Protein AF-A0A4Q7JED8-F1 (afdb_monomer)

pLDDT: mean 87.07, std 15.6, range [35.69, 98.06]

Sequence (488 aa):
MLGSTGESAETLVSLACSARDTRVSGMARAAIEAAWAEGGQSRDRVWRAVWALLESARLGWPNHQDDDRVRPLLLFLLAPDPAARYEPRVRLHTCLPDSGGPEVGVLVDIAVSGEDAAVREPLADLLRTTGHPRLLAELAEALRRRRAGTQLLTDDGYVPAAITYGAWNADGEPGPLLRILLDNPHLERPSRVPDMALVLILRDRFDLLRAFAQAPLARILLGFLATAREPIVETMPEQVLDGSRRALREISPGAGQDLVCRRAIAGDVEAAAAVRDAGLRPADPLLTPLLLYLTGQWDSLDGDLLFAALPLLTVDEAIDALTRLLEMRDVPAEAAGHLRAALRAIPRPSGSGDLDYLWEEVTDTICALAVRGNPEARSAVLDAGYRPTTEEGHPAFLFLTEQWEAYDRLDPDGTLLTALFDRPYLLGAPPETFREIAERAGRPDPVPPPRPDGSRRRAGHGGTHHSDYTGFDGGGYDGGGGYSGGGF

Mean predicted aligned error: 9.4 Å

Solvent-accessible surface area (backbone atoms only — not comparable to full-atom values): 28120 Å² total; per-residue (Å²): 140,80,74,99,52,72,69,62,37,34,51,33,56,47,33,40,62,67,44,86,50,66,66,58,14,50,54,26,41,54,52,50,53,52,32,47,71,71,32,72,70,49,25,52,45,45,54,51,26,50,50,54,49,35,56,74,28,31,68,80,37,86,95,65,45,39,61,83,59,41,53,55,53,52,53,54,35,62,33,79,24,92,81,22,84,34,48,65,42,15,39,46,52,55,71,58,56,73,71,76,81,78,86,60,53,49,54,54,51,35,32,51,70,43,85,56,58,88,54,14,50,60,43,33,55,42,58,21,53,36,62,45,65,43,62,53,51,36,53,51,47,51,52,52,71,38,52,43,57,57,77,70,83,54,96,80,74,77,76,62,44,29,46,40,46,82,43,49,47,99,85,69,44,68,26,60,59,47,44,30,60,72,56,20,77,60,68,81,52,71,54,94,50,55,66,52,52,60,57,31,42,76,65,71,40,65,84,52,59,76,68,36,65,44,42,64,36,46,55,51,39,49,11,42,50,33,14,78,76,39,92,90,48,77,59,62,56,64,69,52,41,54,38,32,54,54,49,57,43,65,52,56,88,55,65,16,32,29,50,38,40,52,35,23,45,67,60,40,63,67,34,25,48,28,31,61,76,50,65,61,62,40,84,54,69,50,44,37,31,40,38,28,56,71,53,69,44,55,96,75,51,59,44,91,41,43,62,71,26,44,86,80,43,54,63,66,51,33,47,52,35,51,52,51,64,71,68,58,74,92,66,54,72,66,58,50,47,26,51,48,55,37,56,46,63,59,70,75,62,83,75,90,51,79,66,30,55,46,39,47,54,47,44,33,51,38,44,53,41,16,48,64,63,37,64,66,36,37,49,26,32,66,75,56,63,61,65,55,84,55,68,89,41,45,53,53,48,27,55,63,64,63,40,54,76,60,27,49,70,76,38,72,82,45,59,64,44,37,57,43,70,81,40,71,86,66,58,81,52,61,71,66,59,52,40,55,50,17,58,76,68,75,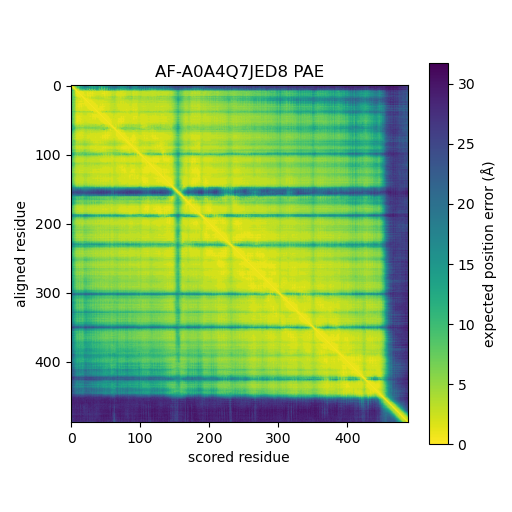45,76,68,60,69,77,75,80,75,78,77,78,77,74,72,70,92,67,89,86,81,91,80,80,89,84,84,89,79,89,81,90,85,85,89,79,89,79,86,80,85,80,89,80,89,131

Nearest PDB structures (foldseek):
  7mp6-assembly1_B  TM=2.409E-01  e=7.397E-01  Homo sapiens
  5gjq-assembly1_Q  TM=2.062E-01  e=5.385E+00  Homo sapiens
  7sqc-assembly1_R1  TM=1.632E-01  e=7.111E+00  Chlamydomonas reinhardtii

Structure (mmCIF, N/CA/C/O backbone):
data_AF-A0A4Q7JED8-F1
#
_entry.id   AF-A0A4Q7JED8-F1
#
loop_
_atom_site.group_PDB
_atom_site.id
_atom_site.type_symbol
_atom_site.label_atom_id
_atom_site.label_alt_id
_atom_site.label_comp_id
_atom_site.label_asym_id
_atom_site.label_entity_id
_atom_site.label_seq_id
_atom_site.pdbx_PDB_ins_code
_atom_site.Cartn_x
_atom_site.Cartn_y
_atom_site.Cartn_z
_atom_site.occupancy
_atom_site.B_iso_or_equiv
_atom_site.auth_seq_id
_atom_site.auth_comp_id
_atom_site.auth_asym_id
_atom_site.auth_atom_id
_atom_site.pdbx_PDB_model_num
ATOM 1 N N . MET A 1 1 ? 43.804 -1.839 -38.230 1.00 45.06 1 MET A N 1
ATOM 2 C CA . MET A 1 1 ? 44.936 -1.410 -37.379 1.00 45.06 1 MET A CA 1
ATOM 3 C C . MET A 1 1 ? 44.487 -0.239 -36.516 1.00 45.06 1 MET A C 1
ATOM 5 O O . MET A 1 1 ? 44.676 0.907 -36.899 1.00 45.06 1 MET A O 1
ATOM 9 N N . LEU A 1 2 ? 43.841 -0.524 -35.389 1.00 47.97 2 LEU A N 1
ATOM 10 C CA . LEU A 1 2 ? 43.620 0.462 -34.330 1.00 47.97 2 LEU A CA 1
ATOM 11 C C . LEU A 1 2 ? 44.751 0.256 -33.319 1.00 47.97 2 LEU A C 1
ATOM 13 O O . LEU A 1 2 ? 44.981 -0.878 -32.896 1.00 47.97 2 LEU A O 1
ATOM 17 N N . GLY A 1 3 ? 45.503 1.313 -32.999 1.00 47.47 3 GLY A N 1
ATOM 18 C CA . GLY A 1 3 ? 46.552 1.267 -31.975 1.00 47.47 3 GLY A CA 1
ATOM 19 C C . GLY A 1 3 ? 45.988 0.843 -30.614 1.00 47.47 3 GLY A C 1
ATOM 20 O O . GLY A 1 3 ? 44.779 0.873 -30.393 1.00 47.47 3 GLY A O 1
ATOM 21 N N . SER A 1 4 ? 46.844 0.408 -29.689 1.00 53.56 4 SER A N 1
ATOM 22 C CA . SER A 1 4 ? 46.420 -0.220 -28.427 1.00 53.56 4 SER A CA 1
ATOM 23 C C . SER A 1 4 ? 45.802 0.733 -27.389 1.00 53.56 4 SER A C 1
ATOM 25 O O . SER A 1 4 ? 45.647 0.332 -26.239 1.00 53.56 4 SER A O 1
ATOM 27 N N . THR A 1 5 ? 45.462 1.974 -27.742 1.00 56.25 5 THR A N 1
ATOM 28 C CA . THR A 1 5 ? 44.958 2.992 -26.809 1.00 56.25 5 THR A CA 1
ATOM 29 C C . THR A 1 5 ? 43.456 3.238 -27.011 1.00 56.25 5 THR A C 1
ATOM 31 O O . THR A 1 5 ? 42.985 3.434 -28.132 1.00 56.25 5 THR A O 1
ATOM 34 N N . GLY A 1 6 ? 42.677 3.211 -25.920 1.00 60.88 6 GLY A N 1
ATOM 35 C CA . GLY A 1 6 ? 41.223 3.463 -25.928 1.00 60.88 6 GLY A CA 1
ATOM 36 C C . GLY A 1 6 ? 40.827 4.827 -26.513 1.00 60.88 6 GLY A C 1
ATOM 37 O O . GLY A 1 6 ? 39.784 4.933 -27.154 1.00 60.88 6 GLY A O 1
ATOM 38 N N . GLU A 1 7 ? 41.719 5.817 -26.422 1.00 67.25 7 GLU A N 1
ATOM 39 C CA . GLU A 1 7 ? 41.591 7.161 -27.012 1.00 67.25 7 GLU A CA 1
ATOM 40 C C . GLU A 1 7 ? 41.327 7.140 -28.529 1.00 67.25 7 GLU A C 1
ATOM 42 O O . GLU A 1 7 ? 40.665 8.027 -29.077 1.00 67.25 7 GLU A O 1
ATOM 47 N N . SER A 1 8 ? 41.787 6.094 -29.229 1.00 85.81 8 SER A N 1
ATOM 48 C CA . SER A 1 8 ? 41.533 5.942 -30.662 1.00 85.81 8 SER A CA 1
ATOM 49 C C . SER A 1 8 ? 40.065 5.633 -30.973 1.00 85.81 8 SER A C 1
ATOM 51 O O . SER A 1 8 ? 39.604 6.001 -32.051 1.00 85.81 8 SER A O 1
ATOM 53 N N . ALA A 1 9 ? 39.332 4.952 -30.085 1.00 90.69 9 ALA A N 1
ATOM 54 C CA . ALA A 1 9 ? 37.933 4.594 -30.323 1.00 90.69 9 ALA A CA 1
ATOM 55 C C . ALA A 1 9 ? 36.999 5.780 -30.043 1.00 90.69 9 ALA A C 1
ATOM 57 O O . ALA A 1 9 ? 36.137 6.078 -30.865 1.00 90.69 9 ALA A O 1
ATOM 58 N N . GLU A 1 10 ? 37.222 6.509 -28.946 1.00 92.50 10 GLU A N 1
ATOM 59 C CA . GLU A 1 10 ? 36.473 7.732 -28.612 1.00 92.50 10 GLU A CA 1
ATOM 60 C C . GLU A 1 10 ? 36.620 8.802 -29.689 1.00 92.50 10 GLU A C 1
ATOM 62 O O . GLU A 1 10 ? 35.625 9.370 -30.136 1.00 92.50 10 GLU A O 1
ATOM 67 N N . THR A 1 11 ? 37.842 9.018 -30.184 1.00 95.00 11 THR A N 1
ATOM 68 C CA . THR A 1 11 ? 38.087 9.968 -31.277 1.00 95.00 11 THR A CA 1
ATOM 69 C C . THR A 1 11 ? 37.306 9.584 -32.533 1.00 95.00 11 THR A C 1
ATOM 71 O O . THR A 1 11 ? 36.683 10.439 -33.159 1.00 95.00 11 THR A O 1
ATOM 74 N N . LEU A 1 12 ? 37.292 8.297 -32.900 1.00 94.12 12 LEU A N 1
ATOM 75 C CA . LEU A 1 12 ? 36.544 7.828 -34.067 1.00 94.12 12 LEU A CA 1
ATOM 76 C C . LEU A 1 12 ? 35.035 8.003 -33.887 1.00 94.12 12 LEU A C 1
ATOM 78 O O . LEU A 1 12 ? 34.383 8.529 -34.787 1.00 94.12 12 LEU A O 1
ATOM 82 N N . VAL A 1 13 ? 34.480 7.610 -32.738 1.00 94.50 13 VAL A N 1
ATOM 83 C CA . VAL A 1 13 ? 33.043 7.762 -32.451 1.00 94.50 13 VAL A CA 1
ATOM 84 C C . VAL A 1 13 ? 32.646 9.242 -32.435 1.00 94.50 13 VAL A C 1
ATOM 86 O O . VAL A 1 13 ? 31.651 9.620 -33.055 1.00 94.50 13 VAL A O 1
ATOM 89 N N . SER A 1 14 ? 33.464 10.099 -31.825 1.00 93.75 14 SER A N 1
ATOM 90 C CA . SER A 1 14 ? 33.256 11.548 -31.806 1.00 93.75 14 SER A CA 1
ATOM 91 C C . SER A 1 14 ? 33.270 12.153 -33.215 1.00 93.75 14 SER A C 1
ATOM 93 O O . SER A 1 14 ? 32.344 12.883 -33.581 1.00 93.75 14 SER A O 1
ATOM 95 N N . LEU A 1 15 ? 34.251 11.795 -34.056 1.00 94.69 15 LEU A N 1
ATOM 96 C CA . LEU A 1 15 ? 34.319 12.240 -35.455 1.00 94.69 15 LEU A CA 1
ATOM 97 C C . LEU A 1 15 ? 33.125 11.739 -36.280 1.00 94.69 15 LEU A C 1
ATOM 99 O O . LEU A 1 15 ? 32.585 12.485 -37.095 1.00 94.69 15 LEU A O 1
ATOM 103 N N . ALA A 1 16 ? 32.678 10.502 -36.062 1.00 92.69 16 ALA A N 1
ATOM 104 C CA . ALA A 1 16 ? 31.515 9.945 -36.750 1.00 92.69 16 ALA A CA 1
ATOM 105 C C . ALA A 1 16 ? 30.214 10.713 -36.448 1.00 92.69 16 ALA A C 1
ATOM 107 O O . ALA A 1 16 ? 29.338 10.789 -37.321 1.00 92.69 16 ALA A O 1
ATOM 108 N N . CYS A 1 17 ? 30.103 11.291 -35.247 1.00 89.69 17 CYS A N 1
ATOM 109 C CA . CYS A 1 17 ? 28.924 12.027 -34.789 1.00 89.69 17 CYS A CA 1
ATOM 110 C C . CYS A 1 17 ? 28.985 13.531 -35.098 1.00 89.69 17 CYS A C 1
ATOM 112 O O . CYS A 1 17 ? 27.971 14.104 -35.477 1.00 89.69 17 CYS A O 1
ATOM 114 N N . SER A 1 18 ? 30.156 14.164 -34.964 1.00 90.31 18 SER A N 1
ATOM 115 C CA . SER A 1 18 ? 30.276 15.633 -34.921 1.00 90.31 18 SER A CA 1
ATOM 116 C C . SER A 1 18 ? 31.074 16.270 -36.068 1.00 90.31 18 SER A C 1
ATOM 118 O O . SER A 1 18 ? 31.080 17.497 -36.204 1.00 90.31 18 SER A O 1
ATOM 120 N N . ALA A 1 19 ? 31.762 15.486 -36.911 1.00 91.69 19 ALA A N 1
ATOM 121 C CA . ALA A 1 19 ? 32.575 16.060 -37.982 1.00 91.69 19 ALA A CA 1
ATOM 122 C C . ALA A 1 19 ? 31.704 16.748 -39.048 1.00 91.69 19 ALA A C 1
ATOM 124 O O . ALA A 1 19 ? 30.862 16.119 -39.686 1.00 91.69 19 ALA A O 1
ATOM 125 N N . ARG A 1 20 ? 31.975 18.038 -39.294 1.00 91.50 20 ARG A N 1
ATOM 126 C CA . ARG A 1 20 ? 31.328 18.820 -40.366 1.00 91.50 20 ARG A CA 1
ATOM 127 C C . ARG A 1 20 ? 31.682 18.311 -41.766 1.00 91.50 20 ARG A C 1
ATOM 129 O O . ARG A 1 20 ? 30.883 18.436 -42.688 1.00 91.50 20 ARG A O 1
ATOM 136 N N . ASP A 1 21 ? 32.884 17.755 -41.930 1.00 95.25 21 ASP A N 1
ATOM 137 C CA . ASP A 1 21 ? 33.308 17.128 -43.181 1.00 95.25 21 ASP A CA 1
ATOM 138 C C . ASP A 1 21 ? 32.684 15.729 -43.303 1.00 95.25 21 ASP A C 1
ATOM 140 O O . ASP A 1 21 ? 33.057 14.786 -42.595 1.00 95.25 21 ASP A O 1
ATOM 144 N N . THR A 1 22 ? 31.744 15.597 -44.241 1.00 93.88 22 THR A N 1
ATOM 145 C CA . THR A 1 22 ? 31.040 14.341 -44.545 1.00 93.88 22 THR A CA 1
ATOM 146 C C . THR A 1 22 ? 31.988 13.200 -44.915 1.00 93.88 22 THR A C 1
ATOM 148 O O . THR A 1 22 ? 31.696 12.045 -44.602 1.00 93.88 22 THR A O 1
ATOM 151 N N . ARG A 1 23 ? 33.154 13.495 -45.509 1.00 94.50 23 ARG A N 1
ATOM 152 C CA . ARG A 1 23 ? 34.168 12.488 -45.837 1.00 94.50 23 ARG A CA 1
ATOM 153 C C . ARG A 1 23 ? 34.812 11.931 -44.575 1.00 94.50 23 ARG A C 1
ATOM 155 O O . ARG A 1 23 ? 34.957 10.717 -44.453 1.00 94.50 23 ARG A O 1
ATOM 162 N N . VAL A 1 24 ? 35.172 12.804 -43.633 1.00 94.25 24 VAL A N 1
ATOM 163 C CA . VAL A 1 24 ? 35.781 12.409 -42.352 1.00 94.25 24 VAL A CA 1
ATOM 164 C C . VAL A 1 24 ? 34.781 11.623 -41.508 1.00 94.25 24 VAL A C 1
ATOM 166 O O . VAL A 1 24 ? 35.119 10.540 -41.030 1.00 94.25 24 VAL A O 1
ATOM 169 N N . SER A 1 25 ? 33.540 12.109 -41.394 1.00 92.88 25 SER A N 1
ATOM 170 C CA . SER A 1 25 ? 32.463 11.383 -40.707 1.00 92.88 25 SER A CA 1
ATOM 171 C C . SER A 1 25 ? 32.226 10.004 -41.340 1.00 92.88 25 SER A C 1
ATOM 173 O O . SER A 1 25 ? 32.175 8.998 -40.632 1.00 92.88 25 SER A O 1
ATOM 175 N N . GLY A 1 26 ? 32.176 9.920 -42.676 1.00 92.62 26 GLY A N 1
ATOM 176 C CA . GLY A 1 26 ? 32.005 8.661 -43.404 1.00 92.62 26 GLY A CA 1
ATOM 177 C C . GLY A 1 26 ? 33.146 7.662 -43.181 1.00 92.62 26 GLY A C 1
ATOM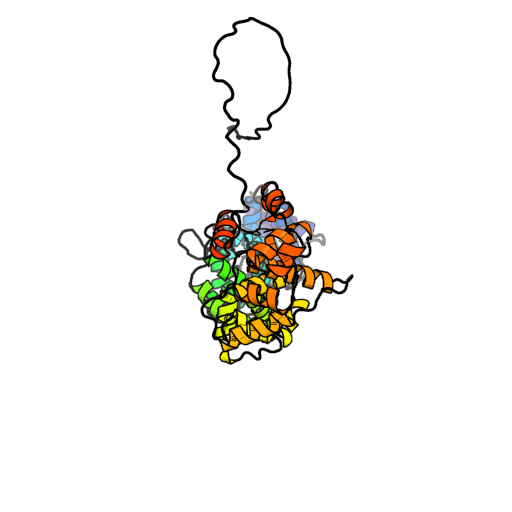 178 O O . GLY A 1 26 ? 32.890 6.483 -42.937 1.00 92.62 26 GLY A O 1
ATOM 179 N N . MET A 1 27 ? 34.401 8.125 -43.198 1.00 94.38 27 MET A N 1
ATOM 180 C CA . MET A 1 27 ? 35.569 7.284 -42.900 1.00 94.38 27 MET A CA 1
ATOM 181 C C . MET A 1 27 ? 35.550 6.768 -41.458 1.00 94.38 27 MET A C 1
ATOM 183 O O . MET A 1 27 ? 35.819 5.589 -41.226 1.00 94.38 27 MET A O 1
ATOM 187 N N . ALA A 1 28 ? 35.206 7.629 -40.497 1.00 95.25 28 ALA A N 1
ATOM 188 C CA . ALA A 1 28 ? 35.099 7.247 -39.095 1.00 95.25 28 ALA A CA 1
ATOM 189 C C . ALA A 1 28 ? 33.990 6.205 -38.879 1.00 95.25 28 ALA A C 1
ATOM 191 O O . ALA A 1 28 ? 34.235 5.181 -38.245 1.00 95.25 28 ALA A O 1
ATOM 192 N N . ARG A 1 29 ? 32.810 6.399 -39.488 1.00 94.81 29 ARG A N 1
ATOM 193 C CA . ARG A 1 29 ? 31.714 5.414 -39.469 1.00 94.81 29 ARG A CA 1
ATOM 194 C C . ARG A 1 29 ? 32.156 4.071 -40.039 1.00 94.81 29 ARG A C 1
ATOM 196 O O . ARG A 1 29 ? 31.982 3.062 -39.373 1.00 94.81 29 ARG A O 1
ATOM 203 N N . ALA A 1 30 ? 32.794 4.048 -41.210 1.00 94.19 30 ALA A N 1
ATOM 204 C CA . ALA A 1 30 ? 33.276 2.803 -41.812 1.00 94.19 30 ALA A CA 1
ATOM 205 C C . ALA A 1 30 ? 34.282 2.058 -40.913 1.00 94.19 30 ALA A C 1
ATOM 207 O O . ALA A 1 30 ? 34.232 0.833 -40.810 1.00 94.19 30 ALA A O 1
ATOM 208 N N . ALA A 1 31 ? 35.169 2.788 -40.228 1.00 95.12 31 ALA A N 1
ATOM 209 C CA . ALA A 1 31 ? 36.107 2.198 -39.277 1.00 95.12 31 ALA A CA 1
ATOM 210 C C . ALA A 1 31 ? 35.400 1.615 -38.040 1.00 95.12 31 ALA A C 1
ATOM 212 O O . ALA A 1 31 ? 35.756 0.524 -37.595 1.00 95.12 31 ALA A O 1
ATOM 213 N N . ILE A 1 32 ? 34.388 2.313 -37.512 1.00 96.19 32 ILE A N 1
ATOM 214 C CA . ILE A 1 32 ? 33.570 1.832 -36.391 1.00 96.19 32 ILE A CA 1
ATOM 215 C C . ILE A 1 32 ? 32.791 0.578 -36.793 1.00 96.19 32 ILE A C 1
ATOM 217 O O . ILE A 1 32 ? 32.808 -0.399 -36.053 1.00 96.19 32 ILE A O 1
ATOM 221 N N . GLU A 1 33 ? 32.159 0.574 -37.968 1.00 95.31 33 GLU A N 1
ATOM 222 C CA . GLU A 1 33 ? 31.428 -0.585 -38.496 1.00 95.31 33 GLU A CA 1
ATOM 223 C C . GLU A 1 33 ? 32.343 -1.804 -38.657 1.00 95.31 33 GLU A C 1
ATOM 225 O O . GLU A 1 33 ? 31.995 -2.905 -38.230 1.00 95.31 33 GLU A O 1
ATOM 230 N N . ALA A 1 34 ? 33.551 -1.610 -39.197 1.00 94.75 34 ALA A N 1
ATOM 231 C CA . ALA A 1 34 ? 34.539 -2.679 -39.314 1.00 94.75 34 ALA A CA 1
ATOM 232 C C . ALA A 1 34 ? 34.969 -3.224 -37.939 1.00 94.75 34 ALA A C 1
ATOM 234 O O . ALA A 1 34 ? 35.014 -4.439 -37.749 1.00 94.75 34 ALA A O 1
ATOM 235 N N . ALA A 1 35 ? 35.238 -2.343 -36.968 1.00 94.38 35 ALA A N 1
ATOM 236 C CA . ALA A 1 35 ? 35.600 -2.737 -35.605 1.00 94.38 35 ALA A CA 1
ATOM 237 C C . ALA A 1 35 ? 34.446 -3.441 -34.868 1.00 94.38 35 ALA A C 1
ATOM 239 O O . ALA A 1 35 ? 34.670 -4.376 -34.099 1.00 94.38 35 ALA A O 1
ATOM 240 N N . TRP A 1 36 ? 33.204 -3.018 -35.112 1.00 96.12 36 TRP A N 1
ATOM 241 C CA . TRP A 1 36 ? 32.012 -3.643 -34.547 1.00 96.12 36 TRP A CA 1
ATOM 242 C C . TRP A 1 36 ? 31.774 -5.045 -35.124 1.00 96.12 36 TRP A C 1
ATOM 244 O O . TRP A 1 36 ? 31.481 -5.988 -34.376 1.00 96.12 36 TRP A O 1
ATOM 254 N N . ALA A 1 37 ? 31.940 -5.191 -36.443 1.00 94.44 37 ALA A N 1
ATOM 255 C CA . ALA A 1 37 ? 31.807 -6.454 -37.165 1.00 94.44 37 ALA A CA 1
ATOM 256 C C . ALA A 1 37 ? 32.893 -7.474 -36.783 1.00 94.44 37 ALA A C 1
ATOM 258 O O . ALA A 1 37 ? 32.588 -8.660 -36.683 1.00 94.44 37 ALA A O 1
ATOM 259 N N . GLU A 1 38 ? 34.123 -7.025 -36.501 1.00 94.62 38 GLU A N 1
ATOM 260 C CA . GLU A 1 38 ? 35.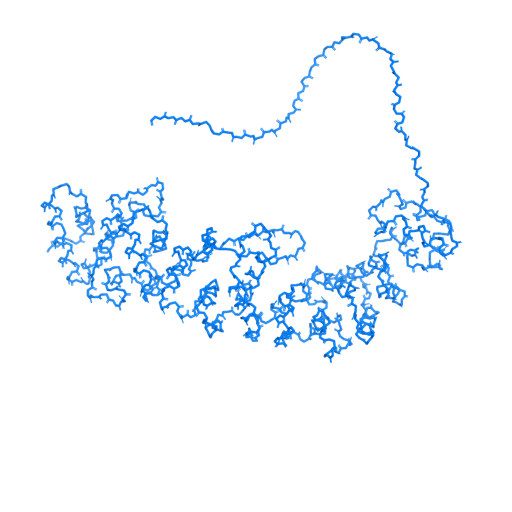214 -7.877 -35.991 1.00 94.62 38 GLU A CA 1
ATOM 261 C C . GLU A 1 38 ? 34.845 -8.556 -34.657 1.00 94.62 38 GLU A C 1
ATOM 263 O O . GLU A 1 38 ? 35.259 -9.684 -34.388 1.00 94.62 38 GLU A O 1
ATOM 268 N N . GLY A 1 39 ? 34.011 -7.906 -33.838 1.00 93.62 39 GLY A N 1
ATOM 269 C CA . GLY A 1 39 ? 33.578 -8.438 -32.550 1.00 93.62 39 GLY A CA 1
ATOM 270 C C . GLY A 1 39 ? 34.670 -8.387 -31.476 1.00 93.62 39 GLY A C 1
ATOM 271 O O . GLY A 1 39 ? 35.638 -7.630 -31.569 1.00 93.62 39 GLY A O 1
ATOM 272 N N . GLY A 1 40 ? 34.482 -9.171 -30.409 1.00 93.56 40 GLY A N 1
ATOM 273 C CA . GLY A 1 40 ? 35.440 -9.295 -29.306 1.00 93.56 40 GLY A CA 1
ATOM 274 C C . GLY A 1 40 ? 35.883 -7.948 -28.718 1.00 93.56 40 GLY A C 1
ATOM 275 O O . GLY A 1 40 ? 35.076 -7.045 -28.504 1.00 93.56 40 GLY A O 1
ATOM 276 N N . GLN A 1 41 ? 37.193 -7.796 -28.494 1.00 93.69 41 GLN A N 1
ATOM 277 C CA . GLN A 1 41 ? 37.755 -6.587 -27.883 1.00 93.69 41 GLN A CA 1
ATOM 278 C C . GLN A 1 41 ? 37.546 -5.317 -28.720 1.00 93.69 41 GLN A C 1
ATOM 280 O O . GLN A 1 41 ? 37.446 -4.235 -28.141 1.00 93.69 41 GLN A O 1
ATOM 285 N N . SER A 1 42 ? 37.509 -5.417 -30.054 1.00 93.50 42 SER A N 1
ATOM 286 C CA . SER A 1 42 ? 37.295 -4.262 -30.937 1.00 93.50 42 SER A CA 1
ATOM 287 C C . SER A 1 42 ? 35.900 -3.674 -30.724 1.00 93.50 42 SER A C 1
ATOM 289 O O . SER A 1 42 ? 35.767 -2.467 -30.509 1.00 93.50 42 SER A O 1
ATOM 291 N N . ARG A 1 43 ? 34.876 -4.535 -30.660 1.00 95.12 43 ARG A N 1
ATOM 292 C CA . ARG A 1 43 ? 33.499 -4.139 -30.339 1.00 95.12 43 ARG A CA 1
ATOM 293 C C . ARG A 1 43 ? 33.386 -3.552 -28.935 1.00 95.12 43 ARG A C 1
ATOM 295 O O . ARG A 1 43 ? 32.814 -2.477 -28.775 1.00 95.12 43 ARG A O 1
ATOM 302 N N . ASP A 1 44 ? 33.992 -4.195 -27.938 1.00 93.69 44 ASP A N 1
ATOM 303 C CA . ASP A 1 44 ? 33.957 -3.702 -26.556 1.00 93.69 44 ASP A CA 1
ATOM 304 C C . ASP A 1 44 ? 34.593 -2.311 -26.414 1.00 93.69 44 ASP A C 1
ATOM 306 O O . ASP A 1 44 ? 34.134 -1.494 -25.616 1.00 93.69 44 ASP A O 1
ATOM 310 N N . ARG A 1 45 ? 35.654 -2.014 -27.180 1.00 94.38 45 ARG A N 1
ATOM 311 C CA . ARG A 1 45 ? 36.272 -0.677 -27.199 1.00 94.38 45 ARG A CA 1
ATOM 312 C C . ARG A 1 45 ? 35.326 0.371 -27.772 1.00 94.38 45 ARG A C 1
ATOM 314 O O . ARG A 1 45 ? 35.216 1.442 -27.186 1.00 94.38 45 ARG A O 1
ATOM 321 N N . VAL A 1 46 ? 34.636 0.063 -28.871 1.00 96.19 46 VAL A N 1
ATOM 322 C CA . VAL A 1 46 ? 33.619 0.959 -29.447 1.00 96.19 46 VAL A CA 1
ATOM 323 C C . VAL A 1 46 ? 32.474 1.172 -28.458 1.00 96.19 46 VAL A C 1
ATOM 325 O O . VAL A 1 46 ? 32.091 2.310 -28.217 1.00 96.19 46 VAL A O 1
ATOM 328 N N . TRP A 1 47 ? 31.969 0.104 -27.837 1.00 95.50 47 TRP A N 1
ATOM 329 C CA . TRP A 1 47 ? 30.922 0.183 -26.816 1.00 95.50 47 TRP A CA 1
ATOM 330 C C . TRP A 1 47 ? 31.306 1.110 -25.657 1.00 95.50 47 TRP A C 1
ATOM 332 O O . TRP A 1 47 ? 30.549 2.021 -25.325 1.00 95.50 47 TRP A O 1
ATOM 342 N N . ARG A 1 48 ? 32.498 0.924 -25.070 1.00 94.75 48 ARG A N 1
ATOM 343 C CA . ARG A 1 48 ? 32.982 1.789 -23.981 1.00 94.75 48 ARG A CA 1
ATOM 344 C C . ARG A 1 48 ? 33.151 3.236 -24.434 1.00 94.75 48 ARG A C 1
ATOM 346 O O . ARG A 1 48 ? 32.761 4.131 -23.699 1.00 94.75 48 ARG A O 1
ATOM 353 N N . ALA A 1 49 ? 33.672 3.457 -25.641 1.00 95.88 49 ALA A N 1
ATOM 354 C CA . ALA A 1 49 ? 33.827 4.793 -26.207 1.00 95.88 49 ALA A CA 1
ATOM 355 C C . ALA A 1 49 ? 32.480 5.511 -26.398 1.00 95.88 49 ALA A C 1
ATOM 357 O O . ALA A 1 49 ? 32.370 6.695 -26.096 1.00 95.88 49 ALA A O 1
ATOM 358 N N . VAL A 1 50 ? 31.444 4.802 -26.863 1.00 96.38 50 VAL A N 1
ATOM 359 C CA . VAL A 1 50 ? 30.088 5.361 -26.995 1.00 96.38 50 VAL A CA 1
ATOM 360 C C . VAL A 1 50 ? 29.538 5.786 -25.634 1.00 96.38 50 VAL A C 1
ATOM 362 O O . VAL A 1 50 ? 29.051 6.906 -25.510 1.00 96.38 50 VAL A O 1
ATOM 365 N N . TRP A 1 51 ? 29.653 4.941 -24.605 1.00 95.25 51 TRP A N 1
ATOM 366 C CA . TRP A 1 51 ? 29.178 5.286 -23.260 1.00 95.25 51 TRP A CA 1
ATOM 367 C C . TRP A 1 51 ? 29.970 6.415 -22.609 1.00 95.25 51 TRP A C 1
ATOM 369 O O . TRP A 1 51 ? 29.355 7.322 -22.062 1.00 95.25 51 TRP A O 1
ATOM 379 N N . ALA A 1 52 ? 31.297 6.424 -22.740 1.00 94.38 52 ALA A N 1
ATOM 380 C CA . ALA A 1 52 ? 32.125 7.528 -22.258 1.00 94.38 52 ALA A CA 1
ATOM 381 C C . ALA A 1 52 ? 31.709 8.863 -22.901 1.00 94.38 52 ALA A C 1
ATOM 383 O O . ALA A 1 52 ? 31.629 9.890 -22.228 1.00 94.38 52 ALA A O 1
ATOM 384 N N . LEU A 1 53 ? 31.371 8.853 -24.196 1.00 95.19 53 LEU A N 1
ATOM 385 C CA . LEU A 1 53 ? 30.867 10.041 -24.878 1.00 95.19 53 LEU A CA 1
ATOM 386 C C . LEU A 1 53 ? 29.455 10.434 -24.422 1.00 95.19 53 LEU A C 1
ATOM 388 O O . LEU A 1 53 ? 29.215 11.627 -24.246 1.00 95.19 53 LEU A O 1
ATOM 392 N N . LEU A 1 54 ? 28.553 9.477 -24.182 1.00 95.31 54 LEU A N 1
ATOM 393 C CA . LEU A 1 54 ? 27.222 9.743 -23.616 1.00 95.31 54 LEU A CA 1
ATOM 394 C C . LEU A 1 54 ? 27.315 10.363 -22.211 1.00 95.31 54 LEU A C 1
ATOM 396 O O . LEU A 1 54 ? 26.648 11.357 -21.933 1.00 95.31 54 LEU A O 1
ATOM 400 N N . GLU A 1 55 ? 28.189 9.834 -21.354 1.00 93.19 55 GLU A N 1
ATOM 401 C CA . GLU A 1 55 ? 28.480 10.397 -20.031 1.00 93.19 55 GLU A CA 1
ATOM 402 C C . GLU A 1 55 ? 29.076 11.808 -20.149 1.00 93.19 55 GLU A C 1
ATOM 404 O O . GLU A 1 55 ? 28.630 12.732 -19.468 1.00 93.19 55 GLU A O 1
ATOM 409 N N . SER A 1 56 ? 30.024 12.019 -21.073 1.00 93.19 56 SER A N 1
ATOM 410 C CA . SER A 1 56 ? 30.611 13.344 -21.332 1.00 93.19 56 SER A CA 1
ATOM 411 C C . SER A 1 56 ? 29.583 14.365 -21.836 1.00 93.19 56 SER A C 1
ATOM 413 O O . SER A 1 56 ? 29.692 15.554 -21.535 1.00 93.19 56 SER A O 1
ATOM 415 N N . ALA A 1 57 ? 28.567 13.893 -22.566 1.00 91.75 57 ALA A N 1
ATOM 416 C CA . ALA A 1 57 ? 27.437 14.680 -23.049 1.00 91.75 57 ALA A CA 1
ATOM 417 C C . ALA A 1 57 ? 26.336 14.856 -21.986 1.00 91.75 57 ALA A C 1
ATOM 419 O O . ALA A 1 57 ? 25.284 15.417 -22.291 1.00 91.75 57 ALA A O 1
ATOM 420 N N . ARG A 1 58 ? 26.586 14.400 -20.747 1.00 91.44 58 ARG A N 1
ATOM 421 C CA . ARG A 1 58 ? 25.691 14.500 -19.586 1.00 91.44 58 ARG A CA 1
ATOM 422 C C . ARG A 1 58 ? 24.313 13.888 -19.844 1.00 91.44 58 ARG A C 1
ATOM 424 O O . ARG A 1 58 ? 23.293 14.459 -19.463 1.00 91.44 58 ARG A O 1
ATOM 431 N N . LEU A 1 59 ? 24.287 12.719 -20.488 1.00 91.44 59 LEU A N 1
ATOM 432 C CA . LEU A 1 59 ? 23.066 11.940 -20.694 1.00 91.44 59 LEU A CA 1
ATOM 433 C C . LEU A 1 59 ? 22.273 11.816 -19.380 1.00 91.44 59 LEU A C 1
ATOM 435 O O . LEU A 1 59 ? 22.815 11.359 -18.375 1.00 91.44 59 LEU A O 1
ATOM 439 N N . GLY A 1 60 ? 20.998 12.217 -19.392 1.00 85.19 60 GLY A N 1
ATOM 440 C CA . GLY A 1 60 ? 20.122 12.152 -18.212 1.00 85.19 60 GLY A CA 1
ATOM 441 C C . GLY A 1 60 ? 20.132 13.383 -17.319 1.00 85.19 60 GLY A C 1
ATOM 442 O O . GLY A 1 60 ? 19.500 13.371 -16.267 1.00 85.19 60 GLY A O 1
ATOM 443 N N . TRP A 1 61 ? 20.819 14.448 -17.730 1.00 87.94 61 TRP A N 1
ATOM 444 C CA . TRP A 1 61 ? 20.838 15.730 -17.034 1.00 87.94 61 TRP A CA 1
ATOM 445 C C . TRP A 1 61 ? 20.146 16.775 -17.916 1.00 87.94 61 TRP A C 1
ATOM 447 O O . TRP A 1 61 ? 20.835 17.461 -18.671 1.00 87.94 61 TRP A O 1
ATOM 457 N N . PRO A 1 62 ? 18.807 16.937 -17.834 1.00 82.12 62 PRO A N 1
ATOM 458 C CA . PRO A 1 62 ? 18.033 17.704 -18.818 1.00 82.12 62 PRO A CA 1
ATOM 459 C C . PRO A 1 62 ? 18.559 19.125 -19.059 1.00 82.12 62 PRO A C 1
ATOM 461 O O . PRO A 1 62 ? 18.641 19.578 -20.191 1.00 82.12 62 PRO A O 1
ATOM 464 N N . ASN A 1 63 ? 19.016 19.805 -18.004 1.00 86.81 63 ASN A N 1
ATOM 465 C CA . ASN A 1 63 ? 19.503 21.188 -18.086 1.00 86.81 63 ASN A CA 1
ATOM 466 C C . ASN A 1 63 ? 20.928 21.328 -18.653 1.00 86.81 63 ASN A C 1
ATOM 468 O O . ASN A 1 63 ? 21.433 22.442 -18.801 1.00 86.81 63 ASN A O 1
ATOM 472 N N . HIS A 1 64 ? 21.628 20.219 -18.879 1.00 86.62 64 HIS A N 1
ATOM 473 C CA . HIS A 1 64 ? 23.041 20.212 -19.252 1.00 86.62 64 HIS A CA 1
ATOM 474 C C . HIS A 1 64 ? 23.377 19.234 -20.378 1.00 86.62 64 HIS A C 1
ATOM 476 O O . HIS A 1 64 ? 24.558 19.058 -20.683 1.00 86.62 64 HIS A O 1
ATOM 482 N N . GLN A 1 65 ? 22.369 18.582 -20.947 1.00 89.38 65 GLN A N 1
ATOM 483 C CA . GLN A 1 65 ? 22.553 17.581 -21.979 1.00 89.38 65 GLN A CA 1
ATOM 484 C C . GLN A 1 65 ? 22.962 18.247 -23.299 1.00 89.38 65 GLN A C 1
ATOM 486 O O . GLN A 1 65 ? 22.379 19.248 -23.709 1.00 89.38 65 GLN A O 1
ATOM 491 N N . ASP A 1 66 ? 23.979 17.695 -23.962 1.00 90.88 66 ASP A N 1
ATOM 492 C CA . ASP A 1 66 ? 24.352 18.084 -25.328 1.00 90.88 66 ASP A CA 1
ATOM 493 C C . ASP A 1 66 ? 23.606 17.178 -26.321 1.00 90.88 66 ASP A C 1
ATOM 495 O O . ASP A 1 66 ? 24.094 16.109 -26.706 1.00 90.88 66 ASP A O 1
ATOM 499 N N . ASP A 1 67 ? 22.385 17.576 -26.691 1.00 89.00 67 ASP A N 1
ATOM 500 C CA . ASP A 1 67 ? 21.483 16.776 -27.532 1.00 89.00 67 ASP A CA 1
ATOM 501 C C . ASP A 1 67 ? 22.072 16.453 -28.913 1.00 89.00 67 ASP A C 1
ATOM 503 O O . ASP A 1 67 ? 21.884 15.341 -29.424 1.00 89.00 67 ASP A O 1
ATOM 507 N N . ASP A 1 68 ? 22.865 17.370 -29.478 1.00 89.88 68 ASP A N 1
ATOM 508 C CA . ASP A 1 68 ? 23.553 17.181 -30.760 1.00 89.88 68 ASP A CA 1
ATOM 509 C C . ASP A 1 68 ? 24.568 16.027 -30.700 1.00 89.88 68 ASP A C 1
ATOM 511 O O . ASP A 1 68 ? 24.833 15.368 -31.711 1.00 89.88 68 ASP A O 1
ATOM 515 N N . ARG A 1 69 ? 25.120 15.739 -29.513 1.00 91.81 69 ARG A N 1
ATOM 516 C CA . ARG A 1 69 ? 26.003 14.586 -29.281 1.00 91.81 69 ARG A CA 1
ATOM 517 C C . ARG A 1 69 ? 25.246 13.338 -28.856 1.00 91.81 69 ARG A C 1
ATOM 519 O O . ARG A 1 69 ? 25.583 12.250 -29.321 1.00 91.81 69 ARG A O 1
ATOM 526 N N . VAL A 1 70 ? 24.244 13.469 -27.990 1.00 93.38 70 VAL A N 1
ATOM 527 C CA . VAL A 1 70 ? 23.485 12.328 -27.456 1.00 93.38 70 VAL A CA 1
ATOM 528 C C . VAL A 1 70 ? 22.727 11.599 -28.563 1.00 93.38 70 VAL A C 1
ATOM 530 O O . VAL A 1 70 ? 22.818 10.373 -28.674 1.00 93.38 70 VAL A O 1
ATOM 533 N N . ARG A 1 71 ? 22.024 12.342 -29.424 1.00 94.88 71 ARG A N 1
ATOM 534 C CA . ARG A 1 71 ? 21.181 11.777 -30.483 1.00 94.88 71 ARG A CA 1
ATOM 535 C C . ARG A 1 71 ? 21.911 10.776 -31.393 1.00 94.88 71 ARG A C 1
ATOM 537 O O . ARG A 1 71 ? 21.452 9.635 -31.492 1.00 94.88 71 ARG A O 1
ATOM 544 N N . PRO A 1 72 ? 23.022 11.127 -32.073 1.00 94.88 72 PRO A N 1
ATOM 545 C CA . PRO A 1 72 ? 23.697 10.197 -32.978 1.00 94.88 72 PRO A CA 1
ATOM 546 C C . PRO A 1 72 ? 24.291 8.976 -32.258 1.00 94.88 72 PRO A C 1
ATOM 548 O O . PRO A 1 72 ? 24.329 7.894 -32.845 1.00 94.88 72 PRO A O 1
ATOM 551 N N . LEU A 1 73 ? 24.706 9.115 -30.994 1.00 96.56 73 LEU A N 1
ATOM 552 C CA . LEU A 1 73 ? 25.219 8.006 -30.183 1.00 96.56 73 LEU A CA 1
ATOM 553 C C . LEU A 1 73 ? 24.111 7.009 -29.818 1.00 96.56 73 LEU A C 1
ATOM 555 O O . LEU A 1 73 ? 24.308 5.800 -29.941 1.00 96.56 73 LEU A O 1
ATOM 559 N N . LEU A 1 74 ? 22.927 7.493 -29.433 1.00 96.44 74 LEU A N 1
ATOM 560 C CA . LEU A 1 74 ? 21.779 6.625 -29.158 1.00 96.44 74 LEU A CA 1
ATOM 561 C C . LEU A 1 74 ? 21.275 5.939 -30.432 1.00 96.44 74 LEU A C 1
ATOM 563 O O . LEU A 1 74 ? 21.053 4.731 -30.419 1.00 96.44 74 LEU A O 1
ATOM 567 N N . LEU A 1 75 ? 21.194 6.654 -31.559 1.00 95.56 75 LEU A N 1
ATOM 568 C CA . LEU A 1 75 ? 20.852 6.045 -32.852 1.00 95.56 75 LEU A CA 1
ATOM 569 C C . LEU A 1 75 ? 21.859 4.966 -33.271 1.00 95.56 75 LEU A C 1
ATOM 571 O O . LEU A 1 75 ? 21.466 3.943 -33.828 1.00 95.56 75 LEU A O 1
ATOM 575 N N . PHE A 1 76 ? 23.146 5.155 -32.967 1.00 95.81 76 PHE A N 1
ATOM 576 C CA . PHE A 1 76 ? 24.153 4.118 -33.163 1.00 95.81 76 PHE A CA 1
ATOM 577 C C . PHE A 1 76 ? 23.864 2.877 -32.304 1.00 95.81 76 PHE A C 1
ATOM 579 O O . PHE A 1 76 ? 23.903 1.767 -32.826 1.00 95.81 76 PHE A O 1
ATOM 586 N N . LEU A 1 77 ? 23.534 3.034 -31.018 1.00 97.00 77 LEU A N 1
ATOM 587 C CA . LEU A 1 77 ? 23.205 1.905 -30.132 1.00 97.00 77 LEU A CA 1
ATOM 588 C C . LEU A 1 77 ? 21.910 1.173 -30.530 1.00 97.00 77 LEU A C 1
ATOM 590 O O . LEU A 1 77 ? 21.781 -0.025 -30.275 1.00 97.00 77 LEU A O 1
ATOM 594 N N . LEU A 1 78 ? 20.973 1.873 -31.168 1.00 97.38 78 LEU A N 1
ATOM 595 C CA . LEU A 1 78 ? 19.696 1.330 -31.645 1.00 97.38 78 LEU A CA 1
ATOM 596 C C . LEU A 1 78 ? 19.775 0.731 -33.053 1.00 97.38 78 LEU A C 1
ATOM 598 O O . LEU A 1 78 ? 18.807 0.133 -33.522 1.00 97.38 78 LEU A O 1
ATOM 602 N N . ALA A 1 79 ? 20.915 0.863 -33.734 1.00 96.50 79 ALA A N 1
ATOM 603 C CA . ALA A 1 79 ? 21.102 0.276 -35.050 1.00 96.50 79 ALA A CA 1
ATOM 604 C C . ALA A 1 79 ? 21.016 -1.266 -34.987 1.00 96.50 79 ALA A C 1
ATOM 606 O O . ALA A 1 79 ? 21.466 -1.862 -33.999 1.00 96.50 79 ALA A O 1
ATOM 607 N N . PRO A 1 80 ? 20.492 -1.927 -36.039 1.00 97.38 80 PRO A N 1
ATOM 608 C CA . PRO A 1 80 ? 20.414 -3.381 -36.093 1.00 97.38 80 PRO A CA 1
ATOM 609 C C . PRO A 1 80 ? 21.778 -4.060 -35.921 1.00 97.38 80 PRO A C 1
ATOM 611 O O . PRO A 1 80 ? 22.785 -3.626 -36.487 1.00 97.38 80 PRO A O 1
ATOM 614 N N . ASP A 1 81 ? 21.799 -5.161 -35.176 1.00 96.88 81 ASP A N 1
ATOM 615 C CA . ASP A 1 81 ? 22.973 -6.005 -34.982 1.00 96.88 81 ASP A CA 1
ATOM 616 C C . ASP A 1 81 ? 22.582 -7.490 -34.932 1.00 96.88 81 ASP A C 1
ATOM 618 O O . ASP A 1 81 ? 22.039 -7.951 -33.927 1.00 96.88 81 ASP A O 1
ATOM 622 N N . PRO A 1 82 ? 22.890 -8.283 -35.974 1.00 94.94 82 PRO A N 1
ATOM 623 C CA . PRO A 1 82 ? 22.529 -9.697 -36.013 1.00 94.94 82 PRO A CA 1
ATOM 624 C C . PRO A 1 82 ? 23.210 -10.538 -34.922 1.00 94.94 82 PRO A C 1
ATOM 626 O O . PRO A 1 82 ? 22.766 -11.662 -34.687 1.00 94.94 82 PRO A O 1
ATOM 629 N N . ALA A 1 83 ? 24.264 -10.026 -34.270 1.00 94.56 83 ALA A N 1
ATOM 630 C CA . ALA A 1 83 ? 24.942 -10.697 -33.164 1.00 94.56 83 ALA A CA 1
ATOM 631 C C . ALA A 1 83 ? 24.231 -10.526 -31.807 1.00 94.56 83 ALA A C 1
ATOM 633 O O . ALA A 1 83 ? 24.620 -11.184 -30.837 1.00 94.56 83 ALA A O 1
ATOM 634 N N . ALA A 1 84 ? 23.217 -9.661 -31.720 1.00 95.81 84 ALA A N 1
ATOM 635 C CA . ALA A 1 84 ? 22.438 -9.457 -30.506 1.00 95.81 84 ALA A CA 1
ATOM 636 C C . ALA A 1 84 ? 21.650 -10.720 -30.121 1.00 95.81 84 ALA A C 1
ATOM 638 O O . ALA A 1 84 ? 21.060 -11.396 -30.965 1.00 95.81 84 ALA A O 1
ATOM 639 N N . ARG A 1 85 ? 21.628 -11.027 -28.819 1.00 94.50 85 ARG A N 1
ATOM 640 C CA . ARG A 1 85 ? 20.939 -12.210 -28.268 1.00 94.50 85 ARG A CA 1
ATOM 641 C C . ARG A 1 85 ? 19.445 -11.998 -28.043 1.00 94.50 85 ARG A C 1
ATOM 643 O O . ARG A 1 85 ? 18.692 -12.965 -28.025 1.00 94.50 85 ARG A O 1
ATOM 650 N N . TYR A 1 86 ? 19.048 -10.751 -27.819 1.00 94.62 86 TYR A N 1
ATOM 651 C CA . TYR A 1 86 ? 17.690 -10.367 -27.459 1.00 94.62 86 TYR A CA 1
ATOM 652 C C . TYR A 1 86 ? 17.036 -9.636 -28.629 1.00 94.62 86 TYR A C 1
ATOM 654 O O . TYR A 1 86 ? 17.699 -8.857 -29.316 1.00 94.62 86 TYR A O 1
ATOM 662 N N . GLU A 1 87 ? 15.742 -9.873 -28.833 1.00 94.06 87 GLU A N 1
ATOM 663 C CA . GLU A 1 87 ? 14.938 -9.076 -29.756 1.00 94.06 87 GLU A CA 1
ATOM 664 C C . GLU A 1 87 ? 14.513 -7.758 -29.083 1.00 94.06 87 GLU A C 1
ATOM 666 O O . GLU A 1 87 ? 14.307 -7.753 -27.867 1.00 94.06 87 GLU A O 1
ATOM 671 N N . PRO A 1 88 ? 14.406 -6.649 -29.837 1.00 96.25 88 PRO A N 1
ATOM 672 C CA . PRO A 1 88 ? 14.881 -6.483 -31.206 1.00 96.25 88 PRO A CA 1
ATOM 673 C C . PRO A 1 88 ? 16.412 -6.543 -31.251 1.00 96.25 88 PRO A C 1
ATOM 675 O O . PRO A 1 88 ? 17.104 -6.087 -30.335 1.00 96.25 88 PRO A O 1
ATOM 678 N N . ARG A 1 89 ? 16.950 -7.129 -32.322 1.00 96.62 89 ARG A N 1
ATOM 679 C CA . ARG A 1 89 ? 18.397 -7.296 -32.516 1.00 96.62 89 ARG A CA 1
ATOM 680 C C . ARG A 1 89 ? 19.099 -5.971 -32.799 1.00 96.62 89 ARG A C 1
ATOM 682 O O . ARG A 1 89 ? 19.326 -5.628 -33.956 1.00 96.62 89 ARG A O 1
ATOM 689 N N . VAL A 1 90 ? 19.445 -5.239 -31.744 1.00 97.62 90 VAL A N 1
ATOM 690 C CA . VAL A 1 90 ? 20.145 -3.945 -31.800 1.00 97.62 90 VAL A CA 1
ATOM 691 C C . VAL A 1 90 ? 21.502 -3.998 -31.099 1.00 97.62 90 VAL A C 1
ATOM 693 O O . VAL A 1 90 ? 21.717 -4.818 -30.204 1.00 97.62 90 VAL A O 1
ATOM 696 N N . ARG A 1 91 ? 22.411 -3.084 -31.458 1.00 97.12 91 ARG A N 1
ATOM 697 C CA . ARG A 1 91 ? 23.776 -3.009 -30.898 1.00 97.12 91 ARG A CA 1
ATOM 698 C C . ARG A 1 91 ? 23.814 -2.914 -29.378 1.00 97.12 91 ARG A C 1
ATOM 700 O O . ARG A 1 91 ? 24.702 -3.501 -28.761 1.00 97.12 91 ARG A O 1
ATOM 707 N N . LEU A 1 92 ? 22.844 -2.225 -28.774 1.00 96.75 92 LEU A N 1
ATOM 708 C CA . LEU A 1 92 ? 22.708 -2.131 -27.322 1.00 96.75 92 LEU A CA 1
ATOM 709 C C . LEU A 1 92 ? 22.692 -3.522 -26.667 1.00 96.75 92 LEU A C 1
ATOM 711 O O . LEU A 1 92 ? 23.449 -3.769 -25.734 1.00 96.75 92 LEU A O 1
ATOM 715 N N . HIS A 1 93 ? 21.896 -4.457 -27.192 1.00 96.19 93 HIS A N 1
ATOM 716 C CA . HIS A 1 93 ? 21.761 -5.812 -26.646 1.00 96.19 93 HIS A CA 1
ATOM 717 C C . HIS A 1 93 ? 23.003 -6.690 -26.836 1.00 96.19 93 HIS A C 1
ATOM 719 O O . HIS A 1 93 ? 23.131 -7.717 -26.171 1.00 96.19 93 HIS A O 1
ATOM 725 N N . THR A 1 94 ? 23.905 -6.332 -27.748 1.00 94.12 94 THR A N 1
ATOM 726 C CA . THR A 1 94 ? 25.111 -7.120 -28.025 1.00 94.12 94 THR A CA 1
ATOM 727 C C . THR A 1 94 ? 26.154 -6.990 -26.919 1.00 94.12 94 THR A C 1
ATOM 729 O O . THR A 1 94 ? 26.866 -7.953 -26.634 1.00 94.12 94 THR A O 1
ATOM 732 N N . CYS A 1 95 ? 26.258 -5.806 -26.312 1.00 92.31 95 CYS A N 1
ATOM 733 C CA . CYS A 1 95 ? 27.318 -5.474 -25.357 1.00 92.31 95 CYS A CA 1
ATOM 734 C C . CYS A 1 95 ? 26.805 -5.112 -23.961 1.00 92.31 95 CYS A C 1
ATOM 736 O O . CYS A 1 95 ? 27.616 -5.014 -23.039 1.00 92.31 95 CYS A O 1
ATOM 738 N N . LEU A 1 96 ? 25.495 -4.910 -23.782 1.00 94.75 96 LEU A N 1
ATOM 739 C CA . LEU A 1 96 ? 24.923 -4.654 -22.467 1.00 94.75 96 LEU A CA 1
ATOM 740 C C . LEU A 1 96 ? 25.066 -5.915 -21.594 1.00 94.75 96 LEU A C 1
ATOM 742 O O . LEU A 1 96 ? 24.535 -6.965 -21.954 1.00 94.75 96 LEU A O 1
ATOM 746 N N . PRO A 1 97 ? 25.796 -5.858 -20.465 1.00 91.50 97 PRO A N 1
ATOM 747 C CA . PRO A 1 97 ? 25.869 -6.996 -19.560 1.00 91.50 97 PRO A CA 1
ATOM 748 C C . PRO A 1 97 ? 24.523 -7.216 -18.856 1.00 91.50 97 PRO A C 1
ATOM 750 O O . PRO A 1 97 ? 23.794 -6.265 -18.562 1.00 91.50 97 PRO A O 1
ATOM 753 N N . ASP A 1 98 ? 24.231 -8.472 -18.508 1.00 88.12 98 ASP A N 1
ATOM 754 C CA . ASP A 1 98 ? 23.021 -8.829 -17.753 1.00 88.12 98 ASP A CA 1
ATOM 755 C C . ASP A 1 98 ? 23.001 -8.186 -16.346 1.00 88.12 98 ASP A C 1
ATOM 757 O O . ASP A 1 98 ? 21.930 -7.941 -15.794 1.00 88.12 98 ASP A O 1
ATOM 761 N N . SER A 1 99 ? 24.175 -7.874 -15.776 1.00 86.31 99 SER A N 1
ATOM 762 C CA . SER A 1 99 ? 24.342 -7.216 -14.471 1.00 86.31 99 SER A CA 1
ATOM 763 C C . SER A 1 99 ? 25.558 -6.280 -14.435 1.00 86.31 99 SER A C 1
ATOM 765 O O . SER A 1 99 ? 26.600 -6.612 -15.002 1.00 86.31 99 SER A O 1
ATOM 767 N N . GLY A 1 100 ? 25.460 -5.164 -13.699 1.00 85.69 100 GLY A N 1
ATOM 768 C CA . GLY A 1 100 ? 26.512 -4.137 -13.616 1.00 85.69 100 GLY A CA 1
ATOM 769 C C . GLY A 1 100 ? 26.655 -3.318 -14.906 1.00 85.69 100 GLY A C 1
ATOM 770 O O . GLY A 1 100 ? 25.854 -3.470 -15.821 1.00 85.69 100 GLY A O 1
ATOM 771 N N . GLY A 1 101 ? 27.669 -2.452 -14.999 1.00 86.25 101 GLY A N 1
ATOM 772 C CA . GLY A 1 101 ? 27.925 -1.622 -16.188 1.00 86.25 101 GLY A CA 1
ATOM 773 C C . GLY A 1 101 ? 27.271 -0.228 -16.144 1.00 86.25 101 GLY A C 1
ATOM 774 O O . GLY A 1 101 ? 26.856 0.204 -15.070 1.00 86.25 101 GLY A O 1
ATOM 775 N N . PRO A 1 102 ? 27.186 0.482 -17.288 1.00 86.81 102 PRO A N 1
ATOM 776 C CA . PRO A 1 102 ? 26.736 1.880 -17.344 1.00 86.81 102 PRO A CA 1
ATOM 777 C C . PRO A 1 102 ? 25.275 2.008 -16.921 1.00 86.81 102 PRO A C 1
ATOM 779 O O . PRO A 1 102 ? 24.510 1.077 -17.158 1.00 86.81 102 PRO A O 1
ATOM 782 N N . GLU A 1 103 ? 24.878 3.115 -16.302 1.00 90.62 103 GLU A N 1
ATOM 783 C CA . GLU A 1 103 ? 23.501 3.344 -15.848 1.00 90.62 103 GLU A CA 1
ATOM 784 C C . GLU A 1 103 ? 22.531 3.389 -17.041 1.00 90.62 103 GLU A C 1
ATOM 786 O O . GLU A 1 103 ? 22.629 4.259 -17.902 1.00 90.62 103 GLU A O 1
ATOM 791 N N . VAL A 1 104 ? 21.601 2.427 -17.119 1.00 94.44 104 VAL A N 1
ATOM 792 C CA . VAL A 1 104 ? 20.635 2.327 -18.233 1.00 94.44 104 VAL A CA 1
ATOM 793 C C . VAL A 1 104 ? 19.231 2.808 -17.872 1.00 94.44 104 VAL A C 1
ATOM 795 O O . VAL A 1 104 ? 18.392 2.916 -18.764 1.00 94.44 104 VAL A O 1
ATOM 798 N N . GLY A 1 105 ? 18.988 3.180 -16.609 1.00 93.62 105 GLY A N 1
ATOM 799 C CA . GLY A 1 105 ? 17.730 3.798 -16.174 1.00 93.62 105 GLY A CA 1
ATOM 800 C C . GLY A 1 105 ? 17.418 5.089 -16.939 1.00 93.62 105 GLY A C 1
ATOM 801 O O . GLY A 1 105 ? 16.270 5.331 -17.304 1.00 93.62 105 GLY A O 1
ATOM 802 N N . VAL A 1 106 ? 18.455 5.843 -17.314 1.00 95.06 106 VAL A N 1
ATOM 803 C CA . VAL A 1 106 ? 18.335 7.046 -18.149 1.00 95.06 106 VAL A CA 1
ATOM 804 C C . VAL A 1 106 ? 17.718 6.780 -19.527 1.00 95.06 106 VAL A C 1
ATOM 806 O O . VAL A 1 106 ? 17.022 7.634 -20.071 1.00 95.06 106 VAL A O 1
ATOM 809 N N . LEU A 1 107 ? 17.920 5.586 -20.099 1.00 96.62 107 LEU A N 1
ATOM 810 C CA . LEU A 1 107 ? 17.319 5.225 -21.386 1.00 96.62 107 LEU A CA 1
ATOM 811 C C . LEU A 1 107 ? 15.798 5.087 -21.264 1.00 96.62 107 LEU A C 1
ATOM 813 O O . LEU A 1 107 ? 15.075 5.453 -22.190 1.00 96.62 107 LEU A O 1
ATOM 817 N N . VAL A 1 108 ? 15.316 4.599 -20.115 1.00 96.75 108 VAL A N 1
ATOM 818 C CA . VAL A 1 108 ? 13.883 4.555 -19.799 1.00 96.75 108 VAL A CA 1
ATOM 819 C C . VAL A 1 108 ? 13.341 5.974 -19.659 1.00 96.75 108 VAL A C 1
ATOM 821 O O . VAL A 1 108 ? 12.305 6.288 -20.239 1.00 96.75 108 VAL A O 1
ATOM 824 N N . ASP A 1 109 ? 14.063 6.854 -18.966 1.00 94.31 109 ASP A N 1
ATOM 825 C CA . ASP A 1 109 ? 13.639 8.242 -18.766 1.00 94.31 109 ASP A CA 1
ATOM 826 C C . ASP A 1 109 ? 13.523 8.998 -20.110 1.00 94.31 109 ASP A C 1
ATOM 828 O O . ASP A 1 109 ? 12.527 9.686 -20.349 1.00 94.31 109 ASP A O 1
ATOM 832 N N . ILE A 1 110 ? 14.458 8.780 -21.045 1.00 95.50 110 ILE A N 1
ATOM 833 C CA . ILE A 1 110 ? 14.394 9.336 -22.411 1.00 95.50 110 ILE A CA 1
ATOM 834 C C . ILE A 1 110 ? 13.224 8.746 -23.205 1.00 95.50 110 ILE A C 1
ATOM 836 O O . ILE A 1 110 ? 12.505 9.493 -23.866 1.00 95.50 110 ILE A O 1
ATOM 840 N N . ALA A 1 111 ? 13.000 7.431 -23.138 1.00 96.81 111 ALA A N 1
ATOM 841 C CA . ALA A 1 111 ? 11.886 6.782 -23.835 1.00 96.81 111 ALA A CA 1
ATOM 842 C C . ALA A 1 111 ? 10.512 7.295 -23.368 1.00 96.81 111 ALA A C 1
ATOM 844 O O . ALA A 1 111 ? 9.558 7.343 -24.145 1.00 96.81 111 ALA A O 1
ATOM 845 N N . VAL A 1 112 ? 10.408 7.678 -22.095 1.00 95.06 112 VAL A N 1
ATOM 846 C CA . VAL A 1 112 ? 9.151 8.114 -21.482 1.00 95.06 112 VAL A CA 1
ATOM 847 C C . VAL A 1 112 ? 8.916 9.615 -21.646 1.00 95.06 112 VAL A C 1
ATOM 849 O O . VAL A 1 112 ? 7.780 10.012 -21.901 1.00 95.06 112 VAL A O 1
ATOM 852 N N . SER A 1 113 ? 9.961 10.436 -21.510 1.00 93.25 113 SER A N 1
ATOM 853 C CA . SER A 1 113 ? 9.827 11.894 -21.371 1.00 93.25 113 SER A CA 1
ATOM 854 C C . SER A 1 113 ? 10.733 12.721 -22.297 1.00 93.25 113 SER A C 1
ATOM 856 O O . SER A 1 113 ? 10.706 13.944 -22.211 1.00 93.25 113 SER A O 1
ATOM 858 N N . GLY A 1 114 ? 11.543 12.104 -23.165 1.00 92.31 114 GLY A N 1
ATOM 859 C CA . GLY A 1 114 ? 12.470 12.825 -24.047 1.00 92.31 114 GLY A CA 1
ATOM 860 C C . GLY A 1 114 ? 11.781 13.683 -25.119 1.00 92.31 114 GLY A C 1
ATOM 861 O O . GLY A 1 114 ? 10.803 13.266 -25.740 1.00 92.31 114 GLY A O 1
ATOM 862 N N . GLU A 1 115 ? 12.317 14.874 -25.388 1.00 92.56 115 GLU A N 1
ATOM 863 C CA . GLU A 1 115 ? 11.738 15.793 -26.383 1.00 92.56 115 GLU A CA 1
ATOM 864 C C . GLU A 1 115 ? 11.986 15.333 -27.832 1.00 92.56 115 GLU A C 1
ATOM 866 O O . GLU A 1 115 ? 11.099 15.440 -28.683 1.00 92.56 115 GLU A O 1
ATOM 871 N N . ASP A 1 116 ? 13.161 14.759 -28.123 1.00 93.62 116 ASP A N 1
ATOM 872 C CA . ASP A 1 116 ? 13.501 14.285 -29.469 1.00 93.62 116 ASP A CA 1
ATOM 873 C C . ASP A 1 116 ? 12.787 12.968 -29.809 1.00 93.62 116 ASP A C 1
ATOM 875 O O . ASP A 1 116 ? 13.233 11.866 -29.469 1.00 93.62 116 ASP A O 1
ATOM 879 N N . ALA A 1 117 ? 11.690 13.081 -30.561 1.00 95.06 117 ALA A N 1
ATOM 880 C CA . ALA A 1 117 ? 10.912 11.946 -31.050 1.00 95.06 117 ALA A CA 1
ATOM 881 C C . ALA A 1 117 ? 11.740 10.937 -31.869 1.00 95.06 117 ALA A C 1
ATOM 883 O O . ALA A 1 117 ? 11.433 9.745 -31.846 1.00 95.06 117 ALA A O 1
ATOM 884 N N . ALA A 1 118 ? 12.803 11.373 -32.558 1.00 94.62 118 ALA A N 1
ATOM 885 C CA . ALA A 1 118 ? 13.631 10.483 -33.371 1.00 94.62 118 ALA A CA 1
ATOM 886 C C . ALA A 1 118 ? 14.451 9.491 -32.533 1.00 94.62 118 ALA A C 1
ATOM 888 O O . ALA A 1 118 ? 14.917 8.487 -33.066 1.00 94.62 118 ALA A O 1
ATOM 889 N N . VAL A 1 119 ? 14.637 9.774 -31.243 1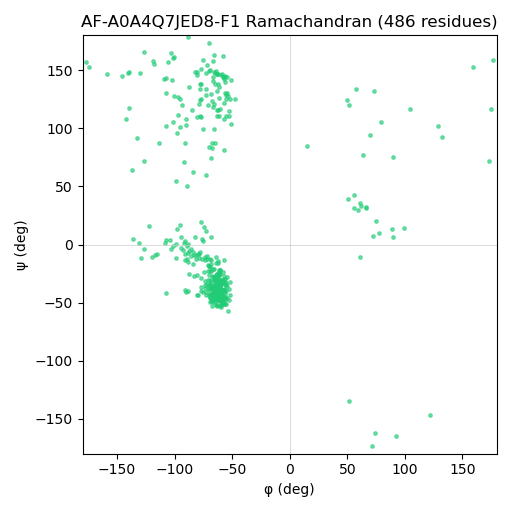.00 94.69 119 VAL A N 1
ATOM 890 C CA . VAL A 1 119 ? 15.321 8.898 -30.284 1.00 94.69 119 VAL A CA 1
ATOM 891 C C . VAL A 1 119 ? 14.323 8.277 -29.314 1.00 94.69 119 VAL A C 1
ATOM 893 O O . VAL A 1 119 ? 14.410 7.080 -29.033 1.00 94.69 119 VAL A O 1
ATOM 896 N N . ARG A 1 120 ? 13.355 9.071 -28.839 1.00 95.94 120 ARG A N 1
ATOM 897 C CA . ARG A 1 120 ? 12.328 8.628 -27.895 1.00 95.94 120 ARG A CA 1
ATOM 898 C C . ARG A 1 120 ? 11.522 7.451 -28.439 1.00 95.94 120 ARG A C 1
ATOM 900 O O . ARG A 1 120 ? 11.397 6.455 -27.735 1.00 95.94 120 ARG A O 1
ATOM 907 N N . GLU A 1 121 ? 11.001 7.535 -29.666 1.00 97.12 121 GLU A N 1
ATOM 908 C CA . GLU A 1 121 ? 10.140 6.472 -30.213 1.00 97.12 121 GLU A CA 1
ATOM 909 C C . GLU A 1 121 ? 10.907 5.157 -30.440 1.00 97.12 121 GLU A C 1
ATOM 911 O O . GLU A 1 121 ? 10.457 4.131 -29.931 1.00 97.12 121 GLU A O 1
ATOM 916 N N . PRO A 1 122 ? 12.105 5.137 -31.068 1.00 97.44 122 PRO A N 1
ATOM 917 C CA . PRO A 1 122 ? 12.867 3.893 -31.200 1.00 97.44 122 PRO A CA 1
ATOM 918 C C . PRO A 1 122 ? 13.295 3.275 -29.861 1.00 97.44 122 PRO A C 1
ATOM 920 O O . PRO A 1 122 ? 13.346 2.050 -29.743 1.00 97.44 122 PRO A O 1
ATOM 923 N N . LEU A 1 123 ? 13.591 4.091 -28.839 1.00 97.94 123 LEU A N 1
ATOM 924 C CA . LEU A 1 123 ? 13.843 3.582 -27.487 1.00 97.94 123 LEU A CA 1
ATOM 925 C C . LEU A 1 123 ? 12.581 2.996 -26.856 1.00 97.94 123 LEU A C 1
ATOM 927 O O . LEU A 1 123 ? 12.653 1.933 -26.244 1.00 97.94 123 LEU A O 1
ATOM 931 N N . ALA A 1 124 ? 11.433 3.659 -27.004 1.00 98.00 124 ALA A N 1
ATOM 932 C CA . ALA A 1 124 ? 10.164 3.129 -26.528 1.00 98.00 124 ALA A CA 1
ATOM 933 C C . ALA A 1 124 ? 9.849 1.789 -27.209 1.00 98.00 124 ALA A C 1
ATOM 935 O O . ALA A 1 124 ? 9.550 0.824 -26.516 1.00 98.00 124 ALA A O 1
ATOM 936 N N . ASP A 1 125 ? 10.012 1.682 -28.529 1.00 97.69 125 ASP A N 1
ATOM 937 C CA . ASP A 1 125 ? 9.794 0.441 -29.284 1.00 97.69 125 ASP A CA 1
ATOM 938 C C . ASP A 1 125 ? 10.738 -0.688 -28.854 1.00 97.69 125 ASP A C 1
ATOM 940 O O . ASP A 1 125 ? 10.303 -1.828 -28.655 1.00 97.69 125 ASP A O 1
ATOM 944 N N . LEU A 1 126 ? 12.016 -0.367 -28.631 1.00 97.75 126 LEU A N 1
ATOM 945 C CA . LEU A 1 126 ? 12.977 -1.288 -28.029 1.00 97.75 126 LEU A CA 1
ATOM 946 C C . LEU A 1 126 ? 12.484 -1.773 -26.659 1.00 97.75 126 LEU A C 1
ATOM 948 O O . LEU A 1 126 ? 12.444 -2.976 -26.406 1.00 97.75 126 LEU A O 1
ATOM 952 N N . LEU A 1 127 ? 12.099 -0.859 -25.768 1.00 98.00 127 LEU A N 1
ATOM 953 C CA . LEU A 1 127 ? 11.668 -1.191 -24.409 1.00 98.00 127 LEU A CA 1
ATOM 954 C C . LEU A 1 127 ? 10.316 -1.915 -24.368 1.00 98.00 127 LEU A C 1
ATOM 956 O O . LEU A 1 127 ? 10.092 -2.696 -23.450 1.00 98.00 127 LEU A O 1
ATOM 960 N N . ARG A 1 128 ? 9.446 -1.726 -25.365 1.00 97.69 128 ARG A N 1
ATOM 961 C CA . ARG A 1 128 ? 8.189 -2.475 -25.542 1.00 97.69 128 ARG A CA 1
ATOM 962 C C . ARG A 1 128 ? 8.405 -3.928 -25.938 1.00 97.69 128 ARG A C 1
ATOM 964 O O . ARG A 1 128 ? 7.482 -4.716 -25.843 1.00 97.69 128 ARG A O 1
ATOM 971 N N . THR A 1 129 ? 9.576 -4.301 -26.436 1.00 97.00 129 THR A N 1
ATOM 972 C CA . THR A 1 129 ? 9.785 -5.639 -27.019 1.00 97.00 129 THR A CA 1
ATOM 973 C C . THR A 1 129 ? 11.009 -6.353 -26.465 1.00 97.00 129 THR A C 1
ATOM 975 O O . THR A 1 129 ? 11.151 -7.557 -26.653 1.00 97.00 129 THR A O 1
ATOM 978 N N . THR A 1 130 ? 11.868 -5.645 -25.728 1.00 96.81 130 THR A N 1
ATOM 979 C CA . THR A 1 130 ? 13.095 -6.207 -25.169 1.00 96.81 130 THR A CA 1
ATOM 980 C C . THR A 1 130 ? 12.829 -7.320 -24.162 1.00 96.81 130 THR A C 1
ATOM 982 O O . THR A 1 130 ? 12.050 -7.166 -23.223 1.00 96.81 130 THR A O 1
ATOM 985 N N . GLY A 1 131 ? 13.538 -8.435 -24.331 1.00 95.31 131 GLY A N 1
ATOM 986 C CA . GLY A 1 131 ? 13.664 -9.494 -23.327 1.00 95.31 131 GLY A CA 1
ATOM 987 C C . GLY A 1 131 ? 14.905 -9.359 -22.437 1.00 95.31 131 GLY A C 1
ATOM 988 O O . GLY A 1 131 ? 15.208 -10.283 -21.680 1.00 95.31 131 GLY A O 1
ATOM 989 N N . HIS A 1 132 ? 15.659 -8.260 -22.551 1.00 95.75 132 HIS A N 1
ATOM 990 C CA . HIS A 1 132 ? 16.929 -8.096 -21.851 1.00 95.75 132 HIS A CA 1
ATOM 991 C C . HIS A 1 132 ? 16.700 -7.895 -20.341 1.00 95.75 132 HIS A C 1
ATOM 993 O O . HIS A 1 132 ? 16.104 -6.889 -19.944 1.00 95.75 132 HIS A O 1
ATOM 999 N N . PRO A 1 133 ? 17.230 -8.766 -19.460 1.00 94.19 133 PRO A N 1
ATOM 1000 C CA . PRO A 1 133 ? 16.887 -8.778 -18.034 1.00 94.19 133 PRO A CA 1
ATOM 1001 C C . PRO A 1 133 ? 17.185 -7.450 -17.332 1.00 94.19 133 PRO A C 1
ATOM 1003 O O . PRO A 1 133 ? 16.382 -6.985 -16.528 1.00 94.19 133 PRO A O 1
ATOM 1006 N N . ARG A 1 134 ? 18.304 -6.802 -17.677 1.00 93.81 134 ARG A N 1
ATOM 1007 C CA . ARG A 1 134 ? 18.671 -5.495 -17.120 1.00 93.81 134 ARG A CA 1
ATOM 1008 C C . ARG A 1 134 ? 17.697 -4.370 -17.488 1.00 93.81 134 ARG A C 1
ATOM 1010 O O . ARG A 1 134 ? 17.318 -3.604 -16.615 1.00 93.81 134 ARG A O 1
ATOM 1017 N N . LEU A 1 135 ? 17.266 -4.284 -18.749 1.00 96.25 135 LEU A N 1
ATOM 1018 C CA . LEU A 1 135 ? 16.308 -3.261 -19.185 1.00 96.25 135 LEU A CA 1
ATOM 1019 C C . LEU A 1 135 ? 14.923 -3.503 -18.573 1.00 96.25 135 LEU A C 1
ATOM 1021 O O . LEU A 1 135 ? 14.267 -2.557 -18.154 1.00 96.25 135 LEU A O 1
ATOM 1025 N N . LEU A 1 136 ? 14.511 -4.769 -18.445 1.00 95.88 136 LEU A N 1
ATOM 1026 C CA . LEU A 1 136 ? 13.280 -5.138 -17.739 1.00 95.88 136 LEU A CA 1
ATOM 1027 C C . LEU A 1 136 ? 13.330 -4.752 -16.252 1.00 95.88 136 LEU A C 1
ATOM 1029 O O . LEU A 1 136 ? 12.334 -4.278 -15.707 1.00 95.88 136 LEU A O 1
ATOM 1033 N N . ALA A 1 137 ? 14.485 -4.923 -15.600 1.00 94.12 137 ALA A N 1
ATOM 1034 C CA . ALA A 1 137 ? 14.686 -4.487 -14.222 1.00 94.12 137 ALA A CA 1
ATOM 1035 C C . ALA A 1 137 ? 14.591 -2.958 -14.090 1.00 94.12 137 ALA A C 1
ATOM 1037 O O . ALA A 1 137 ? 13.878 -2.482 -13.211 1.00 94.12 137 ALA A O 1
ATOM 1038 N N . GLU A 1 138 ? 15.227 -2.195 -14.987 1.00 95.31 138 GLU A N 1
ATOM 1039 C CA . GLU A 1 138 ? 15.123 -0.727 -14.989 1.00 95.31 138 GLU A CA 1
ATOM 1040 C C . GLU A 1 138 ? 13.705 -0.228 -15.286 1.00 95.31 138 GLU A C 1
ATOM 1042 O O . GLU A 1 138 ? 13.287 0.778 -14.724 1.00 95.31 138 GLU A O 1
ATOM 1047 N N . LEU A 1 139 ? 12.934 -0.923 -16.129 1.00 96.31 139 LEU A N 1
ATOM 1048 C CA . LEU A 1 139 ? 11.523 -0.600 -16.366 1.00 96.31 139 LEU A CA 1
ATOM 1049 C C . LEU A 1 139 ? 10.682 -0.764 -15.093 1.00 96.31 139 LEU A C 1
ATOM 1051 O O . LEU A 1 139 ? 9.902 0.125 -14.745 1.00 96.31 139 LEU A O 1
ATOM 1055 N N . ALA A 1 140 ? 10.867 -1.874 -14.372 1.00 95.25 140 ALA A N 1
ATOM 1056 C CA . ALA A 1 140 ? 10.205 -2.093 -13.089 1.00 95.25 140 ALA A CA 1
ATOM 1057 C C 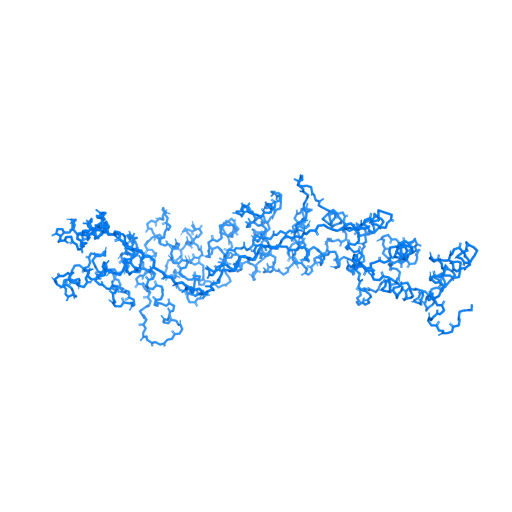. ALA A 1 140 ? 10.634 -1.045 -12.047 1.00 95.25 140 ALA A C 1
ATOM 1059 O O . ALA A 1 140 ? 9.810 -0.532 -11.290 1.00 95.25 140 ALA A O 1
ATOM 1060 N N . GLU A 1 141 ? 11.915 -0.683 -12.042 1.00 94.00 141 GLU A N 1
ATOM 1061 C CA . GLU A 1 141 ? 12.457 0.310 -11.122 1.00 94.00 141 GLU A CA 1
ATOM 1062 C C . GLU A 1 141 ? 12.017 1.737 -11.463 1.00 94.00 141 GLU A C 1
ATOM 1064 O O . GLU A 1 141 ? 11.768 2.536 -10.565 1.00 94.00 141 GLU A O 1
ATOM 1069 N N . ALA A 1 142 ? 11.852 2.064 -12.745 1.00 94.50 142 ALA A N 1
ATOM 1070 C CA . ALA A 1 142 ? 11.277 3.328 -13.187 1.00 94.50 142 ALA A CA 1
ATOM 1071 C C . ALA A 1 142 ? 9.831 3.482 -12.700 1.00 94.50 142 ALA A C 1
ATOM 1073 O O . ALA A 1 142 ? 9.469 4.556 -12.221 1.00 94.50 142 ALA A O 1
ATOM 1074 N N . LEU A 1 143 ? 9.026 2.411 -12.737 1.00 94.44 143 LEU A N 1
ATOM 1075 C CA . LEU A 1 143 ? 7.686 2.426 -12.145 1.00 94.44 143 LEU A CA 1
ATOM 1076 C C . LEU A 1 143 ? 7.760 2.698 -10.637 1.00 94.44 143 LEU A C 1
ATOM 1078 O O . LEU A 1 143 ? 7.084 3.597 -10.143 1.00 94.44 143 LEU A O 1
ATOM 1082 N N . ARG A 1 144 ? 8.640 1.990 -9.917 1.00 92.50 144 ARG A N 1
ATOM 1083 C CA . ARG A 1 144 ? 8.849 2.196 -8.475 1.00 92.50 144 ARG A CA 1
ATOM 1084 C C . ARG A 1 144 ? 9.316 3.616 -8.143 1.00 92.50 144 ARG A C 1
ATOM 1086 O O . ARG A 1 144 ? 8.846 4.184 -7.167 1.00 92.50 144 ARG A O 1
ATOM 1093 N N . ARG A 1 145 ? 10.214 4.209 -8.939 1.00 91.06 145 ARG A N 1
ATOM 1094 C CA . ARG A 1 145 ? 10.692 5.597 -8.765 1.00 91.06 145 ARG A CA 1
ATOM 1095 C C . ARG A 1 145 ? 9.577 6.625 -8.949 1.00 91.06 145 ARG A C 1
ATOM 1097 O O . ARG A 1 145 ? 9.616 7.669 -8.310 1.00 91.06 145 ARG A O 1
ATOM 1104 N N . ARG A 1 146 ? 8.590 6.330 -9.801 1.00 88.88 146 ARG A N 1
ATOM 1105 C CA . ARG A 1 146 ? 7.403 7.176 -9.989 1.00 88.88 146 ARG A CA 1
ATOM 1106 C C . ARG A 1 146 ? 6.355 7.021 -8.900 1.00 88.88 146 ARG A C 1
ATOM 1108 O O . ARG A 1 146 ? 5.403 7.794 -8.893 1.00 88.88 146 ARG A O 1
ATOM 1115 N N . ARG A 1 147 ? 6.523 6.053 -7.995 1.00 86.81 147 ARG A N 1
ATOM 1116 C CA . ARG A 1 147 ? 5.650 5.896 -6.842 1.00 86.81 147 ARG A CA 1
ATOM 1117 C C . ARG A 1 147 ? 5.654 7.189 -6.031 1.00 86.81 147 ARG A C 1
ATOM 1119 O O . ARG A 1 147 ? 6.620 7.504 -5.340 1.00 86.81 147 ARG A O 1
ATOM 1126 N N . ALA A 1 148 ? 4.546 7.897 -6.106 1.00 79.25 148 ALA A N 1
ATOM 1127 C CA . ALA A 1 148 ? 4.198 8.982 -5.225 1.00 79.25 148 ALA A CA 1
ATOM 1128 C C . ALA A 1 148 ? 3.163 8.477 -4.217 1.00 79.25 148 ALA A C 1
ATOM 1130 O O . ALA A 1 148 ? 2.568 7.403 -4.350 1.00 79.25 148 ALA A O 1
ATOM 1131 N N . GLY A 1 149 ? 2.975 9.251 -3.166 1.00 66.88 149 GLY A N 1
ATOM 1132 C CA . GLY A 1 149 ? 1.906 9.021 -2.223 1.00 66.88 149 GLY A CA 1
ATOM 1133 C C . GLY A 1 149 ? 1.865 10.148 -1.222 1.00 66.88 149 GLY A C 1
ATOM 1134 O O . GLY A 1 149 ? 2.879 10.787 -0.929 1.00 66.88 149 GLY A O 1
ATOM 1135 N N . THR A 1 150 ? 0.682 10.381 -0.691 1.00 56.19 150 THR A N 1
ATOM 1136 C CA . THR A 1 150 ? 0.489 11.148 0.526 1.00 56.19 150 THR A CA 1
ATOM 1137 C C . THR A 1 150 ? 1.079 10.321 1.667 1.00 56.19 150 THR A C 1
ATOM 1139 O O . THR A 1 150 ? 0.395 9.544 2.322 1.00 56.19 150 THR A O 1
ATOM 1142 N N . GLN A 1 151 ? 2.384 10.465 1.936 1.00 51.81 151 GLN A N 1
ATOM 1143 C CA . GLN A 1 151 ? 2.873 10.223 3.295 1.00 51.81 151 GLN A CA 1
ATOM 1144 C C . GLN A 1 151 ? 2.315 11.348 4.161 1.00 51.81 151 GLN A C 1
ATOM 1146 O O . GLN A 1 151 ? 3.017 12.288 4.525 1.00 51.81 151 GLN A O 1
ATOM 1151 N N . LEU A 1 152 ? 1.022 11.279 4.459 1.00 46.94 152 LEU A N 1
ATOM 1152 C CA . LEU A 1 152 ? 0.537 11.918 5.658 1.00 46.94 152 LEU A CA 1
ATOM 1153 C C . LEU A 1 152 ? 1.190 11.129 6.793 1.00 46.94 152 LEU A C 1
ATOM 1155 O O . LEU A 1 152 ? 0.790 10.012 7.113 1.00 46.94 152 LEU A O 1
ATOM 1159 N N . LEU A 1 153 ? 2.270 11.693 7.337 1.00 42.31 153 LEU A N 1
ATOM 1160 C CA . LEU A 1 153 ? 2.605 11.517 8.743 1.00 42.31 153 LEU A CA 1
ATOM 1161 C C . LEU A 1 153 ? 1.382 12.019 9.512 1.00 42.31 153 LEU A C 1
ATOM 1163 O O . LEU A 1 153 ? 1.301 13.188 9.867 1.00 42.31 153 LEU A O 1
ATOM 1167 N N . THR A 1 154 ? 0.364 11.177 9.643 1.00 45.53 154 THR A N 1
ATOM 1168 C CA . THR A 1 154 ? -0.633 11.378 10.680 1.00 45.53 154 THR A CA 1
ATOM 1169 C C . THR A 1 154 ? 0.025 10.908 11.963 1.00 45.53 154 THR A C 1
ATOM 1171 O O . THR A 1 154 ? 0.490 9.765 12.026 1.00 45.53 154 THR A O 1
ATOM 1174 N N . ASP A 1 155 ? 0.053 11.781 12.965 1.00 39.62 155 ASP A N 1
ATOM 1175 C CA . ASP A 1 155 ? 0.468 11.452 14.332 1.00 39.62 155 ASP A CA 1
ATOM 1176 C C . ASP A 1 155 ? -0.384 10.300 14.929 1.00 39.62 155 ASP A C 1
ATOM 1178 O O . ASP A 1 155 ? 0.025 9.667 15.894 1.00 39.62 155 ASP A O 1
ATOM 1182 N N . ASP A 1 156 ? -1.506 9.962 14.279 1.00 39.69 156 ASP A N 1
ATOM 1183 C CA . ASP A 1 156 ? -2.556 9.046 14.741 1.00 39.69 156 ASP A CA 1
ATOM 1184 C C . ASP A 1 156 ? -2.421 7.592 14.248 1.00 39.69 156 ASP A C 1
ATOM 1186 O O . ASP A 1 156 ? -3.393 6.848 14.253 1.00 39.69 156 ASP A O 1
ATOM 1190 N N . GLY A 1 157 ? -1.257 7.170 13.748 1.00 46.47 157 GLY A N 1
ATOM 1191 C CA . GLY A 1 157 ? -1.045 5.745 13.465 1.00 46.47 157 GLY A CA 1
ATOM 1192 C C . GLY A 1 157 ? -1.961 5.150 12.378 1.00 46.47 157 GLY A C 1
ATOM 1193 O O . GLY A 1 157 ? -2.787 4.283 12.626 1.00 46.47 157 GLY A O 1
ATOM 1194 N N . TYR A 1 158 ? -1.635 5.452 11.116 1.00 54.47 158 TYR A N 1
ATOM 1195 C CA . TYR A 1 158 ? -1.811 4.543 9.966 1.00 54.47 158 TYR A CA 1
ATOM 1196 C C . TYR A 1 158 ? -3.139 4.550 9.170 1.00 54.47 158 TYR A C 1
ATOM 1198 O O . TYR A 1 158 ? -3.847 3.546 9.077 1.00 54.47 158 TYR A O 1
ATOM 1206 N N . VAL A 1 159 ? -3.335 5.584 8.345 1.00 54.06 159 VAL A N 1
ATOM 1207 C CA . VAL A 1 159 ? -4.086 5.449 7.076 1.00 54.06 159 VAL A CA 1
ATOM 1208 C C . VAL A 1 159 ? -3.165 4.788 6.033 1.00 54.06 159 VAL A C 1
ATOM 1210 O O . VAL A 1 159 ? -1.974 5.120 5.991 1.00 54.06 159 VAL A O 1
ATOM 1213 N N . PRO A 1 160 ? -3.617 3.826 5.198 1.00 56.03 160 PRO A N 1
ATOM 1214 C CA . PRO A 1 160 ? -2.792 3.370 4.088 1.00 56.03 160 PRO A CA 1
ATOM 1215 C C . PRO A 1 160 ? -2.547 4.572 3.176 1.00 56.03 160 PRO A C 1
ATOM 1217 O O . PRO A 1 160 ? -3.479 5.049 2.546 1.00 56.03 160 PRO A O 1
ATOM 1220 N N . ALA A 1 161 ? -1.309 5.070 3.136 1.00 68.38 161 ALA A N 1
ATOM 1221 C CA . ALA A 1 161 ? -0.937 6.159 2.244 1.00 68.38 161 ALA A CA 1
ATOM 1222 C C . ALA A 1 161 ? -1.353 5.784 0.820 1.00 68.38 161 ALA A C 1
ATOM 1224 O O . ALA A 1 161 ? -0.829 4.798 0.281 1.00 68.38 161 ALA A O 1
ATOM 1225 N N . ALA A 1 162 ? -2.297 6.531 0.240 1.00 76.75 162 ALA A N 1
ATOM 1226 C CA . ALA A 1 162 ? -2.698 6.330 -1.140 1.00 76.75 162 ALA A CA 1
ATOM 1227 C C . ALA A 1 162 ? -1.451 6.337 -2.031 1.00 76.75 162 ALA A C 1
ATOM 1229 O O . ALA A 1 162 ? -0.617 7.246 -1.978 1.00 76.75 162 ALA A O 1
ATOM 1230 N N . ILE A 1 163 ? -1.290 5.273 -2.815 1.00 80.38 163 ILE A N 1
ATOM 1231 C CA . ILE A 1 163 ? -0.155 5.128 -3.722 1.00 80.38 163 ILE A CA 1
ATOM 1232 C C . ILE A 1 163 ? -0.598 5.583 -5.103 1.00 80.38 163 ILE A C 1
ATOM 1234 O O . ILE A 1 163 ? -1.560 5.040 -5.634 1.00 80.38 163 ILE A O 1
ATOM 1238 N N . THR A 1 164 ? 0.145 6.501 -5.715 1.00 81.38 164 THR A N 1
ATOM 1239 C CA . THR A 1 164 ? -0.023 6.881 -7.123 1.00 81.38 164 THR A CA 1
ATOM 1240 C C . THR A 1 164 ? 1.286 6.770 -7.876 1.00 81.38 164 THR A C 1
ATOM 1242 O O . THR A 1 164 ? 2.356 6.634 -7.289 1.00 81.38 164 THR A O 1
ATOM 1245 N N . TYR A 1 165 ? 1.205 6.800 -9.202 1.00 82.31 165 TYR A N 1
ATOM 1246 C CA . TYR A 1 165 ? 2.383 6.707 -10.064 1.00 82.31 165 TYR A CA 1
ATOM 1247 C C . TYR A 1 165 ? 2.479 7.850 -11.078 1.00 82.31 165 TYR A C 1
ATOM 1249 O O . TYR A 1 165 ? 3.427 7.870 -11.867 1.00 82.31 165 TYR A O 1
ATOM 1257 N N . GLY A 1 166 ? 1.487 8.754 -11.136 1.00 82.62 166 GLY A N 1
ATOM 1258 C CA . GLY A 1 166 ? 1.327 9.659 -12.281 1.00 82.62 166 GLY A CA 1
ATOM 1259 C C . GLY A 1 166 ? 1.358 8.873 -13.595 1.00 82.62 166 GLY A C 1
ATOM 1260 O O . GLY A 1 166 ? 2.058 9.241 -14.543 1.00 82.62 166 GLY A O 1
ATOM 1261 N N . ALA A 1 167 ? 0.736 7.690 -13.576 1.00 86.19 167 ALA A N 1
ATOM 1262 C CA . ALA A 1 167 ? 0.813 6.709 -14.650 1.00 86.19 167 ALA A CA 1
ATOM 1263 C C . ALA A 1 167 ? -0.353 6.831 -15.627 1.00 86.19 167 ALA A C 1
ATOM 1265 O O . ALA A 1 167 ? -0.341 6.124 -16.635 1.00 86.19 167 ALA A O 1
ATOM 1266 N N . TRP A 1 168 ? -1.304 7.728 -15.366 1.00 89.38 168 TRP A N 1
ATOM 1267 C CA . TRP A 1 168 ? -2.389 8.066 -16.271 1.00 89.38 168 TRP A CA 1
ATOM 1268 C C . TRP A 1 168 ? -2.308 9.539 -16.673 1.00 89.38 168 TRP A C 1
ATOM 1270 O O . TRP A 1 168 ? -1.670 10.359 -16.012 1.00 89.38 168 TRP A O 1
ATOM 1280 N N . ASN A 1 169 ? -2.879 9.864 -17.829 1.00 87.62 169 ASN A N 1
ATOM 1281 C CA . ASN A 1 169 ? -3.085 11.248 -18.241 1.00 87.62 169 ASN A CA 1
ATOM 1282 C C . ASN A 1 169 ? -4.440 11.768 -17.721 1.00 87.62 169 ASN A C 1
ATOM 1284 O O . ASN A 1 169 ? -5.212 11.033 -17.109 1.00 87.62 169 ASN A O 1
ATOM 1288 N N . ALA A 1 170 ? -4.748 13.039 -17.994 1.00 85.31 170 ALA A N 1
ATOM 1289 C CA . ALA A 1 170 ? -6.005 13.665 -17.573 1.00 85.31 170 ALA A CA 1
ATOM 1290 C C . ALA A 1 170 ? -7.268 12.980 -18.138 1.00 85.31 170 ALA A C 1
ATOM 1292 O O . ALA A 1 170 ? -8.340 13.112 -17.556 1.00 85.31 170 ALA A O 1
ATOM 1293 N N . ASP A 1 171 ? -7.134 12.233 -19.238 1.00 86.25 171 ASP A N 1
ATOM 1294 C CA . ASP A 1 171 ? -8.219 11.478 -19.871 1.00 86.25 171 ASP A CA 1
ATOM 1295 C C . ASP A 1 171 ? -8.368 10.055 -19.291 1.00 86.25 171 ASP A C 1
ATOM 1297 O O . ASP A 1 171 ? -9.218 9.284 -19.735 1.00 86.25 171 ASP A O 1
ATOM 1301 N N . GLY A 1 172 ? -7.541 9.682 -18.306 1.00 86.25 172 GLY A N 1
ATOM 1302 C CA . GLY A 1 172 ? -7.519 8.347 -17.706 1.00 86.25 172 GLY A CA 1
ATOM 1303 C C . GLY A 1 172 ? -6.817 7.284 -18.558 1.00 86.25 172 GLY A C 1
ATOM 1304 O O . GLY A 1 172 ? -6.883 6.095 -18.242 1.00 86.25 172 GLY A O 1
ATOM 1305 N N . GLU A 1 173 ? -6.125 7.670 -19.632 1.00 91.06 173 GLU A N 1
ATOM 1306 C CA . GLU A 1 173 ? -5.342 6.742 -20.444 1.00 91.06 173 GLU A CA 1
ATOM 1307 C C . GLU A 1 173 ? -3.963 6.471 -19.825 1.00 91.06 173 GLU A C 1
ATOM 1309 O O . GLU A 1 173 ? -3.351 7.379 -19.258 1.00 91.06 173 GLU A O 1
ATOM 1314 N N . PRO A 1 174 ? -3.399 5.260 -20.006 1.00 94.44 174 PRO A N 1
ATOM 1315 C CA . PRO A 1 174 ? -2.034 4.958 -19.590 1.00 94.44 174 PRO A CA 1
ATOM 1316 C C . PRO A 1 174 ? -1.015 5.942 -20.180 1.00 94.44 174 PRO A C 1
ATOM 1318 O O . PRO A 1 174 ? -0.973 6.150 -21.391 1.00 94.44 174 PRO A O 1
ATOM 1321 N N . GLY A 1 175 ? -0.147 6.505 -19.345 1.00 94.44 175 GLY A N 1
ATOM 1322 C CA . GLY A 1 175 ? 0.987 7.329 -19.757 1.00 94.44 175 GLY A CA 1
ATOM 1323 C C . GLY A 1 175 ? 2.092 6.514 -20.450 1.00 94.44 175 GLY A C 1
ATOM 1324 O O . GLY A 1 175 ? 2.040 5.281 -20.472 1.00 94.44 175 GLY A O 1
ATOM 1325 N N . PRO A 1 176 ? 3.136 7.164 -21.003 1.00 96.06 176 PRO A N 1
ATOM 1326 C CA . PRO A 1 176 ? 4.122 6.488 -21.853 1.00 96.06 176 PRO A CA 1
ATOM 1327 C C . PRO A 1 176 ? 4.849 5.320 -21.172 1.00 96.06 176 PRO A C 1
ATOM 1329 O O . PRO A 1 176 ? 4.989 4.262 -21.781 1.00 96.06 176 PRO A O 1
ATOM 1332 N N . LEU A 1 177 ? 5.245 5.463 -19.899 1.00 96.69 177 LEU A N 1
ATOM 1333 C CA . LEU A 1 177 ? 5.875 4.369 -19.146 1.00 96.69 177 LEU A CA 1
ATOM 1334 C C . LEU A 1 177 ? 4.928 3.176 -18.988 1.00 96.69 177 LEU A C 1
ATOM 1336 O O . LEU A 1 177 ? 5.326 2.041 -19.239 1.00 96.69 177 LEU A O 1
ATOM 1340 N N . LEU A 1 178 ? 3.675 3.428 -18.594 1.00 96.19 178 LEU A N 1
ATOM 1341 C CA . LEU A 1 178 ? 2.699 2.363 -18.396 1.00 96.19 178 LEU A CA 1
ATOM 1342 C C . LEU A 1 178 ? 2.368 1.667 -19.721 1.00 96.19 178 LEU A C 1
ATOM 1344 O O . LEU A 1 178 ? 2.288 0.447 -19.737 1.00 96.19 178 LEU A O 1
ATOM 1348 N N . ARG A 1 179 ? 2.285 2.396 -20.844 1.00 97.19 179 ARG A N 1
ATOM 1349 C CA . ARG A 1 179 ? 2.154 1.795 -22.186 1.00 97.19 179 ARG A CA 1
ATOM 1350 C C . ARG A 1 179 ? 3.328 0.868 -22.507 1.00 97.19 179 ARG A C 1
ATOM 1352 O O . ARG A 1 179 ? 3.102 -0.284 -22.849 1.00 97.19 179 ARG A O 1
ATOM 1359 N N . ILE A 1 180 ? 4.571 1.320 -22.308 1.00 97.81 180 ILE A N 1
ATOM 1360 C CA . ILE A 1 180 ? 5.766 0.482 -22.526 1.00 97.81 180 ILE A CA 1
ATOM 1361 C C . ILE A 1 180 ? 5.700 -0.805 -21.688 1.00 97.81 180 ILE A C 1
ATOM 1363 O O . ILE A 1 180 ? 5.943 -1.899 -22.199 1.00 97.81 180 ILE A O 1
ATOM 1367 N N . LEU A 1 181 ? 5.337 -0.682 -20.408 1.00 96.88 181 LEU A N 1
ATOM 1368 C CA . LEU A 1 181 ? 5.190 -1.819 -19.498 1.00 96.88 181 LEU A CA 1
ATOM 1369 C C . LEU A 1 181 ? 4.051 -2.760 -19.914 1.00 96.88 181 LEU A C 1
ATOM 1371 O O . LEU A 1 181 ? 4.213 -3.972 -19.811 1.00 96.88 181 LEU A O 1
ATOM 1375 N N . LEU A 1 182 ? 2.916 -2.224 -20.375 1.00 96.88 182 LEU A N 1
ATOM 1376 C CA . LEU A 1 182 ? 1.744 -2.987 -20.814 1.00 96.88 182 LEU A CA 1
ATOM 1377 C C . LEU A 1 182 ? 1.933 -3.657 -22.175 1.00 96.88 182 LEU A C 1
ATOM 1379 O O . LEU A 1 182 ? 1.327 -4.705 -22.397 1.00 96.88 182 LEU A O 1
ATOM 1383 N N . ASP A 1 183 ? 2.833 -3.154 -23.014 1.00 97.12 183 ASP A N 1
ATOM 1384 C CA . ASP A 1 183 ? 3.151 -3.734 -24.322 1.00 97.12 183 ASP A CA 1
ATOM 1385 C C . ASP A 1 183 ? 4.252 -4.811 -24.242 1.00 97.12 183 ASP A C 1
ATOM 1387 O O . ASP A 1 183 ? 4.277 -5.714 -25.072 1.00 97.12 183 ASP A O 1
ATOM 1391 N N . ASN A 1 184 ? 5.137 -4.781 -23.230 1.00 97.31 184 ASN A N 1
ATOM 1392 C CA . ASN A 1 184 ? 6.279 -5.706 -23.159 1.00 97.31 184 ASN A CA 1
ATOM 1393 C C . ASN A 1 184 ? 5.936 -7.145 -22.706 1.00 97.31 184 ASN A C 1
ATOM 1395 O O . ASN A 1 184 ? 5.694 -7.365 -21.510 1.00 97.31 184 ASN A O 1
ATOM 1399 N N . PRO A 1 185 ? 5.990 -8.161 -23.595 1.00 95.12 185 PRO A N 1
ATOM 1400 C CA . PRO A 1 185 ? 5.567 -9.530 -23.282 1.00 95.12 185 PRO A CA 1
ATOM 1401 C C . PRO A 1 185 ? 6.533 -10.270 -22.342 1.00 95.12 185 PRO A C 1
ATOM 1403 O O . PRO A 1 185 ? 6.208 -11.323 -21.802 1.00 95.12 185 PRO A O 1
ATOM 1406 N N . HIS A 1 186 ? 7.737 -9.744 -22.116 1.00 93.81 186 HIS A N 1
ATOM 1407 C CA . HIS A 1 186 ? 8.755 -10.374 -21.279 1.00 93.81 186 HIS A CA 1
ATOM 1408 C C . HIS A 1 186 ? 8.657 -9.989 -19.795 1.00 93.81 186 HIS A C 1
ATOM 1410 O O . HIS A 1 186 ? 9.325 -10.607 -18.963 1.00 93.81 186 HIS A O 1
ATOM 1416 N N . LEU A 1 187 ? 7.783 -9.037 -19.443 1.00 90.38 187 LEU A N 1
ATOM 1417 C CA . LEU A 1 187 ? 7.466 -8.667 -18.054 1.00 90.38 187 LEU A CA 1
ATOM 1418 C C . LEU A 1 187 ? 6.536 -9.665 -17.340 1.00 90.38 187 LEU A C 1
ATOM 1420 O O . LEU A 1 187 ? 6.166 -9.454 -16.191 1.00 90.38 187 LEU A O 1
ATOM 1424 N N . GLU A 1 188 ? 6.198 -10.787 -17.975 1.00 81.25 188 GLU A N 1
ATOM 1425 C CA . GLU A 1 188 ? 5.426 -11.890 -17.381 1.00 81.25 188 GLU A CA 1
ATOM 1426 C C . GLU A 1 188 ? 6.232 -12.757 -16.396 1.00 81.25 188 GLU A C 1
ATOM 1428 O O . GLU A 1 188 ? 5.841 -13.872 -16.049 1.00 81.25 188 GLU A O 1
ATOM 1433 N N . ARG A 1 189 ? 7.393 -12.280 -15.947 1.00 77.88 189 ARG A N 1
ATOM 1434 C CA . ARG A 1 189 ? 8.199 -12.956 -14.931 1.00 77.88 189 ARG A CA 1
ATOM 1435 C C . ARG A 1 189 ? 8.011 -12.254 -13.591 1.00 77.88 189 ARG A C 1
ATOM 1437 O O . ARG A 1 189 ? 7.965 -11.025 -13.572 1.00 77.88 189 ARG A O 1
ATOM 1444 N N . PRO A 1 190 ? 7.953 -12.998 -12.472 1.00 71.31 190 PRO A N 1
ATOM 1445 C CA . PRO A 1 190 ? 7.841 -12.401 -11.149 1.00 71.31 190 PRO A CA 1
ATOM 1446 C C . PRO A 1 190 ? 8.983 -11.411 -10.924 1.00 71.31 190 PRO A C 1
ATOM 1448 O O . PRO A 1 190 ? 10.154 -11.795 -10.844 1.00 71.31 190 PRO A O 1
ATOM 1451 N N . SER A 1 191 ? 8.645 -10.126 -10.869 1.00 78.88 191 SER A N 1
ATOM 1452 C CA . SER A 1 191 ? 9.607 -9.088 -10.530 1.00 78.88 191 SER A CA 1
ATOM 1453 C C . SER A 1 191 ? 9.849 -9.101 -9.026 1.00 78.88 191 SER A C 1
ATOM 1455 O O . SER A 1 191 ? 8.970 -9.435 -8.234 1.00 78.88 191 SER A O 1
ATOM 1457 N N . ARG A 1 192 ? 11.044 -8.690 -8.604 1.00 87.69 192 ARG A N 1
ATOM 1458 C CA . ARG A 1 192 ? 11.299 -8.404 -7.183 1.00 87.69 192 ARG A CA 1
ATOM 1459 C C . ARG A 1 192 ? 10.640 -7.101 -6.730 1.00 87.69 192 ARG A C 1
ATOM 1461 O O . ARG A 1 192 ? 10.564 -6.864 -5.530 1.00 87.69 192 ARG A O 1
ATOM 1468 N N . VAL A 1 193 ? 10.185 -6.279 -7.677 1.00 91.56 193 VAL A N 1
ATOM 1469 C CA . VAL A 1 193 ? 9.542 -4.984 -7.448 1.00 91.56 193 VAL A CA 1
ATOM 1470 C C . VAL A 1 193 ? 8.026 -5.182 -7.320 1.00 91.56 193 VAL A C 1
ATOM 1472 O O . VAL A 1 193 ? 7.381 -5.453 -8.335 1.00 91.56 193 VAL A O 1
ATOM 1475 N N . PRO A 1 194 ? 7.435 -5.046 -6.118 1.00 91.75 194 PRO A N 1
ATOM 1476 C CA . PRO A 1 194 ? 6.010 -5.306 -5.890 1.00 91.75 194 PRO A CA 1
ATOM 1477 C C . PRO A 1 194 ? 5.073 -4.393 -6.692 1.00 91.75 194 PRO A C 1
ATOM 1479 O O . PRO A 1 194 ? 3.966 -4.805 -7.018 1.00 91.75 194 PRO A O 1
ATOM 1482 N N . ASP A 1 195 ? 5.523 -3.191 -7.063 1.00 93.62 195 ASP A N 1
ATOM 1483 C CA . ASP A 1 195 ? 4.784 -2.220 -7.883 1.00 93.62 195 ASP A CA 1
ATOM 1484 C C . ASP A 1 195 ? 4.375 -2.786 -9.255 1.00 93.62 195 ASP A C 1
ATOM 1486 O O . ASP A 1 195 ? 3.363 -2.380 -9.825 1.00 93.62 195 ASP A O 1
ATOM 1490 N N . MET A 1 196 ? 5.089 -3.804 -9.755 1.00 95.94 196 MET A N 1
ATOM 1491 C CA . MET A 1 196 ? 4.707 -4.530 -10.972 1.00 95.94 196 MET A CA 1
ATOM 1492 C C . MET A 1 196 ? 3.362 -5.258 -10.856 1.00 95.94 196 MET A C 1
ATOM 1494 O O . MET A 1 196 ? 2.797 -5.636 -11.883 1.00 95.94 196 MET A O 1
ATOM 1498 N N . ALA A 1 197 ? 2.813 -5.414 -9.647 1.00 95.56 197 ALA A N 1
ATOM 1499 C CA . ALA A 1 197 ? 1.447 -5.885 -9.447 1.00 95.56 197 ALA A CA 1
ATOM 1500 C C . ALA A 1 197 ? 0.427 -5.040 -10.225 1.00 95.56 197 ALA A C 1
ATOM 1502 O O . ALA A 1 197 ? -0.506 -5.609 -10.783 1.00 95.56 197 ALA A O 1
ATOM 1503 N N . LEU A 1 198 ? 0.642 -3.722 -10.347 1.00 95.44 198 LEU A N 1
ATOM 1504 C CA . LEU A 1 198 ? -0.204 -2.836 -11.154 1.00 95.44 198 LEU A CA 1
ATOM 1505 C C . LEU A 1 198 ? -0.300 -3.318 -12.608 1.00 95.44 198 LEU A C 1
ATOM 1507 O O . LEU A 1 198 ? -1.390 -3.490 -13.149 1.00 95.44 198 LEU A O 1
ATOM 1511 N N . VAL A 1 199 ? 0.852 -3.575 -13.231 1.00 96.06 199 VAL A N 1
ATOM 1512 C CA . VAL A 1 199 ? 0.945 -4.013 -14.632 1.00 96.06 199 VAL A CA 1
ATOM 1513 C C . VAL A 1 199 ? 0.314 -5.394 -14.806 1.00 96.06 199 VAL A C 1
ATOM 1515 O O . VAL A 1 199 ? -0.398 -5.631 -15.778 1.00 96.06 199 VAL A O 1
ATOM 1518 N N . LEU A 1 200 ? 0.545 -6.307 -13.859 1.00 96.25 200 LEU A N 1
ATOM 1519 C CA . LEU A 1 200 ? -0.013 -7.659 -13.909 1.00 96.25 200 LEU A CA 1
ATOM 1520 C C . LEU A 1 200 ? -1.535 -7.673 -13.732 1.00 96.25 200 LEU A C 1
ATOM 1522 O O . LEU A 1 200 ? -2.205 -8.427 -14.430 1.00 96.25 200 LEU A O 1
ATOM 1526 N N . ILE A 1 201 ? -2.083 -6.814 -12.868 1.00 96.56 201 ILE A N 1
ATOM 1527 C CA . ILE A 1 201 ? -3.533 -6.630 -12.709 1.00 96.56 201 ILE A CA 1
ATOM 1528 C C . ILE A 1 201 ? -4.153 -6.097 -14.003 1.00 96.56 201 ILE A C 1
ATOM 1530 O O . ILE A 1 201 ? -5.132 -6.657 -14.491 1.00 96.56 201 ILE A O 1
ATOM 1534 N N . LEU A 1 202 ? -3.559 -5.057 -14.596 1.00 95.94 202 LEU A N 1
ATOM 1535 C CA . LEU A 1 202 ? -4.041 -4.476 -15.854 1.00 95.94 202 LEU A CA 1
ATOM 1536 C C . LEU A 1 202 ? -3.989 -5.469 -17.028 1.00 95.94 202 LEU A C 1
ATOM 1538 O O . LEU A 1 202 ? -4.776 -5.355 -17.964 1.00 95.94 202 LEU A O 1
ATOM 1542 N N . ARG A 1 203 ? -3.095 -6.462 -16.960 1.00 96.00 203 ARG A N 1
ATOM 1543 C CA . ARG A 1 203 ? -2.984 -7.570 -17.921 1.00 96.00 203 ARG A CA 1
ATOM 1544 C C . ARG A 1 203 ? -3.805 -8.814 -17.557 1.00 96.00 203 ARG A C 1
ATOM 1546 O O . ARG A 1 203 ? -3.686 -9.815 -18.256 1.00 96.00 203 ARG A O 1
ATOM 1553 N N . ASP A 1 204 ? -4.580 -8.787 -16.471 1.00 96.56 204 ASP A N 1
ATOM 1554 C CA . ASP A 1 204 ? -5.332 -9.943 -15.946 1.00 96.56 204 ASP A CA 1
ATOM 1555 C C . ASP A 1 204 ? -4.442 -11.182 -15.665 1.00 96.56 204 ASP A C 1
ATOM 1557 O O . ASP A 1 204 ? -4.863 -12.333 -15.763 1.00 96.56 204 ASP A O 1
ATOM 1561 N N . ARG A 1 205 ? -3.173 -10.965 -15.285 1.00 95.81 205 ARG A N 1
ATOM 1562 C CA . ARG A 1 205 ? -2.177 -12.011 -14.970 1.00 95.81 205 ARG A CA 1
ATOM 1563 C C . ARG A 1 205 ? -2.040 -12.259 -13.469 1.00 95.81 205 ARG A C 1
ATOM 1565 O O . ARG A 1 205 ? -0.953 -12.193 -12.890 1.00 95.81 205 ARG A O 1
ATOM 1572 N N . PHE A 1 206 ? -3.169 -12.556 -12.827 1.00 95.69 206 PHE A N 1
ATOM 1573 C CA . PHE A 1 206 ? -3.250 -12.855 -11.390 1.00 95.69 206 PHE A CA 1
ATOM 1574 C C . PHE A 1 206 ? -2.450 -14.102 -10.984 1.00 95.69 206 PHE A C 1
ATOM 1576 O O . PHE A 1 206 ? -1.958 -14.184 -9.858 1.00 95.69 206 PHE A O 1
ATOM 1583 N N . ASP A 1 207 ? -2.254 -15.042 -11.914 1.00 94.81 207 ASP A N 1
ATOM 1584 C CA . ASP A 1 207 ? -1.452 -16.255 -11.730 1.00 94.81 207 ASP A CA 1
ATOM 1585 C C . ASP A 1 207 ? -0.014 -15.951 -11.282 1.00 94.81 207 ASP A C 1
ATOM 1587 O O . ASP A 1 207 ? 0.566 -16.690 -10.483 1.00 94.81 207 ASP A O 1
ATOM 1591 N N . LEU A 1 208 ? 0.539 -14.825 -11.737 1.00 94.75 208 LEU A N 1
ATOM 1592 C CA . LEU A 1 208 ? 1.911 -14.417 -11.448 1.00 94.75 208 LEU A CA 1
ATOM 1593 C C . LEU A 1 208 ? 2.065 -13.697 -10.101 1.00 94.75 208 LEU A C 1
ATOM 1595 O O . LEU A 1 208 ? 3.177 -13.625 -9.573 1.00 94.75 208 LEU A O 1
ATOM 1599 N N . LEU A 1 209 ? 0.975 -13.203 -9.500 1.00 95.50 209 LEU A N 1
ATOM 1600 C CA . LEU A 1 209 ? 1.028 -12.458 -8.234 1.00 95.50 209 LEU A CA 1
ATOM 1601 C C . LEU A 1 209 ? 1.487 -13.329 -7.053 1.00 95.50 209 LEU A C 1
ATOM 1603 O O . LEU A 1 209 ? 2.134 -12.847 -6.122 1.00 95.50 209 LEU A O 1
ATOM 1607 N N . ARG A 1 210 ? 1.233 -14.640 -7.109 1.00 94.50 210 ARG A N 1
ATOM 1608 C CA . ARG A 1 210 ? 1.635 -15.595 -6.058 1.00 94.50 210 ARG A CA 1
ATOM 1609 C C . ARG A 1 210 ? 3.150 -15.746 -5.922 1.00 94.50 210 ARG A C 1
ATOM 1611 O O . ARG A 1 210 ? 3.633 -16.166 -4.877 1.00 94.50 210 ARG A O 1
ATOM 1618 N N . ALA A 1 211 ? 3.903 -15.393 -6.960 1.00 94.50 211 ALA A N 1
ATOM 1619 C CA . ALA A 1 211 ? 5.357 -15.486 -6.951 1.00 94.50 211 ALA A CA 1
ATOM 1620 C C . ALA A 1 211 ? 6.049 -14.276 -6.293 1.00 94.50 211 ALA A C 1
ATOM 1622 O O . ALA A 1 211 ? 7.258 -14.319 -6.059 1.00 94.50 211 ALA A O 1
ATOM 1623 N N . PHE A 1 212 ? 5.311 -13.207 -5.975 1.00 94.88 212 PHE A N 1
ATOM 1624 C CA . PHE A 1 212 ? 5.853 -12.077 -5.223 1.00 94.88 212 PHE A CA 1
ATOM 1625 C C . PHE A 1 212 ? 6.014 -12.420 -3.743 1.00 94.88 212 PHE A C 1
ATOM 1627 O O . PHE A 1 212 ? 5.317 -13.273 -3.186 1.00 94.88 212 PHE A O 1
ATOM 1634 N N . ALA A 1 213 ? 6.879 -11.668 -3.065 1.00 93.81 213 ALA A N 1
ATOM 1635 C CA . ALA A 1 213 ? 6.837 -11.601 -1.613 1.00 93.81 213 ALA A CA 1
ATOM 1636 C C . ALA A 1 213 ? 5.464 -11.052 -1.176 1.00 93.81 213 ALA A C 1
ATOM 1638 O O . ALA A 1 213 ? 5.108 -9.914 -1.489 1.00 93.81 213 ALA A O 1
ATOM 1639 N N . GLN A 1 214 ? 4.694 -11.868 -0.454 1.00 95.38 214 GLN A N 1
ATOM 1640 C CA . GLN A 1 214 ? 3.268 -11.613 -0.223 1.00 95.38 214 GLN A CA 1
ATOM 1641 C C . GLN A 1 214 ? 2.998 -10.407 0.692 1.00 95.38 214 GLN A C 1
ATOM 1643 O O . GLN A 1 214 ? 2.037 -9.681 0.470 1.00 95.38 214 GLN A O 1
ATOM 1648 N N . ALA A 1 215 ? 3.853 -10.134 1.686 1.00 94.44 215 ALA A N 1
ATOM 1649 C CA . ALA A 1 215 ? 3.687 -8.966 2.562 1.00 94.44 215 ALA A CA 1
ATOM 1650 C C . ALA A 1 215 ? 3.907 -7.623 1.834 1.00 94.44 215 ALA A C 1
ATOM 1652 O O . ALA A 1 215 ? 3.053 -6.741 1.941 1.00 94.44 215 ALA A O 1
ATOM 1653 N N . PRO A 1 216 ? 4.995 -7.430 1.059 1.00 94.06 216 PRO A N 1
ATOM 1654 C CA . PRO A 1 216 ? 5.115 -6.266 0.185 1.00 94.06 216 PRO A CA 1
ATOM 1655 C C . PRO A 1 216 ? 3.967 -6.130 -0.820 1.00 94.06 216 PRO A C 1
ATOM 1657 O O . PRO A 1 216 ? 3.477 -5.018 -1.000 1.00 94.06 216 PRO A O 1
ATOM 1660 N N . LEU A 1 217 ? 3.512 -7.239 -1.418 1.00 95.62 217 LEU A N 1
ATOM 1661 C CA . LEU A 1 217 ? 2.376 -7.239 -2.340 1.00 95.62 217 LEU A CA 1
ATOM 1662 C C . LEU A 1 217 ? 1.094 -6.731 -1.661 1.00 95.62 217 LEU A C 1
ATOM 1664 O O . LEU A 1 217 ? 0.516 -5.762 -2.140 1.00 95.62 217 LEU A O 1
ATOM 1668 N N . ALA A 1 218 ? 0.690 -7.309 -0.523 1.00 96.19 218 ALA A N 1
ATOM 1669 C CA . ALA A 1 218 ? -0.483 -6.860 0.237 1.00 96.19 218 ALA A CA 1
ATOM 1670 C C . ALA A 1 218 ? -0.454 -5.357 0.535 1.00 96.19 218 ALA A C 1
ATOM 1672 O O . ALA A 1 218 ? -1.459 -4.672 0.367 1.00 96.19 218 ALA A O 1
ATOM 1673 N N . ARG A 1 219 ? 0.711 -4.830 0.939 1.00 94.44 219 ARG A N 1
ATOM 1674 C CA . ARG A 1 219 ? 0.876 -3.400 1.230 1.00 94.44 219 ARG A CA 1
ATOM 1675 C C . ARG A 1 219 ? 0.625 -2.528 -0.001 1.00 94.44 219 ARG A C 1
ATOM 1677 O O . ARG A 1 219 ? 0.003 -1.482 0.127 1.00 94.44 219 ARG A O 1
ATOM 1684 N N . ILE A 1 220 ? 1.115 -2.945 -1.169 1.00 93.62 220 ILE A N 1
ATOM 1685 C CA . ILE A 1 220 ? 0.881 -2.230 -2.428 1.00 93.62 220 ILE A CA 1
ATOM 1686 C C . ILE A 1 220 ? -0.600 -2.280 -2.814 1.00 93.62 220 ILE A C 1
ATOM 1688 O O . ILE A 1 220 ? -1.176 -1.237 -3.100 1.00 93.62 220 ILE A O 1
ATOM 1692 N N . LEU A 1 221 ? -1.231 -3.458 -2.753 1.00 95.81 221 LEU A N 1
ATOM 1693 C CA . LEU A 1 221 ? -2.644 -3.624 -3.112 1.00 95.81 221 LEU A CA 1
ATOM 1694 C C . LEU A 1 221 ? -3.568 -2.776 -2.226 1.00 95.81 221 LEU A C 1
ATOM 1696 O O . LEU A 1 221 ? -4.439 -2.083 -2.740 1.00 95.81 221 LEU A O 1
ATOM 1700 N N . LEU A 1 222 ? -3.348 -2.773 -0.907 1.00 94.38 222 LEU A N 1
ATOM 1701 C CA . LEU A 1 222 ? -4.099 -1.909 0.013 1.00 94.38 222 LEU A CA 1
ATOM 1702 C C . LEU A 1 222 ? -3.837 -0.419 -0.259 1.00 94.38 222 LEU A C 1
ATOM 1704 O O . LEU A 1 222 ? -4.764 0.383 -0.215 1.00 94.38 222 LEU A O 1
ATOM 1708 N N . GLY A 1 223 ? -2.602 -0.049 -0.609 1.00 91.69 223 GLY A N 1
ATOM 1709 C CA . GLY A 1 223 ? -2.270 1.322 -1.002 1.00 91.69 223 GLY A CA 1
ATOM 1710 C C . GLY A 1 223 ? -2.946 1.775 -2.302 1.00 91.69 223 GLY A C 1
ATOM 1711 O O . GLY A 1 223 ? -3.290 2.948 -2.423 1.00 91.69 223 GLY A O 1
ATOM 1712 N N . PHE A 1 224 ? -3.193 0.867 -3.256 1.00 92.56 224 PHE A N 1
ATOM 1713 C CA . PHE A 1 224 ? -4.007 1.171 -4.442 1.00 92.56 224 PHE A CA 1
ATOM 1714 C C . PHE A 1 224 ? -5.457 1.436 -4.053 1.00 92.56 224 PHE A C 1
ATOM 1716 O O . PHE A 1 224 ? -6.047 2.409 -4.515 1.00 92.56 224 PHE A O 1
ATOM 1723 N N . LEU A 1 225 ? -6.019 0.612 -3.168 1.00 93.62 225 LEU A N 1
ATOM 1724 C CA . LEU A 1 225 ? -7.410 0.742 -2.738 1.00 93.62 225 LEU A CA 1
ATOM 1725 C C . LEU A 1 225 ? -7.675 1.999 -1.905 1.00 93.62 225 LEU A C 1
ATOM 1727 O O . LEU A 1 225 ? -8.755 2.579 -2.002 1.00 93.62 225 LEU A O 1
ATOM 1731 N N . ALA A 1 226 ? -6.687 2.465 -1.140 1.00 88.00 226 ALA A N 1
ATOM 1732 C CA . ALA A 1 226 ? -6.802 3.703 -0.376 1.00 88.00 226 ALA A CA 1
ATOM 1733 C C . ALA A 1 226 ? -7.025 4.946 -1.257 1.00 88.00 226 ALA A C 1
ATOM 1735 O O . ALA A 1 226 ? -7.695 5.884 -0.826 1.00 88.00 226 ALA A O 1
ATOM 1736 N N . THR A 1 227 ? -6.578 4.926 -2.521 1.00 82.81 227 THR A N 1
ATOM 1737 C CA . THR A 1 227 ? -6.790 6.042 -3.467 1.00 82.81 227 THR A CA 1
ATOM 1738 C C . THR A 1 227 ? -8.271 6.341 -3.721 1.00 82.81 227 THR A C 1
ATOM 1740 O O . THR A 1 227 ? -8.621 7.480 -4.009 1.00 82.81 227 THR A O 1
ATOM 1743 N N . ALA A 1 228 ? -9.163 5.357 -3.554 1.00 83.94 228 ALA A N 1
ATOM 1744 C CA . ALA A 1 228 ? -10.605 5.539 -3.724 1.00 83.94 228 ALA A CA 1
ATOM 1745 C C . ALA A 1 228 ? -11.249 6.408 -2.626 1.00 83.94 228 ALA A C 1
ATOM 1747 O O . ALA A 1 228 ? -12.407 6.804 -2.752 1.00 83.94 228 ALA A O 1
ATOM 1748 N N . ARG A 1 229 ? -10.530 6.679 -1.528 1.00 79.81 229 ARG A N 1
ATOM 1749 C CA . ARG A 1 229 ? -11.041 7.418 -0.361 1.00 79.81 229 ARG A CA 1
ATOM 1750 C C . ARG A 1 229 ? -10.356 8.751 -0.124 1.00 79.81 229 ARG A C 1
ATOM 1752 O O . ARG A 1 229 ? -10.817 9.515 0.718 1.00 79.81 229 ARG A O 1
ATOM 1759 N N . GLU A 1 230 ? -9.283 9.036 -0.853 1.00 77.88 230 GLU A N 1
ATOM 1760 C CA . GLU A 1 230 ? -8.529 10.275 -0.715 1.00 77.88 230 GLU A CA 1
ATOM 1761 C C . GLU A 1 230 ? -8.892 11.247 -1.851 1.00 77.88 230 GLU A C 1
ATOM 1763 O O . GLU A 1 230 ? -8.439 11.064 -2.979 1.00 77.88 230 GLU A O 1
ATOM 1768 N N . PRO A 1 231 ? -9.673 12.315 -1.591 1.00 63.75 231 PRO A N 1
ATOM 1769 C CA . PRO A 1 231 ? -10.150 13.225 -2.640 1.00 63.75 231 PRO A CA 1
ATOM 1770 C C . PRO A 1 231 ? -9.042 14.078 -3.280 1.00 63.75 231 PRO A C 1
ATOM 1772 O O . PRO A 1 231 ? -9.275 14.722 -4.299 1.00 63.75 231 PRO A O 1
ATOM 1775 N N . ILE A 1 232 ? -7.855 14.126 -2.669 1.00 70.19 232 ILE A N 1
ATOM 1776 C CA . ILE A 1 232 ? -6.715 14.947 -3.111 1.00 70.19 232 ILE A CA 1
ATOM 1777 C C . ILE A 1 232 ? -5.809 14.165 -4.079 1.00 70.19 232 ILE A C 1
ATOM 1779 O O . ILE A 1 232 ? -4.953 14.744 -4.747 1.00 70.19 232 ILE A O 1
ATOM 1783 N N . VAL A 1 233 ? -5.991 12.849 -4.167 1.00 72.50 233 VAL A N 1
ATOM 1784 C CA . VAL A 1 233 ? -5.082 11.949 -4.866 1.00 72.50 233 VAL A CA 1
ATOM 1785 C C . VAL A 1 233 ? -5.720 11.468 -6.170 1.00 72.50 233 VAL A C 1
ATOM 1787 O O . VAL A 1 233 ? -6.925 11.242 -6.236 1.00 72.50 233 VAL A O 1
ATOM 1790 N N . GLU A 1 234 ? -4.907 11.323 -7.221 1.00 77.44 234 GLU A N 1
ATOM 1791 C CA . GLU A 1 234 ? -5.319 10.698 -8.483 1.00 77.44 234 GLU A CA 1
ATOM 1792 C C . GLU A 1 234 ? -5.926 9.316 -8.191 1.00 77.44 234 GLU A C 1
ATOM 1794 O O . GLU A 1 234 ? -5.229 8.399 -7.748 1.00 77.44 234 GLU A O 1
ATOM 1799 N N . THR A 1 235 ? -7.239 9.183 -8.388 1.00 82.19 235 THR A N 1
ATOM 1800 C CA . THR A 1 235 ? -7.950 7.931 -8.128 1.00 82.19 235 THR A CA 1
ATOM 1801 C C . THR A 1 235 ? -7.525 6.880 -9.145 1.00 82.19 235 THR A C 1
ATOM 1803 O O . THR A 1 235 ? -7.561 7.120 -10.353 1.00 82.19 235 THR A O 1
ATOM 1806 N N . MET A 1 236 ? -7.142 5.698 -8.659 1.00 88.62 236 MET A N 1
ATOM 1807 C CA . MET A 1 236 ? -6.813 4.569 -9.527 1.00 88.62 236 MET A CA 1
ATOM 1808 C C . MET A 1 236 ? -8.014 4.185 -10.408 1.00 88.62 236 MET A C 1
ATOM 1810 O O . MET A 1 236 ? -9.152 4.237 -9.936 1.00 88.62 236 MET A O 1
ATOM 1814 N N . PRO A 1 237 ? -7.795 3.729 -11.657 1.00 91.56 237 PRO A N 1
ATOM 1815 C CA . PRO A 1 237 ? -8.879 3.200 -12.477 1.00 91.56 237 PRO A CA 1
ATOM 1816 C C . PRO A 1 237 ? -9.601 2.040 -11.781 1.00 91.56 237 PRO A C 1
ATOM 1818 O O . PRO A 1 237 ? -8.949 1.193 -11.165 1.00 91.56 237 PRO A O 1
ATOM 1821 N N . GLU A 1 238 ? -10.923 1.931 -11.953 1.00 92.88 238 GLU A N 1
ATOM 1822 C CA . GLU A 1 238 ? -11.729 0.898 -11.273 1.00 92.88 238 GLU A CA 1
ATOM 1823 C C . GLU A 1 238 ? -11.223 -0.523 -11.558 1.00 92.88 238 GLU A C 1
ATOM 1825 O O . GLU A 1 238 ? -11.182 -1.356 -10.661 1.00 92.88 238 GLU A O 1
ATOM 1830 N N . GLN A 1 239 ? -10.719 -0.786 -12.770 1.00 95.00 239 GLN A N 1
ATOM 1831 C CA . GLN A 1 239 ? -10.101 -2.071 -13.115 1.00 95.00 239 GLN A CA 1
ATOM 1832 C C . GLN A 1 239 ? -8.942 -2.443 -12.169 1.00 95.00 239 GLN A C 1
ATOM 1834 O O . GLN A 1 239 ? -8.777 -3.612 -11.814 1.00 95.00 239 GLN A O 1
ATOM 1839 N N . VAL A 1 240 ? -8.130 -1.464 -11.755 1.00 95.25 240 VAL A N 1
ATOM 1840 C CA . VAL A 1 240 ? -7.021 -1.672 -10.812 1.00 95.25 240 VAL A CA 1
ATOM 1841 C C . VAL A 1 240 ? -7.556 -1.911 -9.406 1.00 95.25 240 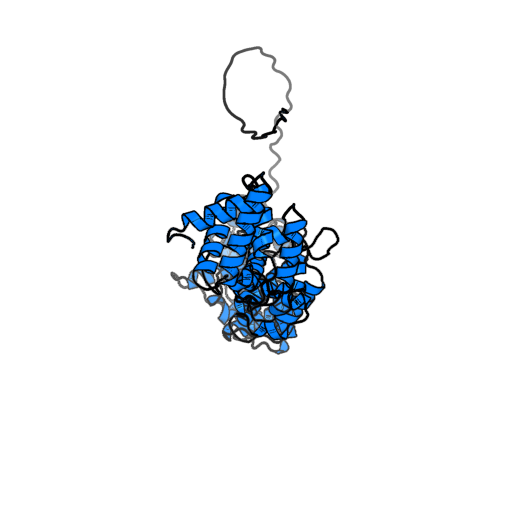VAL A C 1
ATOM 1843 O O . VAL A 1 240 ? -7.046 -2.790 -8.710 1.00 95.25 240 VAL A O 1
ATOM 1846 N N . LEU A 1 241 ? -8.584 -1.167 -8.991 1.00 95.19 241 LEU A N 1
ATOM 1847 C CA . LEU A 1 241 ? -9.222 -1.329 -7.684 1.00 95.19 241 LEU A CA 1
ATOM 1848 C C . LEU A 1 241 ? -9.859 -2.721 -7.560 1.00 95.19 241 LEU A C 1
ATOM 1850 O O . LEU A 1 241 ? -9.515 -3.483 -6.657 1.00 95.19 241 LEU A O 1
ATOM 1854 N N . ASP A 1 242 ? -10.689 -3.118 -8.519 1.00 97.06 242 ASP A N 1
ATOM 1855 C CA . ASP A 1 242 ? -11.319 -4.440 -8.555 1.00 97.06 242 ASP A CA 1
ATOM 1856 C C . ASP A 1 242 ? -10.299 -5.573 -8.638 1.00 97.06 242 ASP A C 1
ATOM 1858 O O . ASP A 1 242 ? -10.401 -6.572 -7.915 1.00 97.06 242 ASP A O 1
ATOM 1862 N N . GLY A 1 243 ? -9.267 -5.406 -9.467 1.00 97.88 243 GLY A N 1
ATOM 1863 C CA . GLY A 1 243 ? -8.160 -6.347 -9.519 1.00 97.88 243 GLY A CA 1
ATOM 1864 C C . GLY A 1 243 ? -7.431 -6.458 -8.180 1.00 97.88 243 GLY A C 1
ATOM 1865 O O . GLY A 1 243 ? -7.124 -7.561 -7.735 1.00 97.88 243 GLY A O 1
ATOM 1866 N N . SER A 1 244 ? -7.226 -5.346 -7.476 1.00 97.62 244 SER A N 1
ATOM 1867 C CA . SER A 1 244 ? -6.584 -5.347 -6.159 1.00 97.62 244 SER A CA 1
ATOM 1868 C C . SER A 1 244 ? -7.433 -6.062 -5.107 1.00 97.62 244 SER A C 1
ATOM 1870 O O . SER A 1 244 ? -6.901 -6.891 -4.366 1.00 97.62 244 SER A O 1
ATOM 1872 N N . ARG A 1 245 ? -8.756 -5.838 -5.090 1.00 98.06 245 ARG A N 1
ATOM 1873 C CA . ARG A 1 245 ? -9.698 -6.574 -4.222 1.00 98.06 245 ARG A CA 1
ATOM 1874 C C . ARG A 1 245 ? -9.643 -8.077 -4.493 1.00 98.06 245 ARG A C 1
ATOM 1876 O O . ARG A 1 245 ? -9.525 -8.871 -3.560 1.00 98.06 245 ARG A O 1
ATOM 1883 N N . ARG A 1 246 ? -9.676 -8.482 -5.770 1.00 97.88 246 ARG A N 1
ATOM 1884 C CA . ARG A 1 246 ? -9.551 -9.892 -6.176 1.00 97.88 246 ARG A CA 1
ATOM 1885 C C . ARG A 1 246 ? -8.222 -10.492 -5.716 1.00 97.88 246 ARG A C 1
ATOM 1887 O O . ARG A 1 246 ? -8.217 -11.570 -5.130 1.00 97.88 246 ARG A O 1
ATOM 1894 N N . ALA A 1 247 ? -7.114 -9.789 -5.939 1.00 97.75 247 ALA A N 1
ATOM 1895 C CA . ALA A 1 247 ? -5.786 -10.253 -5.558 1.00 97.75 247 ALA A CA 1
ATOM 1896 C C . ALA A 1 247 ? -5.629 -10.415 -4.036 1.00 97.75 247 ALA A C 1
ATOM 1898 O O . ALA A 1 247 ? -5.014 -11.383 -3.595 1.00 97.75 247 ALA A O 1
ATOM 1899 N N . LEU A 1 248 ? -6.217 -9.522 -3.228 1.00 98.06 248 LEU A N 1
ATOM 1900 C CA . LEU A 1 248 ? -6.202 -9.640 -1.765 1.00 98.06 248 LEU A CA 1
ATOM 1901 C C . LEU A 1 248 ? -6.958 -10.877 -1.263 1.00 98.06 248 LEU A C 1
ATOM 1903 O O . LEU A 1 248 ? -6.492 -11.526 -0.329 1.00 98.06 248 LEU A O 1
ATOM 1907 N N . ARG A 1 249 ? -8.082 -11.242 -1.894 1.00 97.75 249 ARG A N 1
ATOM 1908 C CA . ARG A 1 249 ? -8.822 -12.477 -1.565 1.00 97.75 249 ARG A CA 1
ATOM 1909 C C . ARG A 1 249 ? -8.031 -13.749 -1.888 1.00 97.75 249 ARG A C 1
ATOM 1911 O O . ARG A 1 249 ? -8.238 -14.773 -1.251 1.00 97.75 249 ARG A O 1
ATOM 1918 N N . GLU A 1 250 ? -7.133 -13.693 -2.869 1.00 97.00 250 GLU A N 1
ATOM 1919 C CA . GLU A 1 250 ? -6.295 -14.825 -3.293 1.00 97.00 250 GLU A CA 1
ATOM 1920 C C . GLU A 1 250 ? -4.880 -14.807 -2.688 1.00 97.00 250 GLU A C 1
ATOM 1922 O O . GLU A 1 250 ? -3.991 -15.535 -3.150 1.00 97.00 250 GLU A O 1
ATOM 1927 N N . ILE A 1 251 ? -4.638 -13.970 -1.674 1.00 96.94 251 ILE A N 1
ATOM 1928 C CA . ILE A 1 251 ? -3.312 -13.848 -1.079 1.00 96.94 251 ILE A CA 1
ATOM 1929 C C . ILE A 1 251 ? -2.857 -15.173 -0.461 1.00 96.94 251 ILE A C 1
ATOM 1931 O O . ILE A 1 251 ? -3.629 -15.883 0.183 1.00 96.94 251 ILE A O 1
ATOM 1935 N N . SER A 1 252 ? -1.588 -15.531 -0.667 1.00 96.12 252 SER A N 1
ATOM 1936 C CA . SER A 1 252 ? -1.086 -16.805 -0.147 1.00 96.12 252 SER A CA 1
ATOM 1937 C C . SER A 1 252 ? -0.908 -16.754 1.379 1.00 96.12 252 SER A C 1
ATOM 1939 O O . SER A 1 252 ? -0.517 -15.704 1.909 1.00 96.12 252 SER A O 1
ATOM 1941 N N . PRO A 1 253 ? -1.111 -17.883 2.087 1.00 96.44 253 PRO A N 1
ATOM 1942 C CA . PRO A 1 253 ? -0.870 -17.961 3.523 1.00 96.44 253 PRO A CA 1
ATOM 1943 C C . PRO A 1 253 ? 0.544 -17.525 3.918 1.00 96.44 253 PRO A C 1
ATOM 1945 O O . PRO A 1 253 ? 1.517 -17.781 3.206 1.00 96.44 253 PRO A O 1
ATOM 1948 N N . GLY A 1 254 ? 0.657 -16.878 5.079 1.00 95.75 254 GLY A N 1
ATOM 1949 C CA . GLY A 1 254 ? 1.915 -16.370 5.628 1.00 95.75 254 GLY A CA 1
ATOM 1950 C C . GLY A 1 254 ? 1.876 -14.863 5.865 1.00 95.75 254 GLY A C 1
ATOM 1951 O O . GLY A 1 254 ? 0.835 -14.299 6.187 1.00 95.75 254 GLY A O 1
ATOM 1952 N N . ALA A 1 255 ? 3.019 -14.195 5.696 1.00 95.19 255 ALA A N 1
ATOM 1953 C CA . ALA A 1 255 ? 3.187 -12.793 6.089 1.00 95.19 255 ALA A CA 1
ATOM 1954 C C . ALA A 1 255 ? 2.253 -11.805 5.357 1.00 95.19 255 ALA A C 1
ATOM 1956 O O . ALA A 1 255 ? 1.913 -10.764 5.908 1.00 95.19 255 ALA A O 1
ATOM 1957 N N . GLY A 1 256 ? 1.848 -12.105 4.116 1.00 95.88 256 GLY A N 1
ATOM 1958 C CA . GLY A 1 256 ? 0.882 -11.278 3.383 1.00 95.88 256 GLY A CA 1
ATOM 1959 C C . GLY A 1 256 ? -0.516 -11.355 3.984 1.00 95.88 256 GLY A C 1
ATOM 1960 O O . GLY A 1 256 ? -1.109 -10.325 4.283 1.00 95.88 256 GLY A O 1
ATOM 1961 N N . GLN A 1 257 ? -0.999 -12.574 4.221 1.00 97.50 257 GLN A N 1
ATOM 1962 C CA . GLN A 1 257 ? -2.269 -12.821 4.898 1.00 97.50 257 GLN A CA 1
ATOM 1963 C C . GLN A 1 257 ? -2.293 -12.204 6.304 1.00 97.50 257 GLN A C 1
ATOM 1965 O O . GLN A 1 257 ? -3.262 -11.536 6.649 1.00 97.50 257 GLN A O 1
ATOM 1970 N N . ASP A 1 258 ? -1.221 -12.365 7.090 1.00 96.69 258 ASP A N 1
ATOM 1971 C CA . ASP A 1 258 ? -1.133 -11.780 8.436 1.00 96.69 258 ASP A CA 1
ATOM 1972 C C . ASP A 1 258 ? -1.230 -10.248 8.401 1.00 96.69 258 ASP A C 1
ATOM 1974 O O . ASP A 1 258 ? -1.976 -9.656 9.179 1.00 96.69 258 ASP A O 1
ATOM 1978 N N . LEU A 1 259 ? -0.566 -9.606 7.431 1.00 95.62 259 LEU A N 1
ATOM 1979 C CA . LEU A 1 259 ? -0.677 -8.163 7.224 1.00 95.62 259 LEU A CA 1
ATOM 1980 C C . LEU A 1 259 ? -2.121 -7.739 6.912 1.00 95.62 259 LEU A C 1
ATOM 1982 O O . LEU A 1 259 ? -2.590 -6.756 7.478 1.00 95.62 259 LEU A O 1
ATOM 1986 N N . VAL A 1 260 ? -2.827 -8.461 6.035 1.00 96.88 260 VAL A N 1
ATOM 1987 C CA . VAL A 1 260 ? -4.234 -8.167 5.704 1.00 96.88 260 VAL A CA 1
ATOM 1988 C C . VAL A 1 260 ? -5.130 -8.345 6.937 1.00 96.88 260 VAL A C 1
ATOM 1990 O O . VAL A 1 260 ? -5.953 -7.480 7.224 1.00 96.88 260 VAL A O 1
ATOM 1993 N N . CYS A 1 261 ? -4.931 -9.403 7.725 1.00 97.06 261 CYS A N 1
ATOM 1994 C CA . CYS A 1 261 ? -5.668 -9.621 8.973 1.00 97.06 261 CYS A CA 1
ATOM 1995 C C . CYS A 1 261 ? -5.428 -8.496 9.991 1.00 97.06 261 CYS A C 1
ATOM 1997 O O . CYS A 1 261 ? -6.386 -7.949 10.533 1.00 97.06 261 CYS A O 1
ATOM 1999 N N . ARG A 1 262 ? -4.170 -8.090 10.211 1.00 94.25 262 ARG A N 1
ATOM 2000 C CA . ARG A 1 262 ? -3.844 -6.954 11.090 1.00 94.25 262 ARG A CA 1
ATOM 2001 C C . ARG A 1 262 ? -4.489 -5.658 10.605 1.00 94.25 262 ARG A C 1
ATOM 2003 O O . ARG A 1 262 ? -5.029 -4.906 11.405 1.00 94.25 262 ARG A O 1
ATOM 2010 N N . ARG A 1 263 ? -4.521 -5.426 9.291 1.00 92.69 263 ARG A N 1
ATOM 2011 C CA . ARG A 1 263 ? -5.194 -4.259 8.698 1.00 92.69 263 ARG A CA 1
ATOM 2012 C C . ARG A 1 263 ? -6.700 -4.263 8.918 1.00 92.69 263 ARG A C 1
ATOM 2014 O O . ARG A 1 263 ? -7.265 -3.217 9.216 1.00 92.69 263 ARG A O 1
ATOM 2021 N N . ALA A 1 264 ? -7.341 -5.423 8.839 1.00 95.50 264 ALA A N 1
ATOM 2022 C CA . ALA A 1 264 ? -8.754 -5.555 9.179 1.00 95.50 264 ALA A CA 1
ATOM 2023 C C . ALA A 1 264 ? -9.021 -5.261 10.672 1.00 95.50 264 ALA A C 1
ATOM 2025 O O . ALA A 1 264 ? -9.995 -4.577 11.002 1.00 95.50 264 ALA A O 1
ATOM 2026 N N . ILE A 1 265 ? -8.134 -5.714 11.571 1.00 94.50 265 ILE A N 1
ATOM 2027 C CA . ILE A 1 265 ? -8.185 -5.388 13.011 1.00 94.50 265 ILE A CA 1
ATOM 2028 C C . ILE A 1 265 ? -7.999 -3.882 13.244 1.00 94.50 265 ILE A C 1
ATOM 2030 O O . ILE A 1 265 ? -8.730 -3.306 14.041 1.00 94.50 265 ILE A O 1
ATOM 2034 N N . ALA A 1 266 ? -7.117 -3.228 12.488 1.00 90.44 266 ALA A N 1
ATOM 2035 C CA . ALA A 1 266 ? -6.936 -1.774 12.522 1.00 90.44 266 ALA A CA 1
ATOM 2036 C C . ALA A 1 266 ? -8.084 -0.987 11.850 1.00 90.44 266 ALA A C 1
ATOM 2038 O O . ALA A 1 266 ? -8.184 0.222 11.990 1.00 90.44 266 ALA A O 1
ATOM 2039 N N . GLY A 1 267 ? -8.985 -1.657 11.127 1.00 91.00 267 GLY A N 1
ATOM 2040 C CA . GLY A 1 267 ? -10.201 -1.041 10.584 1.00 91.00 267 GLY A CA 1
ATOM 2041 C C . GLY A 1 267 ? -10.153 -0.624 9.134 1.00 91.00 267 GLY A C 1
ATOM 2042 O O . GLY A 1 267 ? -11.079 0.026 8.649 1.00 91.00 267 GLY A O 1
ATOM 2043 N N . ASP A 1 268 ? -9.148 -1.092 8.404 1.00 91.56 268 ASP A N 1
ATOM 2044 C CA . ASP A 1 268 ? -9.177 -1.038 6.955 1.00 91.56 268 ASP A CA 1
ATOM 2045 C C . ASP A 1 268 ? -10.339 -1.899 6.431 1.00 91.56 268 ASP A C 1
ATOM 2047 O O . ASP A 1 268 ? -10.336 -3.130 6.531 1.00 91.56 268 ASP A O 1
ATOM 2051 N N . VAL A 1 269 ? -11.364 -1.245 5.883 1.00 93.00 269 VAL A N 1
ATOM 2052 C CA . VAL A 1 269 ? -12.578 -1.945 5.440 1.00 93.00 269 VAL A CA 1
ATOM 2053 C C . VAL A 1 269 ? -12.354 -2.798 4.179 1.00 93.00 269 VAL A C 1
ATOM 2055 O O . VAL A 1 269 ? -13.105 -3.748 3.981 1.00 93.00 269 VAL A O 1
ATOM 2058 N N . GLU A 1 270 ? -11.339 -2.518 3.345 1.00 95.69 270 GLU A N 1
ATOM 2059 C CA . GLU A 1 270 ? -11.016 -3.383 2.192 1.00 95.69 270 GLU A CA 1
ATOM 2060 C C . GLU A 1 270 ? -10.319 -4.653 2.673 1.00 95.69 270 GLU A C 1
ATOM 2062 O O . GLU A 1 270 ? -10.639 -5.754 2.224 1.00 95.69 270 GLU A O 1
ATOM 2067 N N . ALA A 1 271 ? -9.413 -4.517 3.644 1.00 96.44 271 ALA A N 1
ATOM 2068 C CA . ALA A 1 271 ? -8.814 -5.663 4.310 1.00 96.44 271 ALA A CA 1
ATOM 2069 C C . ALA A 1 271 ? -9.879 -6.499 5.042 1.00 96.44 271 ALA A C 1
ATOM 2071 O O . ALA A 1 271 ? -9.883 -7.723 4.923 1.00 96.44 271 ALA A O 1
ATOM 2072 N N . ALA A 1 272 ? -10.820 -5.856 5.743 1.00 96.31 272 ALA A N 1
ATOM 2073 C CA . ALA A 1 272 ? -11.930 -6.537 6.411 1.00 96.31 272 ALA A CA 1
ATOM 2074 C C . ALA A 1 272 ? -12.841 -7.281 5.420 1.00 96.31 272 ALA A C 1
ATOM 2076 O O . ALA A 1 272 ? -13.234 -8.418 5.688 1.00 96.31 272 ALA A O 1
ATOM 2077 N N . ALA A 1 273 ? -13.137 -6.675 4.266 1.00 96.62 273 ALA A N 1
ATOM 2078 C CA . ALA A 1 273 ? -13.878 -7.329 3.192 1.00 96.62 273 ALA A CA 1
ATOM 2079 C C . ALA A 1 273 ? -13.112 -8.544 2.644 1.00 96.62 273 ALA A C 1
ATOM 2081 O O . ALA A 1 273 ? -13.677 -9.630 2.568 1.00 96.62 273 ALA A O 1
ATOM 2082 N N . ALA A 1 274 ? -11.813 -8.408 2.356 1.00 97.69 274 ALA A N 1
ATOM 2083 C CA . ALA A 1 274 ? -10.986 -9.521 1.889 1.00 97.69 274 ALA A CA 1
ATOM 2084 C C . ALA A 1 274 ? -10.931 -10.676 2.906 1.00 97.69 274 ALA A C 1
ATOM 2086 O O . ALA A 1 274 ? -11.081 -11.837 2.526 1.00 97.69 274 ALA A O 1
ATOM 2087 N N . VAL A 1 275 ? -10.777 -10.366 4.200 1.00 97.94 275 VAL A N 1
ATOM 2088 C CA . VAL A 1 275 ? -10.796 -11.355 5.289 1.00 97.94 275 VAL A CA 1
ATOM 2089 C C . VAL A 1 275 ? -12.120 -12.109 5.337 1.00 97.94 275 VAL A C 1
ATOM 2091 O O . VAL A 1 275 ? -12.111 -13.334 5.462 1.00 97.94 275 VAL A O 1
ATOM 2094 N N . ARG A 1 276 ? -13.246 -11.395 5.245 1.00 97.12 276 ARG A N 1
ATOM 2095 C CA . ARG A 1 276 ? -14.583 -11.994 5.289 1.00 97.12 276 ARG A CA 1
ATOM 2096 C C . ARG A 1 276 ? -14.842 -12.861 4.061 1.00 97.12 276 ARG A C 1
ATOM 2098 O O . ARG A 1 276 ? -15.247 -14.009 4.206 1.00 97.12 276 ARG A O 1
ATOM 2105 N N . ASP A 1 277 ? -14.569 -12.327 2.875 1.00 97.44 277 ASP A N 1
ATOM 2106 C CA . ASP A 1 277 ? -14.883 -12.973 1.600 1.00 97.44 277 ASP A CA 1
ATOM 2107 C C . ASP A 1 277 ? -14.041 -14.235 1.365 1.00 97.44 277 ASP A C 1
ATOM 2109 O O . ASP A 1 277 ? -14.542 -15.222 0.830 1.00 97.44 277 ASP A O 1
ATOM 2113 N N . ALA A 1 278 ? -12.762 -14.210 1.754 1.00 96.94 278 ALA A N 1
ATOM 2114 C CA . ALA A 1 278 ? -11.831 -15.320 1.540 1.00 96.94 278 ALA A CA 1
ATOM 2115 C C . ALA A 1 278 ? -11.597 -16.187 2.788 1.00 96.94 278 ALA A C 1
ATOM 2117 O O . ALA A 1 278 ? -10.836 -17.152 2.731 1.00 96.94 278 ALA A O 1
ATOM 2118 N N . GLY A 1 279 ? -12.223 -15.856 3.922 1.00 96.94 279 GLY A N 1
ATOM 2119 C CA . GLY A 1 279 ? -12.030 -16.580 5.178 1.00 96.94 279 GLY A CA 1
ATOM 2120 C C . GLY A 1 279 ? -10.587 -16.528 5.691 1.00 96.94 279 GLY A C 1
ATOM 2121 O O . GLY A 1 279 ? -10.117 -17.492 6.296 1.00 96.94 279 GLY A O 1
ATOM 2122 N N . LEU A 1 280 ? -9.868 -15.426 5.448 1.00 97.50 280 LEU A N 1
ATOM 2123 C CA . LEU A 1 280 ? -8.473 -15.282 5.874 1.00 97.50 280 LEU A CA 1
ATOM 2124 C C . LEU A 1 280 ? -8.371 -15.326 7.405 1.00 97.50 280 LEU A C 1
ATOM 2126 O O . LEU A 1 280 ? -9.277 -14.887 8.122 1.00 97.50 280 LEU A O 1
ATOM 2130 N N . ARG A 1 281 ? -7.264 -15.871 7.916 1.00 97.25 281 ARG A N 1
ATOM 2131 C CA . ARG A 1 281 ? -6.994 -15.989 9.358 1.00 97.25 281 ARG A CA 1
ATOM 2132 C C . ARG A 1 281 ? -5.600 -15.455 9.701 1.00 97.25 281 ARG A C 1
ATOM 2134 O O . ARG A 1 281 ? -4.707 -15.524 8.858 1.00 97.25 281 ARG A O 1
ATOM 2141 N N . PRO A 1 282 ? -5.382 -14.879 10.886 1.00 97.00 282 PRO A N 1
ATOM 2142 C CA . PRO A 1 282 ? -4.047 -14.451 11.289 1.00 97.00 282 PRO A CA 1
ATOM 2143 C C . PRO A 1 282 ? -3.135 -15.671 11.473 1.00 97.00 282 PRO A C 1
ATOM 2145 O O . PRO A 1 282 ? -3.617 -16.789 11.668 1.00 97.00 282 PRO A O 1
ATOM 2148 N N . ALA A 1 283 ? -1.817 -15.473 11.386 1.00 95.94 283 ALA A N 1
ATOM 2149 C CA . ALA A 1 283 ? -0.872 -16.559 11.657 1.00 95.94 283 ALA A CA 1
ATOM 2150 C C . ALA A 1 283 ? -0.859 -16.923 13.150 1.00 95.94 283 ALA A C 1
ATOM 2152 O O . ALA A 1 283 ? -0.713 -18.095 13.499 1.00 95.94 283 ALA A O 1
ATOM 2153 N N . ASP A 1 284 ? -1.038 -15.920 14.015 1.00 95.94 284 ASP A N 1
ATOM 2154 C CA . ASP A 1 284 ? -1.227 -16.117 15.448 1.00 95.94 284 ASP A CA 1
ATOM 2155 C C . ASP A 1 284 ? -2.710 -16.396 15.757 1.00 95.94 284 ASP A C 1
ATOM 2157 O O . ASP A 1 284 ? -3.554 -15.517 15.544 1.00 95.94 284 ASP A O 1
ATOM 2161 N N . PRO A 1 285 ? -3.063 -17.590 16.269 1.00 95.38 285 PRO A N 1
ATOM 2162 C CA . PRO A 1 285 ? -4.448 -17.937 16.558 1.00 95.38 285 PRO A CA 1
ATOM 2163 C C . PRO A 1 285 ? -5.095 -17.028 17.610 1.00 95.38 285 PRO A C 1
ATOM 2165 O O . PRO A 1 285 ? -6.315 -16.864 17.558 1.00 95.38 285 PRO A O 1
ATOM 2168 N N . LEU A 1 286 ? -4.324 -16.389 18.501 1.00 95.00 286 LEU A N 1
ATOM 2169 C CA . LEU A 1 286 ? -4.861 -15.486 19.525 1.00 95.00 286 LEU A CA 1
ATOM 2170 C C . LEU A 1 286 ? -5.535 -14.252 18.919 1.00 95.00 286 LEU A C 1
ATOM 2172 O O . LEU A 1 286 ? -6.479 -13.737 19.504 1.00 95.00 286 LEU A O 1
ATOM 2176 N N . LEU A 1 287 ? -5.126 -13.814 17.722 1.00 95.56 287 LEU A N 1
ATOM 2177 C CA . LEU A 1 287 ? -5.758 -12.698 17.003 1.00 95.56 287 LEU A CA 1
ATOM 2178 C C . LEU A 1 287 ? -7.090 -13.084 16.338 1.00 95.56 287 LEU A C 1
ATOM 2180 O O . LEU A 1 287 ? -7.825 -12.207 15.883 1.00 95.56 287 LEU A O 1
ATOM 2184 N N . THR A 1 288 ? -7.417 -14.378 16.249 1.00 96.38 288 THR A N 1
ATOM 2185 C CA . THR A 1 288 ? -8.596 -14.852 15.506 1.00 96.38 288 THR A CA 1
ATOM 2186 C C . THR A 1 288 ? -9.918 -14.367 16.108 1.00 96.38 288 THR A C 1
ATOM 2188 O O . THR A 1 288 ? -10.715 -13.824 15.345 1.00 96.38 288 THR A O 1
ATOM 2191 N N . PRO A 1 289 ? -10.181 -14.487 17.426 1.00 96.38 289 PRO A N 1
ATOM 2192 C CA . PRO A 1 289 ? -11.435 -14.009 18.012 1.00 96.38 289 PRO A CA 1
ATOM 2193 C C . PRO A 1 289 ? -11.651 -12.510 17.784 1.00 96.38 289 PRO A C 1
ATOM 2195 O O . PRO A 1 289 ? -12.729 -12.096 17.356 1.00 96.38 289 PRO A O 1
ATOM 2198 N N . LEU A 1 290 ? -10.596 -11.711 17.978 1.00 96.00 290 LEU A N 1
ATOM 2199 C CA . LEU A 1 290 ? -10.618 -10.269 17.739 1.00 96.00 290 LEU A CA 1
ATOM 2200 C C . LEU A 1 290 ? -10.949 -9.946 16.275 1.00 96.00 290 LEU A C 1
ATOM 2202 O O . LEU A 1 290 ? -11.837 -9.139 15.999 1.00 96.00 290 LEU A O 1
ATOM 2206 N N . LEU A 1 291 ? -10.285 -10.623 15.331 1.00 96.75 291 LEU A N 1
ATOM 2207 C CA . LEU A 1 291 ? -10.538 -10.467 13.900 1.00 96.75 291 LEU A CA 1
ATOM 2208 C C . LEU A 1 291 ? -11.977 -10.847 13.525 1.00 96.75 291 LEU A C 1
ATOM 2210 O O . LEU A 1 291 ? -12.638 -10.104 12.800 1.00 96.75 291 LEU A O 1
ATOM 2214 N N . LEU A 1 292 ? -12.466 -12.001 13.987 1.00 96.50 292 LEU A N 1
ATOM 2215 C CA . LEU A 1 292 ? -13.815 -12.481 13.677 1.00 96.50 292 LEU A CA 1
ATOM 2216 C C . LEU A 1 292 ? -14.875 -11.511 14.192 1.00 96.50 292 LEU A C 1
ATOM 2218 O O . LEU A 1 292 ? -15.800 -11.178 13.453 1.00 96.50 292 LEU A O 1
ATOM 2222 N N . TYR A 1 293 ? -14.702 -11.005 15.414 1.00 96.12 293 TYR A N 1
ATOM 2223 C CA . TYR A 1 293 ? -15.615 -10.029 15.991 1.00 96.12 293 TYR A CA 1
ATOM 2224 C C . TYR A 1 293 ? -15.624 -8.726 15.181 1.00 96.12 293 TYR A C 1
ATOM 2226 O O . TYR A 1 293 ? -16.686 -8.305 14.727 1.00 96.12 293 TYR A O 1
ATOM 2234 N N . LEU A 1 294 ? -14.452 -8.127 14.925 1.00 95.62 294 LEU A N 1
ATOM 2235 C CA . LEU A 1 294 ? -14.320 -6.853 14.196 1.00 95.62 294 LEU A CA 1
ATOM 2236 C C . LEU A 1 294 ? -14.737 -6.928 12.720 1.00 95.62 294 LEU A C 1
ATOM 2238 O O . LEU A 1 294 ? -15.033 -5.905 12.105 1.00 95.62 294 LEU A O 1
ATOM 2242 N N . THR A 1 295 ? -14.751 -8.125 12.130 1.00 96.06 295 THR A N 1
ATOM 2243 C CA . THR A 1 295 ? -15.187 -8.341 10.740 1.00 96.06 295 THR A CA 1
ATOM 2244 C C . THR A 1 295 ? -16.630 -8.840 10.627 1.00 96.06 295 THR A C 1
ATOM 2246 O O . THR A 1 295 ? -17.113 -9.022 9.502 1.00 96.06 295 THR A O 1
ATOM 2249 N N . GLY A 1 296 ? -17.337 -9.012 11.751 1.00 95.12 296 GLY A N 1
ATOM 2250 C CA . GLY A 1 296 ? -18.740 -9.439 11.801 1.00 95.12 296 GLY A CA 1
ATOM 2251 C C . GLY A 1 296 ? -18.967 -10.928 11.517 1.00 95.12 296 GLY A C 1
ATOM 2252 O O . GLY A 1 296 ? -20.065 -11.321 11.142 1.00 95.12 296 GLY A O 1
ATOM 2253 N N . GLN A 1 297 ? -17.941 -11.771 11.656 1.00 95.06 297 GLN A N 1
ATOM 2254 C CA . GLN A 1 297 ? -18.018 -13.226 11.463 1.00 95.06 297 GLN A CA 1
ATOM 2255 C C . GLN A 1 297 ? -18.387 -13.941 12.779 1.00 95.06 297 GLN A C 1
ATOM 2257 O O . GLN A 1 297 ? -17.697 -14.866 13.214 1.00 95.06 297 GLN A O 1
ATOM 2262 N N . TRP A 1 298 ? -19.451 -13.484 13.445 1.00 93.94 298 TRP A N 1
ATOM 2263 C CA . TRP A 1 298 ? -19.790 -13.893 14.815 1.00 93.94 298 TRP A CA 1
ATOM 2264 C C . TRP A 1 298 ? -20.174 -15.368 14.959 1.00 93.94 298 TRP A C 1
ATOM 2266 O O . TRP A 1 298 ? -19.884 -15.955 15.993 1.00 93.94 298 TRP A O 1
ATOM 2276 N N . ASP A 1 299 ? -20.715 -15.996 13.912 1.00 91.88 299 ASP A N 1
ATOM 2277 C CA . ASP A 1 299 ? -21.081 -17.423 13.924 1.00 91.88 299 ASP A CA 1
ATOM 2278 C C . ASP A 1 299 ? -19.876 -18.363 14.131 1.00 91.88 299 ASP A C 1
ATOM 2280 O O . ASP A 1 299 ? -20.039 -19.548 14.408 1.00 91.88 299 ASP A O 1
ATOM 2284 N N . SER A 1 300 ? -18.652 -17.856 13.949 1.00 90.38 300 SER A N 1
ATOM 2285 C CA . SER A 1 300 ? -17.399 -18.599 14.142 1.00 90.38 300 SER A CA 1
ATOM 2286 C C . SER A 1 300 ? -16.627 -18.171 15.394 1.00 90.38 300 SER A C 1
ATOM 2288 O O . SER A 1 300 ? -15.494 -18.613 15.583 1.00 90.38 300 SER A O 1
ATOM 2290 N N . LEU A 1 301 ? -17.183 -17.263 16.199 1.00 90.50 301 LEU A N 1
ATOM 2291 C CA . LEU A 1 301 ? -16.506 -16.692 17.355 1.00 90.50 301 LEU A CA 1
ATOM 2292 C C . LEU A 1 301 ? -16.515 -17.675 18.531 1.00 90.50 301 LEU A C 1
ATOM 2294 O O . LEU A 1 301 ? -17.574 -18.068 19.006 1.00 90.50 301 LEU A O 1
ATOM 2298 N N . ASP A 1 302 ? -15.328 -17.994 19.042 1.00 81.69 302 ASP A N 1
ATOM 2299 C CA . ASP A 1 302 ? -15.157 -18.572 20.375 1.00 81.69 302 ASP A CA 1
ATOM 2300 C C . ASP A 1 302 ? -14.810 -17.436 21.346 1.00 81.69 302 ASP A C 1
ATOM 2302 O O . ASP A 1 302 ? -13.783 -16.762 21.207 1.00 81.69 302 ASP A O 1
ATOM 2306 N N . GLY A 1 303 ? -15.731 -17.123 22.252 1.00 71.81 303 GLY A N 1
ATOM 2307 C CA . GLY A 1 303 ? -15.738 -15.841 22.946 1.00 71.81 303 GLY A CA 1
ATOM 2308 C C . GLY A 1 303 ? -14.802 -15.703 24.142 1.00 71.81 303 GLY A C 1
ATOM 2309 O O . GLY A 1 303 ? -14.574 -14.578 24.587 1.00 71.81 303 GLY A O 1
ATOM 2310 N N . ASP A 1 304 ? -14.228 -16.796 24.642 1.00 78.56 304 ASP A N 1
ATOM 2311 C CA . ASP A 1 304 ? -13.416 -16.780 25.869 1.00 78.56 304 ASP A CA 1
ATOM 2312 C C . ASP A 1 304 ? -12.045 -16.094 25.687 1.00 78.56 304 ASP A C 1
ATOM 2314 O O . ASP A 1 304 ? -11.349 -15.813 26.662 1.00 78.56 304 ASP A O 1
ATOM 2318 N N . LEU A 1 305 ? -11.653 -15.782 24.446 1.00 85.75 305 LEU A N 1
ATOM 2319 C CA . LEU A 1 305 ? -10.311 -15.298 24.100 1.00 85.75 305 LEU A CA 1
ATOM 2320 C C . LEU A 1 305 ? -10.291 -13.933 23.391 1.00 85.75 305 LEU A C 1
ATOM 2322 O O . LEU A 1 305 ? -9.264 -13.561 22.824 1.00 85.75 305 LEU A O 1
ATOM 2326 N N . LEU A 1 306 ? -11.385 -13.159 23.430 1.00 88.81 306 LEU A N 1
ATOM 2327 C CA . LEU A 1 306 ? -11.509 -11.915 22.649 1.00 88.81 306 LEU A CA 1
ATOM 2328 C C . LEU A 1 306 ? -10.367 -10.908 22.894 1.00 88.81 306 LEU A C 1
ATOM 2330 O O . LEU A 1 306 ? -9.870 -10.308 21.944 1.00 88.81 306 LEU A O 1
ATOM 2334 N N . PHE A 1 307 ? -9.917 -10.763 24.145 1.00 89.50 307 PHE A N 1
ATOM 2335 C CA . PHE A 1 307 ? -8.837 -9.839 24.522 1.00 89.50 307 PHE A CA 1
ATOM 2336 C C . PHE A 1 307 ? -7.485 -10.496 24.789 1.00 89.50 307 PHE A C 1
ATOM 2338 O O . PHE A 1 307 ? -6.521 -9.796 25.097 1.00 89.50 307 PHE A O 1
ATOM 2345 N N . ALA A 1 308 ? -7.367 -11.812 24.595 1.00 90.12 308 ALA A N 1
ATOM 2346 C CA . ALA A 1 308 ? -6.086 -12.507 24.730 1.00 90.12 308 ALA A CA 1
ATOM 2347 C C . ALA A 1 308 ? -5.034 -11.995 23.725 1.00 90.12 308 ALA A C 1
ATOM 2349 O O . ALA A 1 308 ? -3.836 -12.142 23.952 1.00 90.12 308 ALA A O 1
ATOM 2350 N N . ALA A 1 309 ? -5.487 -11.376 22.631 1.00 91.44 309 ALA A N 1
ATOM 2351 C CA . ALA A 1 309 ? -4.650 -10.847 21.564 1.00 91.44 309 ALA A CA 1
ATOM 2352 C C . ALA A 1 309 ? -4.175 -9.402 21.761 1.00 91.44 309 ALA A C 1
ATOM 2354 O O . ALA A 1 309 ? -3.271 -8.990 21.040 1.00 91.44 309 ALA A O 1
ATOM 2355 N N . LEU A 1 310 ? -4.765 -8.623 22.682 1.00 91.62 310 LEU A N 1
ATOM 2356 C CA . LEU A 1 310 ? -4.401 -7.206 22.843 1.00 91.62 310 LEU A CA 1
ATOM 2357 C C . LEU A 1 310 ? -2.897 -7.004 23.123 1.00 91.62 310 LEU A C 1
ATOM 2359 O O . LEU A 1 310 ? -2.311 -6.132 22.490 1.00 91.62 310 LEU A O 1
ATOM 2363 N N . PRO A 1 311 ? -2.219 -7.844 23.934 1.00 93.44 311 PRO A N 1
ATOM 2364 C CA . PRO A 1 311 ? -0.767 -7.751 24.130 1.00 93.44 311 PRO A CA 1
ATOM 2365 C C . PRO A 1 311 ? 0.100 -8.008 22.885 1.00 93.44 311 PRO A C 1
ATOM 2367 O O . PRO A 1 311 ? 1.310 -7.810 22.940 1.00 93.44 311 PRO A O 1
ATOM 2370 N N . LEU A 1 312 ? -0.478 -8.507 21.786 1.00 91.69 312 LEU A N 1
ATOM 2371 C CA . LEU A 1 312 ? 0.223 -8.761 20.518 1.00 91.69 312 LEU A CA 1
ATOM 2372 C C . LEU A 1 312 ? 0.144 -7.578 19.538 1.00 91.69 312 LEU A C 1
ATOM 2374 O O . LEU A 1 312 ? 0.709 -7.645 18.435 1.00 91.69 312 LEU A O 1
ATOM 2378 N N . LEU A 1 313 ? -0.606 -6.545 19.914 1.00 91.62 313 LEU A N 1
ATOM 2379 C CA . LEU A 1 313 ? -0.797 -5.303 19.180 1.00 91.62 313 LEU A CA 1
ATOM 2380 C C . LEU A 1 313 ? 0.077 -4.203 19.789 1.00 91.62 313 LEU A C 1
ATOM 2382 O O . LEU A 1 313 ? 0.519 -4.308 20.936 1.00 91.62 313 LEU A O 1
ATOM 2386 N N . THR A 1 314 ? 0.331 -3.137 19.030 1.00 90.44 314 THR A N 1
ATOM 2387 C CA . THR A 1 314 ? 0.813 -1.896 19.654 1.00 90.44 314 THR A CA 1
ATOM 2388 C C . THR A 1 314 ? -0.280 -1.305 20.552 1.00 90.44 314 THR A C 1
ATOM 2390 O O . THR A 1 314 ? -1.451 -1.665 20.432 1.00 90.44 314 THR A O 1
ATOM 2393 N N . VAL A 1 315 ? 0.090 -0.395 21.458 1.00 89.88 315 VAL A N 1
ATOM 2394 C CA . VAL A 1 315 ? -0.881 0.289 22.333 1.00 89.88 315 VAL A CA 1
ATOM 2395 C C . VAL A 1 315 ? -1.962 0.984 21.502 1.00 89.88 315 VAL A C 1
ATOM 2397 O O . VAL A 1 315 ? -3.142 0.735 21.727 1.00 89.88 315 VAL A O 1
ATOM 2400 N N . ASP A 1 316 ? -1.568 1.737 20.473 1.00 88.19 316 ASP A N 1
ATOM 2401 C CA . ASP A 1 316 ? -2.506 2.418 19.570 1.00 88.19 316 ASP A CA 1
ATOM 2402 C C . ASP A 1 316 ? -3.430 1.426 18.844 1.00 88.19 316 ASP A C 1
ATOM 2404 O O . ASP A 1 316 ? -4.649 1.574 18.869 1.00 88.19 316 ASP A O 1
ATOM 2408 N N . GLU A 1 317 ? -2.875 0.345 18.278 1.00 89.25 317 GLU A N 1
ATOM 2409 C CA . GLU A 1 317 ? -3.664 -0.699 17.608 1.00 89.25 317 GLU A CA 1
ATOM 2410 C C . GLU A 1 317 ? -4.668 -1.363 18.568 1.00 89.25 317 GLU A C 1
ATOM 2412 O O . GLU A 1 317 ? -5.781 -1.710 18.165 1.00 89.25 317 GLU A O 1
ATOM 2417 N N . ALA A 1 318 ? -4.288 -1.557 19.834 1.00 92.69 318 ALA A N 1
ATOM 2418 C CA . ALA A 1 318 ? -5.155 -2.126 20.858 1.00 92.69 318 ALA A CA 1
ATOM 2419 C C . ALA A 1 318 ? -6.285 -1.163 21.261 1.00 92.69 318 ALA A C 1
ATOM 2421 O O . ALA A 1 318 ? -7.433 -1.603 21.375 1.00 92.69 318 ALA A O 1
ATOM 2422 N N . ILE A 1 319 ? -5.984 0.127 21.442 1.00 92.50 319 ILE A N 1
ATOM 2423 C CA . ILE A 1 319 ? -6.967 1.179 21.757 1.00 92.50 319 ILE A CA 1
ATOM 2424 C C . ILE A 1 319 ? -7.967 1.338 20.609 1.00 92.50 319 ILE A C 1
ATOM 2426 O O . ILE A 1 319 ? -9.179 1.360 20.847 1.00 92.50 319 ILE A O 1
ATOM 2430 N N . ASP A 1 320 ? -7.488 1.383 19.367 1.00 90.56 320 ASP A N 1
ATOM 2431 C CA . ASP A 1 320 ? -8.335 1.492 18.180 1.00 90.56 320 ASP A CA 1
ATOM 2432 C C . ASP A 1 320 ? -9.233 0.268 18.024 1.00 90.56 320 ASP A C 1
ATOM 2434 O O . ASP A 1 320 ? -10.445 0.392 17.814 1.00 90.56 320 ASP A O 1
ATOM 2438 N N . ALA A 1 321 ? -8.668 -0.933 18.176 1.00 92.88 321 ALA A N 1
ATOM 2439 C CA . ALA A 1 321 ? -9.442 -2.165 18.141 1.00 92.88 321 ALA A CA 1
ATOM 2440 C C . ALA A 1 321 ? -10.532 -2.158 19.224 1.00 92.88 321 ALA A C 1
ATOM 2442 O O . ALA A 1 321 ? -11.695 -2.420 18.918 1.00 92.88 321 ALA A O 1
ATOM 2443 N N . LEU A 1 322 ? -10.188 -1.809 20.468 1.00 95.12 322 LEU A N 1
ATOM 2444 C CA . LEU A 1 322 ? -11.126 -1.738 21.589 1.00 95.12 322 LEU A CA 1
ATOM 2445 C C . LEU A 1 322 ? -12.250 -0.727 21.355 1.00 95.12 322 LEU A C 1
ATOM 2447 O O . LEU A 1 322 ? -13.423 -1.050 21.553 1.00 95.12 322 LEU A O 1
ATOM 2451 N N . THR A 1 323 ? -11.897 0.477 20.912 1.00 93.50 323 THR A N 1
ATOM 2452 C CA . THR A 1 323 ? -12.859 1.541 20.616 1.00 93.50 323 THR A CA 1
ATOM 2453 C C . THR A 1 323 ? -13.848 1.069 19.561 1.00 93.50 323 THR A C 1
ATOM 2455 O O . THR A 1 323 ? -15.059 1.111 19.774 1.00 93.50 323 THR A O 1
ATOM 2458 N N . ARG A 1 324 ? -13.345 0.483 18.470 1.00 93.69 324 ARG A N 1
ATOM 2459 C CA . ARG A 1 324 ? -14.189 -0.061 17.404 1.00 93.69 324 ARG A CA 1
ATOM 2460 C C . ARG A 1 324 ? -15.100 -1.181 17.893 1.00 93.69 324 ARG A C 1
ATOM 2462 O O . ARG A 1 324 ? -16.269 -1.184 17.525 1.00 93.69 324 ARG A O 1
ATOM 2469 N N . LEU A 1 325 ? -14.605 -2.109 18.720 1.00 94.38 325 LEU A N 1
ATOM 2470 C CA . LEU A 1 325 ? -15.424 -3.187 19.295 1.00 94.38 325 LEU A CA 1
ATOM 2471 C C . LEU A 1 325 ? -16.634 -2.645 20.059 1.00 94.38 325 LEU A C 1
ATOM 2473 O O . LEU A 1 325 ? -17.726 -3.199 19.935 1.00 94.38 325 LEU A O 1
ATOM 2477 N N . LEU A 1 326 ? -16.421 -1.588 20.846 1.00 94.06 326 LEU A N 1
ATOM 2478 C CA . LEU A 1 326 ? -17.439 -0.958 21.685 1.00 94.06 326 LEU A CA 1
ATOM 2479 C C . LEU A 1 326 ? -18.396 -0.070 20.879 1.00 94.06 326 LEU A C 1
ATOM 2481 O O . LEU A 1 326 ? -19.555 0.073 21.257 1.00 94.06 326 LEU A O 1
ATOM 2485 N N . GLU A 1 327 ? -17.945 0.513 19.771 1.00 92.56 327 GLU A N 1
ATOM 2486 C CA . GLU A 1 327 ? -18.766 1.367 18.903 1.00 92.56 327 GLU A CA 1
ATOM 2487 C C . GLU A 1 327 ? -19.577 0.596 17.850 1.00 92.56 327 GLU A C 1
ATOM 2489 O O . GLU A 1 327 ? -20.452 1.175 17.193 1.00 92.56 327 GLU A O 1
ATOM 2494 N N . MET A 1 328 ? -19.318 -0.705 17.677 1.00 92.25 328 MET A N 1
ATOM 2495 C CA . MET A 1 328 ? -20.076 -1.526 16.738 1.00 92.25 328 MET A CA 1
ATOM 2496 C C . MET A 1 328 ? -21.559 -1.592 17.105 1.00 92.25 328 MET A C 1
ATOM 2498 O O . MET A 1 328 ? -21.949 -1.825 18.247 1.00 92.25 328 MET A O 1
ATOM 2502 N N . ARG A 1 329 ? -22.398 -1.439 16.081 1.00 90.38 329 ARG A N 1
ATOM 2503 C CA . ARG A 1 329 ? -23.856 -1.520 16.183 1.00 90.38 329 ARG A CA 1
ATOM 2504 C C . ARG A 1 329 ? -24.346 -2.882 15.708 1.00 90.38 329 ARG A C 1
ATOM 2506 O O . ARG A 1 329 ? -23.637 -3.587 14.996 1.00 90.38 329 ARG A O 1
ATOM 2513 N N . ASP A 1 330 ? -25.567 -3.226 16.109 1.00 91.50 330 ASP A N 1
ATOM 2514 C CA . ASP A 1 330 ? -26.277 -4.427 15.650 1.00 91.50 330 ASP A CA 1
ATOM 2515 C C . ASP A 1 330 ? -25.547 -5.750 15.954 1.00 91.50 330 ASP A C 1
ATOM 2517 O O . ASP A 1 330 ? -25.697 -6.744 15.242 1.00 91.50 330 ASP A O 1
ATOM 2521 N N . VAL A 1 331 ? -24.766 -5.776 17.040 1.00 92.38 331 VAL A N 1
ATOM 2522 C CA . VAL A 1 331 ? -24.072 -6.980 17.508 1.00 92.38 331 VAL A CA 1
ATOM 2523 C C . VAL A 1 331 ? -25.083 -7.969 18.120 1.00 92.38 331 VAL A C 1
ATOM 2525 O O . VAL A 1 331 ? -25.844 -7.587 19.016 1.00 92.38 331 VAL A O 1
ATOM 2528 N N . PRO A 1 332 ? -25.094 -9.251 17.705 1.00 95.06 332 PRO A N 1
ATOM 2529 C CA . PRO A 1 332 ? -25.927 -10.286 18.300 1.00 95.06 332 PRO A CA 1
ATOM 2530 C C . PRO A 1 332 ? -25.691 -10.414 19.804 1.00 95.06 332 PRO A C 1
ATOM 2532 O O . PRO A 1 332 ? -24.564 -10.300 20.285 1.00 95.06 332 PRO A O 1
ATOM 2535 N N . ALA A 1 333 ? -26.754 -10.717 20.552 1.00 92.75 333 ALA A N 1
ATOM 2536 C CA . ALA A 1 333 ? -26.707 -10.774 22.014 1.00 92.75 333 ALA A CA 1
ATOM 2537 C C . ALA A 1 333 ? -25.643 -11.745 22.564 1.00 92.75 333 ALA A C 1
ATOM 2539 O O . ALA A 1 333 ? -25.078 -11.480 23.625 1.00 92.75 333 ALA A O 1
ATOM 2540 N N . GLU A 1 334 ? -25.367 -12.837 21.846 1.00 93.19 334 GLU A N 1
ATOM 2541 C CA . GLU A 1 334 ? -24.326 -13.817 22.178 1.00 93.19 334 GLU A CA 1
ATOM 2542 C C . GLU A 1 334 ? -22.918 -13.218 22.046 1.00 93.19 334 GLU A C 1
ATOM 2544 O O . GLU A 1 334 ? -22.173 -13.185 23.024 1.00 93.19 334 GLU A O 1
ATOM 2549 N N . ALA A 1 335 ? -22.595 -12.623 20.893 1.00 93.12 335 ALA A N 1
ATOM 2550 C CA . ALA A 1 335 ? -21.333 -11.913 20.680 1.00 93.12 335 ALA A CA 1
ATOM 2551 C C . ALA A 1 335 ? -21.152 -10.760 21.685 1.00 93.12 335 ALA A C 1
ATOM 2553 O O . ALA A 1 335 ? -20.102 -10.649 22.319 1.00 93.12 335 ALA A O 1
ATOM 2554 N N . ALA A 1 336 ? -22.198 -9.965 21.931 1.00 92.19 336 ALA A N 1
ATOM 2555 C CA . ALA A 1 336 ? -22.174 -8.926 22.961 1.00 92.19 336 ALA A CA 1
ATOM 2556 C C . ALA A 1 336 ? -21.953 -9.504 24.376 1.00 92.19 336 ALA A C 1
ATOM 2558 O O . ALA A 1 336 ? -21.333 -8.866 25.227 1.00 92.19 336 ALA A O 1
ATOM 2559 N N . GLY A 1 337 ? -22.439 -10.722 24.641 1.00 91.69 337 GLY A N 1
ATOM 2560 C CA . GLY A 1 337 ? -22.168 -11.470 25.868 1.00 91.69 337 GLY A CA 1
ATOM 2561 C C . GLY A 1 337 ? -20.687 -11.809 26.031 1.00 91.69 337 GLY A C 1
ATOM 2562 O O . GLY A 1 337 ? -20.131 -11.580 27.106 1.00 91.69 337 GLY A O 1
ATOM 2563 N N . HIS A 1 338 ? -20.040 -12.269 24.961 1.00 92.69 338 HIS A N 1
ATOM 2564 C CA . HIS A 1 338 ? -18.603 -12.540 24.942 1.00 92.69 338 HIS A CA 1
ATOM 2565 C C . HIS A 1 338 ? -17.765 -11.274 25.131 1.00 92.69 338 HIS A C 1
ATOM 2567 O O . HIS A 1 338 ? -16.847 -11.277 25.947 1.00 92.69 338 HIS A O 1
ATOM 2573 N N . LEU A 1 339 ? -18.127 -10.164 24.474 1.00 93.62 339 LEU A N 1
ATOM 2574 C CA . LEU A 1 339 ? -17.470 -8.873 24.700 1.00 93.62 339 LEU A CA 1
ATOM 2575 C C . LEU A 1 339 ? -17.577 -8.443 26.169 1.00 93.62 339 LEU A C 1
ATOM 2577 O O . LEU A 1 339 ? -16.571 -8.097 26.780 1.00 93.62 339 LEU A O 1
ATOM 2581 N N . ARG A 1 340 ? -18.771 -8.521 26.773 1.00 92.12 340 ARG A N 1
ATOM 2582 C CA . ARG A 1 340 ? -18.963 -8.191 28.197 1.00 92.12 340 ARG A CA 1
ATOM 2583 C C . ARG A 1 340 ? -18.141 -9.089 29.122 1.00 92.12 340 ARG A C 1
ATOM 2585 O O . ARG A 1 340 ? -17.571 -8.593 30.091 1.00 92.12 340 ARG A O 1
ATOM 2592 N N . ALA A 1 341 ? -18.072 -10.390 28.843 1.00 91.81 341 ALA A N 1
ATOM 2593 C CA . ALA A 1 341 ? -17.253 -11.320 29.618 1.00 91.81 341 ALA A CA 1
ATOM 2594 C C . ALA A 1 341 ? -15.759 -10.978 29.511 1.00 91.81 341 ALA A C 1
ATOM 2596 O O . ALA A 1 341 ? -15.083 -10.884 30.534 1.00 91.81 341 ALA A O 1
ATOM 2597 N N . ALA A 1 342 ? -15.275 -10.711 28.296 1.00 93.50 342 ALA A N 1
ATOM 2598 C CA . ALA A 1 342 ? -13.891 -10.335 28.047 1.00 93.50 342 ALA A CA 1
ATOM 2599 C C . ALA A 1 342 ? -13.533 -9.002 28.720 1.00 93.50 342 ALA A C 1
ATOM 2601 O O . ALA A 1 342 ? -12.503 -8.921 29.383 1.00 93.50 342 ALA A O 1
ATOM 2602 N N . LEU A 1 343 ? -14.402 -7.986 28.632 1.00 93.12 343 LEU A N 1
ATOM 2603 C CA . LEU A 1 343 ? -14.188 -6.682 29.272 1.00 93.12 343 LEU A CA 1
ATOM 2604 C C . LEU A 1 343 ? -14.026 -6.814 30.784 1.00 93.12 343 LEU A C 1
ATOM 2606 O O . LEU A 1 343 ? -13.168 -6.156 31.348 1.00 93.12 343 LEU A O 1
ATOM 2610 N N . ARG A 1 344 ? -14.799 -7.688 31.442 1.00 90.88 344 ARG A N 1
ATOM 2611 C CA . ARG A 1 344 ? -14.670 -7.941 32.890 1.00 90.88 344 ARG A CA 1
ATOM 2612 C C . ARG A 1 344 ? -13.384 -8.673 33.272 1.00 90.88 344 ARG A C 1
ATOM 2614 O O . ARG A 1 344 ? -12.983 -8.628 34.432 1.00 90.88 344 ARG A O 1
ATOM 2621 N N . ALA A 1 345 ? -12.793 -9.397 32.326 1.00 91.56 345 ALA A N 1
ATOM 2622 C CA . ALA A 1 345 ? -11.596 -10.199 32.528 1.00 91.56 345 ALA A CA 1
ATOM 2623 C C . ALA A 1 345 ? -10.299 -9.431 32.222 1.00 91.56 345 ALA A C 1
ATOM 2625 O O . ALA A 1 345 ? -9.221 -10.015 32.344 1.00 91.56 345 ALA A O 1
ATOM 2626 N N . ILE A 1 346 ? -10.377 -8.146 31.842 1.00 90.31 346 ILE A N 1
ATOM 2627 C CA . ILE A 1 346 ? -9.185 -7.328 31.598 1.00 90.31 346 ILE A CA 1
ATOM 2628 C C . ILE A 1 346 ? -8.374 -7.234 32.903 1.00 90.31 346 ILE A C 1
ATOM 2630 O O . ILE A 1 346 ? -8.943 -6.873 33.947 1.00 90.31 346 ILE A O 1
ATOM 2634 N N . PRO A 1 347 ? -7.068 -7.578 32.874 1.00 90.25 347 PRO A N 1
ATOM 2635 C CA . PRO A 1 347 ? -6.210 -7.521 34.049 1.00 90.25 347 PRO A CA 1
ATOM 2636 C C . PRO A 1 347 ? -6.183 -6.124 34.664 1.00 90.25 347 PRO A C 1
ATOM 2638 O O . PRO A 1 347 ? -6.151 -5.120 33.957 1.00 90.25 347 PRO A O 1
ATOM 2641 N N . ARG A 1 348 ? -6.147 -6.058 35.997 1.00 85.19 348 ARG A N 1
ATOM 2642 C CA . ARG A 1 348 ? -5.846 -4.800 36.684 1.00 85.19 348 ARG A CA 1
ATOM 2643 C C . ARG A 1 348 ? -4.334 -4.560 36.630 1.00 85.19 348 ARG A C 1
ATOM 2645 O O . ARG A 1 348 ? -3.605 -5.502 36.956 1.00 85.19 348 ARG A O 1
ATOM 2652 N N . PRO A 1 349 ? -3.874 -3.345 36.287 1.00 83.06 349 PRO A N 1
ATOM 2653 C CA . PRO A 1 349 ? -2.457 -3.004 36.335 1.00 83.06 349 PRO A CA 1
ATOM 2654 C C . PRO A 1 349 ? -1.914 -3.280 37.738 1.00 83.06 349 PRO A C 1
ATOM 2656 O O . PRO A 1 349 ? -2.529 -2.889 38.735 1.00 83.06 349 PRO A O 1
ATOM 2659 N N . SER A 1 350 ? -0.808 -4.019 37.830 1.00 79.44 350 SER A N 1
ATOM 2660 C CA . SER A 1 350 ? -0.252 -4.448 39.127 1.00 79.44 350 SER A CA 1
ATOM 2661 C C . SER A 1 350 ? 0.908 -3.579 39.618 1.00 79.44 350 SER A C 1
ATOM 2663 O O . SER A 1 350 ? 1.267 -3.640 40.796 1.00 79.44 350 SER A O 1
ATOM 2665 N N . GLY A 1 351 ? 1.428 -2.721 38.742 1.00 69.44 351 GLY A N 1
ATOM 2666 C CA . GLY A 1 351 ? 2.484 -1.766 39.017 1.00 69.44 351 GLY A CA 1
ATOM 2667 C C . GLY A 1 351 ? 3.813 -2.228 38.423 1.00 69.44 351 GLY A C 1
ATOM 2668 O O . GLY A 1 351 ? 4.418 -3.194 38.886 1.00 69.44 351 GLY A O 1
ATOM 2669 N N . SER A 1 352 ? 4.304 -1.427 37.474 1.00 68.06 352 SER A N 1
ATOM 2670 C CA . SER A 1 352 ? 5.585 -1.510 36.756 1.00 68.06 352 SER A CA 1
ATOM 2671 C C . SER A 1 352 ? 5.750 -2.678 35.763 1.00 68.06 352 SER A C 1
ATOM 2673 O O . SER A 1 352 ? 6.255 -3.750 36.090 1.00 68.06 352 SER A O 1
ATOM 2675 N N . GLY A 1 353 ? 5.441 -2.402 34.491 1.00 83.44 353 GLY A N 1
ATOM 2676 C CA . GLY A 1 353 ? 5.819 -3.212 33.330 1.00 83.44 353 GLY A CA 1
ATOM 2677 C C . GLY A 1 353 ? 5.235 -2.658 32.026 1.00 83.44 353 GLY A C 1
ATOM 2678 O O . GLY A 1 353 ? 4.232 -1.952 32.055 1.00 83.44 353 GLY A O 1
ATOM 2679 N N . ASP A 1 354 ? 5.822 -3.008 30.879 1.00 82.38 354 ASP A N 1
ATOM 2680 C CA . ASP A 1 354 ? 5.321 -2.568 29.560 1.00 82.38 354 ASP A CA 1
ATOM 2681 C C . ASP A 1 354 ? 3.865 -3.012 29.313 1.00 82.38 354 ASP A C 1
ATOM 2683 O O . ASP A 1 354 ? 3.081 -2.301 28.691 1.00 82.38 354 ASP A O 1
ATOM 2687 N N . LEU A 1 355 ? 3.477 -4.177 29.848 1.00 87.25 355 LEU A N 1
ATOM 2688 C CA . LEU A 1 355 ? 2.096 -4.660 29.787 1.00 87.25 355 LEU A CA 1
ATOM 2689 C C . LEU A 1 355 ? 1.158 -3.907 30.734 1.00 87.25 355 LEU A C 1
ATOM 2691 O O . LEU A 1 355 ? -0.014 -3.764 30.405 1.00 87.25 355 LEU A O 1
ATOM 2695 N N . ASP A 1 356 ? 1.644 -3.429 31.883 1.00 89.25 356 ASP A N 1
ATOM 2696 C CA . ASP A 1 356 ? 0.814 -2.618 32.781 1.00 89.25 356 ASP A CA 1
ATOM 2697 C C . ASP A 1 356 ? 0.431 -1.305 32.092 1.00 89.25 356 ASP A C 1
ATOM 2699 O O . ASP A 1 356 ? -0.732 -0.925 32.157 1.00 89.25 356 ASP A O 1
ATOM 2703 N N . TYR A 1 357 ? 1.358 -0.690 31.347 1.00 91.19 357 TYR A N 1
ATOM 2704 C CA . TYR A 1 357 ? 1.071 0.514 30.563 1.00 91.19 357 TYR A CA 1
ATOM 2705 C C . TYR A 1 357 ? -0.036 0.282 29.522 1.00 91.19 357 TYR A C 1
ATOM 2707 O O . TYR A 1 357 ? -0.998 1.041 29.455 1.00 91.19 357 TYR A O 1
ATOM 2715 N N . LEU A 1 358 ? 0.040 -0.815 28.757 1.00 92.56 358 LEU A N 1
ATOM 2716 C CA . LEU A 1 358 ? -1.031 -1.189 27.827 1.00 92.56 358 LEU A CA 1
ATOM 2717 C C . LEU A 1 358 ? -2.384 -1.332 28.545 1.00 92.56 358 LEU A C 1
ATOM 2719 O O . LEU A 1 358 ? -3.402 -0.846 28.053 1.00 92.56 358 LEU A O 1
ATOM 2723 N N . TRP A 1 359 ? -2.416 -2.023 29.687 1.00 93.31 359 TRP A N 1
ATOM 2724 C CA . TRP A 1 359 ? -3.663 -2.257 30.417 1.00 93.31 359 TRP A CA 1
ATOM 2725 C C . TRP A 1 359 ? -4.217 -0.998 31.091 1.00 93.31 359 TRP A C 1
ATOM 2727 O O . TRP A 1 359 ? -5.439 -0.876 31.194 1.00 93.31 359 TRP A O 1
ATOM 2737 N N . GLU A 1 360 ? -3.362 -0.062 31.508 1.00 93.38 360 GLU A N 1
ATOM 2738 C CA . GLU A 1 360 ? -3.760 1.277 31.961 1.00 93.38 360 GLU A CA 1
ATOM 2739 C C . GLU A 1 360 ? -4.485 2.026 30.838 1.00 93.38 360 GLU A C 1
ATOM 2741 O O . GLU A 1 360 ? -5.645 2.399 31.011 1.00 93.38 360 GLU A O 1
ATOM 2746 N N . GLU A 1 361 ? -3.879 2.124 29.653 1.00 93.94 361 GLU A N 1
ATOM 2747 C CA . GLU A 1 361 ? -4.464 2.817 28.494 1.00 93.94 361 GLU A CA 1
ATOM 2748 C C . GLU A 1 361 ? -5.777 2.170 28.011 1.00 93.94 361 GLU A C 1
ATOM 2750 O O . GLU A 1 361 ? -6.764 2.849 27.711 1.00 93.94 361 GLU A O 1
ATOM 2755 N N . VAL A 1 362 ? -5.838 0.833 27.992 1.00 94.00 362 VAL A N 1
ATOM 2756 C CA . VAL A 1 362 ? -7.066 0.077 27.688 1.00 94.00 362 VAL A CA 1
ATOM 2757 C C . VAL A 1 362 ? -8.160 0.377 28.719 1.00 94.00 362 VAL A C 1
ATOM 2759 O O . VAL A 1 362 ? -9.314 0.613 28.352 1.00 94.00 362 VAL A O 1
ATOM 2762 N N . THR A 1 363 ? -7.818 0.396 30.010 1.00 94.00 363 THR A N 1
ATOM 2763 C CA . THR A 1 363 ? -8.771 0.682 31.093 1.00 94.00 363 THR A CA 1
ATOM 2764 C C . THR A 1 363 ? -9.272 2.122 31.027 1.00 94.00 363 THR A C 1
ATOM 2766 O O . THR A 1 363 ? -10.477 2.360 31.167 1.00 94.00 363 THR A O 1
ATOM 2769 N N . ASP A 1 364 ? -8.382 3.077 30.763 1.00 93.75 364 ASP A N 1
ATOM 2770 C CA . ASP A 1 364 ? -8.722 4.489 30.601 1.00 93.75 364 ASP A CA 1
ATOM 2771 C C . ASP A 1 364 ? -9.616 4.718 29.385 1.00 93.75 364 ASP A C 1
ATOM 2773 O O . ASP A 1 364 ? -10.619 5.429 29.484 1.00 93.75 364 ASP A O 1
ATOM 2777 N N . THR A 1 365 ? -9.345 4.030 28.276 1.00 94.62 365 THR A N 1
ATOM 2778 C CA . THR A 1 365 ? -10.199 4.051 27.081 1.00 94.62 365 THR A CA 1
ATOM 2779 C C . THR A 1 365 ? -11.609 3.536 27.394 1.00 94.62 365 THR A C 1
ATOM 2781 O O . THR A 1 365 ? -12.600 4.182 27.041 1.00 94.62 365 THR A O 1
ATOM 2784 N N . ILE A 1 366 ? -11.737 2.419 28.123 1.00 95.25 366 ILE A N 1
ATOM 2785 C CA . ILE A 1 366 ? -13.044 1.892 28.566 1.00 95.25 366 ILE A CA 1
ATOM 2786 C C . ILE A 1 366 ? -13.754 2.907 29.463 1.00 95.25 366 ILE A C 1
ATOM 2788 O O . ILE A 1 366 ? -14.951 3.155 29.294 1.00 95.25 366 ILE A O 1
ATOM 2792 N N . CYS A 1 367 ? -13.033 3.521 30.402 1.00 94.50 367 CYS A N 1
ATOM 2793 C CA . CYS A 1 367 ? -13.597 4.522 31.298 1.00 94.50 367 CYS A CA 1
ATOM 2794 C C . CYS A 1 367 ? -14.093 5.760 30.536 1.00 94.50 367 CYS A C 1
ATOM 2796 O O . CYS A 1 367 ? -15.197 6.247 30.799 1.00 94.50 367 CYS A O 1
ATOM 2798 N N . ALA A 1 368 ? -13.321 6.235 29.557 1.00 92.81 368 ALA A N 1
ATOM 2799 C CA . ALA A 1 368 ? -13.692 7.351 28.696 1.00 92.81 368 ALA A CA 1
ATOM 2800 C C . ALA A 1 368 ? -14.944 7.034 27.861 1.00 92.81 368 ALA A C 1
ATOM 2802 O O . ALA A 1 368 ? -15.857 7.858 27.772 1.00 92.81 368 ALA A O 1
ATOM 2803 N N . LEU A 1 369 ? -15.040 5.828 27.295 1.00 92.69 369 LEU A N 1
ATOM 2804 C CA . LEU A 1 369 ? -16.217 5.393 26.536 1.00 92.69 369 LEU A CA 1
ATOM 2805 C C . LEU A 1 369 ? -17.456 5.218 27.427 1.00 92.69 369 LEU A C 1
ATOM 2807 O O . LEU A 1 369 ? -18.558 5.592 27.019 1.00 92.69 369 LEU A O 1
ATOM 2811 N N . ALA A 1 370 ? -17.294 4.729 28.659 1.00 94.00 370 ALA A N 1
ATOM 2812 C CA . ALA A 1 370 ? -18.380 4.644 29.637 1.00 94.00 370 ALA A CA 1
ATOM 2813 C C . ALA A 1 370 ? -18.942 6.033 29.987 1.00 94.00 370 ALA A C 1
ATOM 2815 O O . ALA A 1 370 ? -20.159 6.215 30.035 1.00 94.00 370 ALA A O 1
ATOM 2816 N N . VAL A 1 371 ? -18.061 7.021 30.169 1.00 92.81 371 VAL A N 1
ATOM 2817 C CA . VAL A 1 371 ? -18.409 8.437 30.384 1.00 92.81 371 VAL A CA 1
ATOM 2818 C C . VAL A 1 371 ? -19.170 9.033 29.197 1.00 92.81 371 VAL A C 1
ATOM 2820 O O . VAL A 1 371 ? -20.114 9.794 29.395 1.00 92.81 371 VAL A O 1
ATOM 2823 N N . ARG A 1 372 ? -18.826 8.635 27.967 1.00 89.88 372 ARG A N 1
ATOM 2824 C CA . ARG A 1 372 ? -19.546 9.017 26.736 1.00 89.88 372 ARG A CA 1
ATOM 2825 C C . ARG A 1 372 ? -20.874 8.269 26.538 1.00 89.88 372 ARG A C 1
ATOM 2827 O O . ARG A 1 372 ? -21.536 8.467 25.523 1.00 89.88 372 ARG A O 1
ATOM 2834 N N . GLY A 1 373 ? -21.275 7.424 27.490 1.00 90.19 373 GLY A N 1
ATOM 2835 C CA . GLY A 1 373 ? -22.565 6.737 27.486 1.00 90.19 373 GLY A CA 1
ATOM 2836 C C . GLY A 1 373 ? -22.583 5.388 26.768 1.00 90.19 373 GLY A C 1
ATOM 2837 O O . GLY A 1 373 ? -23.668 4.863 26.523 1.00 90.19 373 GLY A O 1
ATOM 2838 N N . ASN A 1 374 ? -21.425 4.800 26.443 1.00 92.31 374 ASN A N 1
ATOM 2839 C CA . ASN A 1 374 ? -21.375 3.457 25.865 1.00 92.31 374 ASN A CA 1
ATOM 2840 C C . ASN A 1 374 ? -21.866 2.402 26.890 1.00 92.31 374 ASN A C 1
ATOM 2842 O O . ASN A 1 374 ? -21.285 2.302 27.979 1.00 92.31 374 ASN A O 1
ATOM 2846 N N . PRO A 1 375 ? -22.925 1.622 26.591 1.00 91.56 375 PRO A N 1
ATOM 2847 C CA . PRO A 1 375 ? -23.553 0.754 27.585 1.00 91.56 375 PRO A CA 1
ATOM 2848 C C . PRO A 1 375 ? -22.688 -0.456 27.969 1.00 91.56 375 PRO A C 1
ATOM 2850 O O . PRO A 1 375 ? -22.649 -0.820 29.148 1.00 91.56 375 PRO A O 1
ATOM 2853 N N . GLU A 1 376 ? -21.959 -1.055 27.027 1.00 92.88 376 GLU A N 1
ATOM 2854 C CA . GLU A 1 376 ? -21.051 -2.179 27.281 1.00 92.88 376 GLU A CA 1
ATOM 2855 C C . GLU A 1 376 ? -19.866 -1.751 28.152 1.00 92.88 376 GLU A C 1
ATOM 2857 O O . GLU A 1 376 ? -19.571 -2.408 29.154 1.00 92.88 376 GLU A O 1
ATOM 2862 N N . ALA A 1 377 ? -19.236 -0.620 27.823 1.00 94.19 377 ALA A N 1
ATOM 2863 C CA . ALA A 1 377 ? -18.148 -0.047 28.611 1.00 94.19 377 ALA A CA 1
ATOM 2864 C C . ALA A 1 377 ? -18.618 0.318 30.025 1.00 94.19 377 ALA A C 1
ATOM 2866 O O . ALA A 1 377 ? -17.947 0.010 31.012 1.00 94.19 377 ALA A O 1
ATOM 2867 N N . ARG A 1 378 ? -19.812 0.912 30.146 1.00 93.69 378 ARG A N 1
ATOM 2868 C CA . ARG A 1 378 ? -20.407 1.243 31.443 1.00 93.69 378 ARG A CA 1
ATOM 2869 C C . ARG A 1 378 ? -20.677 -0.004 32.284 1.00 93.69 378 ARG A C 1
ATOM 2871 O O . ARG A 1 378 ? -20.341 -0.003 33.465 1.00 93.69 378 ARG A O 1
ATOM 2878 N N . SER A 1 379 ? -21.225 -1.072 31.701 1.00 92.56 379 SER A N 1
ATOM 2879 C CA . SER A 1 379 ? -21.394 -2.350 32.410 1.00 92.56 379 SER A CA 1
ATOM 2880 C C . SER A 1 379 ? -20.051 -2.891 32.896 1.00 92.56 379 SER A C 1
ATOM 2882 O O . SER A 1 379 ? -19.936 -3.274 34.055 1.00 92.56 379 SER A O 1
ATOM 2884 N N . ALA A 1 380 ? -19.025 -2.882 32.041 1.00 93.00 380 ALA A N 1
ATOM 2885 C CA . ALA A 1 380 ? -17.698 -3.374 32.395 1.00 93.00 380 ALA A CA 1
ATOM 2886 C C . ALA A 1 380 ? -17.077 -2.597 33.563 1.00 93.00 380 ALA A C 1
ATOM 2888 O O . ALA A 1 380 ? -16.599 -3.205 34.517 1.00 93.00 380 ALA A O 1
ATOM 2889 N N . VAL A 1 381 ? -17.145 -1.263 33.525 1.00 94.88 381 VAL A N 1
ATOM 2890 C CA . VAL A 1 381 ? -16.684 -0.387 34.611 1.00 94.88 381 VAL A CA 1
ATOM 2891 C C . VAL A 1 381 ? -17.355 -0.725 35.940 1.00 94.88 381 VAL A C 1
ATOM 2893 O O . VAL A 1 381 ? -16.679 -0.783 36.968 1.00 94.88 381 VAL A O 1
ATOM 2896 N N . LEU A 1 382 ? -18.674 -0.929 35.929 1.00 93.88 382 LEU A N 1
ATOM 2897 C CA . LEU A 1 382 ? -19.446 -1.224 37.136 1.00 93.88 382 LEU A CA 1
ATOM 2898 C C . LEU A 1 382 ? -19.116 -2.614 37.686 1.00 93.88 382 LEU A C 1
ATOM 2900 O O . LEU A 1 382 ? -18.875 -2.761 38.882 1.00 93.88 382 LEU A O 1
ATOM 2904 N N . ASP A 1 383 ? -19.063 -3.617 36.810 1.00 92.88 383 ASP A N 1
ATOM 2905 C CA . ASP A 1 383 ? -18.880 -5.017 37.193 1.00 92.88 383 ASP A CA 1
ATOM 2906 C C . ASP A 1 383 ? -17.447 -5.312 37.652 1.00 92.88 383 ASP A C 1
ATOM 2908 O O . ASP A 1 383 ? -17.231 -6.007 38.645 1.00 92.88 383 ASP A O 1
ATOM 2912 N N . ALA A 1 384 ? -16.455 -4.786 36.930 1.00 91.44 384 ALA A N 1
ATOM 2913 C CA . ALA A 1 384 ? -15.043 -5.008 37.222 1.00 91.44 384 ALA A CA 1
ATOM 2914 C C . ALA A 1 384 ? -14.451 -3.951 38.164 1.00 91.44 384 ALA A C 1
ATOM 2916 O O . ALA A 1 384 ? -13.320 -4.105 38.634 1.00 91.44 384 ALA A O 1
ATOM 2917 N N . GLY A 1 385 ? -15.199 -2.886 38.470 1.00 93.06 385 GLY A N 1
ATOM 2918 C CA . GLY A 1 385 ? -14.753 -1.794 39.332 1.00 93.06 385 GLY A CA 1
ATOM 2919 C C . GLY A 1 385 ? -13.611 -0.973 38.732 1.00 93.06 385 GLY A C 1
ATOM 2920 O O . GLY A 1 385 ? -12.768 -0.487 39.486 1.00 93.06 385 GLY A O 1
ATOM 2921 N N . TYR A 1 386 ? -13.555 -0.843 37.402 1.00 93.19 386 TYR A N 1
ATOM 2922 C CA . TYR A 1 386 ? -12.545 -0.022 36.735 1.00 93.19 386 TYR A CA 1
ATOM 2923 C C . TYR A 1 386 ? -12.693 1.459 37.104 1.00 93.19 386 TYR A C 1
ATOM 2925 O O . TYR A 1 386 ? -13.786 1.954 37.419 1.00 93.19 386 TYR A O 1
ATOM 2933 N N . ARG A 1 387 ? -11.562 2.163 37.108 1.00 92.62 387 ARG A N 1
ATOM 2934 C CA . ARG A 1 387 ? -11.447 3.590 37.414 1.00 92.62 387 ARG A CA 1
ATOM 2935 C C . ARG A 1 387 ? -10.423 4.209 36.467 1.00 92.62 387 ARG A C 1
ATOM 2937 O O . ARG A 1 387 ? -9.467 3.508 36.140 1.00 92.62 387 ARG A O 1
ATOM 2944 N N . PRO A 1 388 ? -10.591 5.487 36.088 1.00 92.12 388 PRO A N 1
ATOM 2945 C CA . PRO A 1 388 ? -9.550 6.206 35.375 1.00 92.12 388 PRO A CA 1
ATOM 2946 C C . PRO A 1 388 ? -8.246 6.215 36.179 1.00 92.12 388 PRO A C 1
ATOM 2948 O O . PRO A 1 388 ? -8.286 6.357 37.404 1.00 92.12 388 PRO A O 1
ATOM 2951 N N . THR A 1 389 ? -7.102 6.139 35.512 1.00 90.50 389 THR A N 1
ATOM 2952 C CA . THR A 1 389 ? -5.773 6.230 36.133 1.00 90.50 389 THR A CA 1
ATOM 2953 C C . THR A 1 389 ? -5.562 7.605 36.766 1.00 90.50 389 THR A C 1
ATOM 2955 O O . THR A 1 389 ? -4.968 7.735 37.835 1.00 90.50 389 THR A O 1
ATOM 2958 N N . THR A 1 390 ? -6.115 8.653 36.147 1.00 89.00 390 THR A N 1
ATOM 2959 C CA . THR A 1 390 ? -6.032 10.022 36.666 1.00 89.00 390 THR A CA 1
ATOM 2960 C C . THR A 1 390 ? -7.068 10.263 37.767 1.00 89.00 390 THR A C 1
ATOM 2962 O O . THR A 1 390 ? -8.264 10.393 37.492 1.00 89.00 390 THR A O 1
ATOM 2965 N N . GLU A 1 391 ? -6.601 10.403 39.010 1.00 91.31 391 GLU A N 1
ATOM 2966 C CA . GLU A 1 391 ? -7.453 10.650 40.187 1.00 91.31 391 GLU A CA 1
ATOM 2967 C C . GLU A 1 391 ? -8.292 11.932 40.078 1.00 91.31 391 GLU A C 1
ATOM 2969 O O . GLU A 1 391 ? -9.431 11.967 40.544 1.00 91.31 391 GLU A O 1
ATOM 2974 N N . GLU A 1 392 ? -7.778 12.972 39.408 1.00 89.25 392 GLU A N 1
ATOM 2975 C CA . GLU A 1 392 ? -8.500 14.242 39.239 1.00 89.25 392 GLU A CA 1
ATOM 2976 C C . GLU A 1 392 ? -9.857 14.057 38.534 1.00 89.25 392 GLU A C 1
ATOM 2978 O O . GLU A 1 392 ? -10.807 14.773 38.836 1.00 89.25 392 GLU A O 1
ATOM 2983 N N . GLY A 1 393 ? -9.980 13.077 37.631 1.00 89.75 393 GLY A N 1
ATOM 2984 C CA . GLY A 1 393 ? -11.215 12.804 36.889 1.00 89.75 393 GLY A CA 1
ATOM 2985 C C . GLY A 1 393 ? -12.227 11.920 37.629 1.00 89.75 393 GLY A C 1
ATOM 2986 O O . GLY A 1 393 ? -13.345 11.735 37.141 1.00 89.75 393 GLY A O 1
ATOM 2987 N N . HIS A 1 394 ? -11.877 11.361 38.795 1.00 94.50 394 HIS A N 1
ATOM 2988 C CA . HIS A 1 394 ? -12.726 10.395 39.508 1.00 94.50 394 HIS A CA 1
ATOM 2989 C C . HIS A 1 394 ? -14.121 10.930 39.873 1.00 94.50 394 HIS A C 1
ATOM 2991 O O . HIS A 1 394 ? -15.083 10.193 39.640 1.00 94.50 394 HIS A O 1
ATOM 2997 N N . PRO A 1 395 ? -14.299 12.169 40.383 1.00 95.00 395 PRO A N 1
ATOM 2998 C CA . PRO A 1 395 ? -15.629 12.692 40.702 1.00 95.00 395 PRO A CA 1
ATOM 2999 C C . PRO A 1 395 ? -16.552 12.722 39.479 1.00 95.00 395 PRO A C 1
ATOM 3001 O O . PRO A 1 395 ? -17.672 12.216 39.541 1.00 95.00 395 PRO A O 1
ATOM 3004 N N . ALA A 1 396 ? -16.063 13.241 38.345 1.00 94.00 396 ALA A N 1
ATOM 3005 C CA . ALA A 1 396 ? -16.823 13.294 37.096 1.00 94.00 396 ALA A CA 1
ATOM 3006 C C . ALA A 1 396 ? -17.156 11.894 36.578 1.00 94.00 396 ALA A C 1
ATOM 3008 O O . ALA A 1 396 ? -18.304 11.614 36.238 1.00 94.00 396 ALA A O 1
ATOM 3009 N N . PHE A 1 397 ? -16.179 10.989 36.586 1.00 95.25 397 PHE A N 1
ATOM 3010 C CA . PHE A 1 397 ? -16.373 9.608 36.165 1.00 95.25 397 PHE A CA 1
ATOM 3011 C C . PHE A 1 397 ? -17.451 8.882 36.981 1.00 95.25 397 PHE A C 1
ATOM 3013 O O . PHE A 1 397 ? -18.365 8.281 36.412 1.00 95.25 397 PHE A O 1
ATOM 3020 N N . LEU A 1 398 ? -17.371 8.940 38.315 1.00 96.38 398 LEU A N 1
ATOM 3021 C CA . LEU A 1 398 ? -18.336 8.288 39.206 1.00 96.38 398 LEU A CA 1
ATOM 3022 C C . LEU A 1 398 ? -19.740 8.870 39.032 1.00 96.38 398 LEU A C 1
ATOM 3024 O O . LEU A 1 398 ? -20.711 8.115 39.024 1.00 96.38 398 LEU A O 1
ATOM 3028 N N . PHE A 1 399 ? -19.840 10.189 38.853 1.00 95.94 399 PHE A N 1
ATOM 3029 C CA . PHE A 1 399 ? -21.107 10.868 38.611 1.00 95.94 399 PHE A CA 1
ATOM 3030 C C . PHE A 1 399 ? -21.738 10.434 37.281 1.00 95.94 399 PHE A C 1
ATOM 3032 O O . PHE A 1 399 ? -22.880 9.981 37.255 1.00 95.94 399 PHE A O 1
ATOM 3039 N N . LEU A 1 400 ? -20.983 10.504 36.180 1.00 94.62 400 LEU A N 1
ATOM 3040 C CA . LEU A 1 400 ? -21.477 10.181 34.835 1.00 94.62 400 LEU A CA 1
ATOM 3041 C C . LEU A 1 400 ? -21.806 8.692 34.650 1.00 94.62 400 LEU A C 1
ATOM 3043 O O . LEU A 1 400 ? -22.679 8.334 33.863 1.00 94.62 400 LEU A O 1
ATOM 3047 N N . THR A 1 401 ? -21.142 7.812 35.400 1.00 95.06 401 THR A N 1
ATOM 3048 C CA . THR A 1 401 ? -21.448 6.370 35.420 1.00 95.06 401 THR A CA 1
ATOM 3049 C C . THR A 1 401 ? -22.503 5.985 36.467 1.00 95.06 401 THR A C 1
ATOM 3051 O O . THR A 1 401 ? -22.912 4.822 36.518 1.00 95.06 401 THR A O 1
ATOM 3054 N N . GLU A 1 402 ? -23.003 6.960 37.237 1.00 95.62 402 GLU A N 1
ATOM 3055 C CA . GLU A 1 402 ? -24.030 6.838 38.285 1.00 95.62 402 GLU A CA 1
ATOM 3056 C C . GLU A 1 402 ? -23.637 5.909 39.448 1.00 95.62 402 GLU A C 1
ATOM 3058 O O . GLU A 1 402 ? -24.460 5.200 40.029 1.00 95.62 402 GLU A O 1
ATOM 3063 N N . GLN A 1 403 ? -22.357 5.908 39.819 1.00 95.69 403 GLN A N 1
ATOM 3064 C CA . GLN A 1 403 ? -21.818 5.140 40.945 1.00 95.69 403 GLN A CA 1
ATOM 3065 C C . GLN A 1 403 ? -22.003 5.892 42.268 1.00 95.69 403 GLN A C 1
ATOM 3067 O O . GLN A 1 403 ? -21.038 6.249 42.945 1.00 95.69 403 GLN A O 1
ATOM 3072 N N . TRP A 1 404 ? -23.264 6.135 42.627 1.00 95.81 404 TRP A N 1
ATOM 3073 C CA . TRP A 1 404 ? -23.666 7.076 43.675 1.00 95.81 404 TRP A CA 1
ATOM 3074 C C . TRP A 1 404 ? -23.010 6.856 45.036 1.00 95.81 404 TRP A C 1
ATOM 3076 O O . TRP A 1 404 ? -22.490 7.804 45.606 1.00 95.81 404 TRP A O 1
ATOM 3086 N N . GLU A 1 405 ? -22.953 5.621 45.538 1.00 95.75 405 GLU A N 1
ATOM 3087 C CA . GLU A 1 405 ? -22.340 5.349 46.847 1.00 95.75 405 GLU A CA 1
ATOM 3088 C C . GLU A 1 405 ? -20.839 5.673 46.887 1.00 95.75 405 GLU A C 1
ATOM 3090 O O . GLU A 1 405 ? -20.308 6.084 47.921 1.00 95.75 405 GLU A O 1
ATOM 3095 N N . ALA A 1 406 ? -20.135 5.462 45.771 1.00 95.31 406 ALA A N 1
ATOM 3096 C CA . ALA A 1 406 ? -18.722 5.798 45.655 1.00 95.31 406 ALA A CA 1
ATOM 3097 C C . ALA A 1 406 ? -18.532 7.305 45.446 1.00 95.31 406 ALA A C 1
ATOM 3099 O O . ALA A 1 406 ? -17.630 7.883 46.050 1.00 95.31 406 ALA A O 1
ATOM 3100 N N . TYR A 1 407 ? -19.396 7.932 44.640 1.00 96.81 407 TYR A N 1
ATOM 3101 C CA . TYR A 1 407 ? -19.407 9.377 44.424 1.00 96.81 407 TYR A CA 1
ATOM 3102 C C . TYR A 1 407 ? -19.643 10.135 45.736 1.00 96.81 407 TYR A C 1
ATOM 3104 O O . TYR A 1 407 ? -18.814 10.950 46.115 1.00 96.81 407 TYR A O 1
ATOM 3112 N N . ASP A 1 408 ? -20.687 9.786 46.491 1.00 96.94 408 ASP A N 1
ATOM 3113 C CA . ASP A 1 408 ? -21.050 10.453 47.751 1.00 96.94 408 ASP A CA 1
ATOM 3114 C C . ASP A 1 408 ? -19.972 10.301 48.835 1.00 96.94 408 ASP A C 1
ATOM 3116 O O . ASP A 1 408 ? -19.862 11.127 49.738 1.00 96.94 408 ASP A O 1
ATOM 3120 N N . ARG A 1 409 ? -19.159 9.241 48.765 1.00 97.12 409 ARG A N 1
ATOM 3121 C CA . ARG A 1 409 ? -18.014 9.052 49.666 1.00 97.12 409 ARG A CA 1
ATOM 3122 C C . ARG A 1 409 ? -16.823 9.922 49.275 1.00 97.12 409 ARG A C 1
ATOM 3124 O O . ARG A 1 409 ? -16.082 10.349 50.156 1.00 97.12 409 ARG A O 1
ATOM 3131 N N . LEU A 1 410 ? -16.612 10.110 47.974 1.00 96.50 410 LEU A N 1
ATOM 3132 C CA . LEU A 1 410 ? -15.490 10.868 47.431 1.00 96.50 410 LEU A CA 1
ATOM 3133 C C . LEU A 1 410 ? -15.748 12.379 47.478 1.00 96.50 410 LEU A C 1
ATOM 3135 O O . LEU A 1 410 ? -14.856 13.133 47.849 1.00 96.50 410 LEU A O 1
ATOM 3139 N N . ASP A 1 411 ? -16.957 12.799 47.110 1.00 96.81 411 ASP A N 1
ATOM 3140 C CA . ASP A 1 411 ? -17.355 14.192 46.896 1.00 96.81 411 ASP A CA 1
ATOM 3141 C C . ASP A 1 411 ? -18.747 14.469 47.510 1.00 96.81 411 ASP A C 1
ATOM 3143 O O . ASP A 1 411 ? -19.711 14.740 46.789 1.00 96.81 411 ASP A O 1
ATOM 3147 N N . PRO A 1 412 ? -18.899 14.362 48.847 1.00 96.00 412 PRO A N 1
ATOM 3148 C CA . PRO A 1 412 ? -20.199 14.453 49.522 1.00 96.00 412 PRO A CA 1
ATOM 3149 C C . PRO A 1 412 ? -20.908 15.802 49.342 1.00 96.00 412 PRO A C 1
ATOM 3151 O O . PRO A 1 412 ? -22.126 15.878 49.504 1.00 96.00 412 PRO A O 1
ATOM 3154 N N . ASP A 1 413 ? -20.162 16.871 49.055 1.00 94.94 413 ASP A N 1
ATOM 3155 C CA . ASP A 1 413 ? -20.673 18.232 48.878 1.00 94.94 413 ASP A CA 1
ATOM 3156 C C . ASP A 1 413 ? -20.636 18.721 47.418 1.00 94.94 413 ASP A C 1
ATOM 3158 O O . ASP A 1 413 ? -21.054 19.847 47.142 1.00 94.94 413 ASP A O 1
ATOM 3162 N N . GLY A 1 414 ? -20.179 17.884 46.480 1.00 93.81 414 GLY A N 1
ATOM 3163 C CA . GLY A 1 414 ? -20.087 18.220 45.059 1.00 93.81 414 GLY A CA 1
ATOM 3164 C C . GLY A 1 414 ? -18.977 19.219 44.708 1.00 93.81 414 GLY A C 1
ATOM 3165 O O . GLY A 1 414 ? -18.940 19.720 43.578 1.00 93.81 414 GLY A O 1
ATOM 3166 N N . THR A 1 415 ? -18.103 19.577 45.655 1.00 94.19 415 THR A N 1
ATOM 3167 C CA . THR A 1 415 ? -17.075 20.606 45.446 1.00 94.19 415 THR A CA 1
ATOM 3168 C C . THR A 1 415 ? -15.997 20.158 44.471 1.00 94.19 415 THR A C 1
ATOM 3170 O O . THR A 1 415 ? -15.563 20.966 43.643 1.00 94.19 415 THR A O 1
ATOM 3173 N N . LEU A 1 416 ? -15.601 18.881 44.511 1.00 94.00 416 LEU A N 1
ATOM 3174 C CA . LEU A 1 416 ? -14.596 18.339 43.598 1.00 94.00 416 LEU A CA 1
ATOM 3175 C C . LEU A 1 416 ? -15.136 18.307 42.169 1.00 94.00 416 LEU A C 1
ATOM 3177 O O . LEU A 1 416 ? -14.459 18.761 41.248 1.00 94.00 416 LEU A O 1
ATOM 3181 N N . LEU A 1 417 ? -16.376 17.845 41.983 1.00 93.69 417 LEU A N 1
ATOM 3182 C CA . LEU A 1 417 ? -17.030 17.844 40.679 1.00 93.69 417 LEU A CA 1
ATOM 3183 C C . LEU A 1 417 ? -17.220 19.265 40.131 1.00 93.69 417 LEU A C 1
ATOM 3185 O O . LEU A 1 417 ? -16.929 19.517 38.963 1.00 93.69 417 LEU A O 1
ATOM 3189 N N . THR A 1 418 ? -17.643 20.213 40.972 1.00 92.00 418 THR A N 1
ATOM 3190 C CA . THR A 1 418 ? -17.819 21.619 40.567 1.00 92.00 418 THR A CA 1
ATOM 3191 C C . THR A 1 418 ? -16.494 22.240 40.113 1.00 92.00 418 THR A C 1
ATOM 3193 O O . THR A 1 418 ? -16.454 22.951 39.108 1.00 92.00 418 THR A O 1
ATOM 3196 N N . ALA A 1 419 ? -15.390 21.945 40.809 1.00 91.00 419 ALA A N 1
ATOM 3197 C CA . ALA A 1 419 ? -14.063 22.453 40.461 1.00 91.00 419 ALA A CA 1
ATOM 3198 C C . ALA A 1 419 ? -13.563 21.954 39.091 1.00 91.00 419 ALA A C 1
ATOM 3200 O O . ALA A 1 419 ? -12.790 22.650 38.429 1.00 91.00 419 ALA A O 1
ATOM 3201 N N . LEU A 1 420 ? -14.024 20.787 38.623 1.00 90.50 420 LEU A N 1
ATOM 3202 C CA . LEU A 1 420 ? -13.664 20.270 37.298 1.00 90.50 420 LEU A CA 1
ATOM 3203 C C . LEU A 1 420 ? -14.255 21.098 36.150 1.00 90.50 420 LEU A C 1
ATOM 3205 O O . LEU A 1 420 ? -13.667 21.131 35.071 1.00 90.50 420 LEU A O 1
ATOM 3209 N N . PHE A 1 421 ? -15.341 21.847 36.370 1.00 87.88 421 PHE A N 1
ATOM 3210 C CA . PHE A 1 421 ? -15.882 22.760 35.353 1.00 87.88 421 PHE A CA 1
ATOM 3211 C C . PHE A 1 421 ? -14.975 23.962 35.056 1.00 87.88 421 PHE A C 1
ATOM 3213 O O . PHE A 1 421 ? -15.101 24.569 33.993 1.00 87.88 421 PHE A O 1
ATOM 3220 N N . ASP A 1 422 ? -14.008 24.265 35.928 1.00 85.25 422 ASP A N 1
ATOM 3221 C CA . ASP A 1 422 ? -12.942 25.231 35.639 1.00 85.25 422 ASP A CA 1
ATOM 3222 C C . ASP A 1 422 ? -11.809 24.635 34.773 1.00 85.25 422 ASP A C 1
ATOM 3224 O O . ASP A 1 422 ? -10.935 25.367 34.303 1.00 85.25 422 ASP A O 1
ATOM 3228 N N . ARG A 1 423 ? -11.826 23.314 34.527 1.00 82.62 423 ARG A N 1
ATOM 3229 C CA . ARG A 1 423 ? -10.846 22.557 33.728 1.00 82.62 423 ARG A CA 1
ATOM 3230 C C . ARG A 1 423 ? -11.549 21.739 32.628 1.00 82.62 423 ARG A C 1
ATOM 3232 O O . ARG A 1 423 ? -11.591 20.511 32.696 1.00 82.62 423 ARG A O 1
ATOM 3239 N N . PRO A 1 424 ? -12.071 22.388 31.572 1.00 67.12 424 PRO A N 1
ATOM 3240 C CA . PRO A 1 424 ? -12.973 21.751 30.606 1.00 67.12 424 PRO A CA 1
ATOM 3241 C C . PRO A 1 424 ? -12.383 20.544 29.854 1.00 67.12 424 PRO A C 1
ATOM 3243 O O . PRO A 1 424 ? -13.138 19.701 29.382 1.00 67.12 424 PRO A O 1
ATOM 3246 N N . TYR A 1 425 ? -11.055 20.418 29.768 1.00 67.44 425 TYR A N 1
ATOM 3247 C CA . TYR A 1 425 ? -10.387 19.288 29.110 1.00 67.44 425 TYR A CA 1
ATOM 3248 C C . TYR A 1 425 ? -10.494 17.959 29.882 1.00 67.44 425 TYR A C 1
ATOM 3250 O O . TYR A 1 425 ? -10.289 16.909 29.284 1.00 67.44 425 TYR A O 1
ATOM 3258 N N . LEU A 1 426 ? -10.836 17.978 31.178 1.00 66.88 426 LEU A N 1
ATOM 3259 C CA . LEU A 1 426 ? -10.920 16.770 32.016 1.00 66.88 426 LEU A CA 1
ATOM 3260 C C . LEU A 1 426 ? -12.299 16.096 32.006 1.00 66.88 426 LEU A C 1
ATOM 3262 O O . LEU A 1 426 ? -12.437 14.983 32.506 1.00 66.88 426 LEU A O 1
ATOM 3266 N N . LEU A 1 427 ? -13.332 16.758 31.478 1.00 64.25 427 LEU A N 1
ATOM 3267 C CA . LEU A 1 427 ? -14.714 16.310 31.670 1.00 64.25 427 LEU A CA 1
ATOM 3268 C C . LEU A 1 427 ? -15.132 15.178 30.727 1.00 64.25 427 LEU A C 1
ATOM 3270 O O . LEU A 1 427 ? -16.036 14.424 31.074 1.00 64.25 427 LEU A O 1
ATOM 3274 N N . GLY A 1 428 ? -14.521 15.057 29.542 1.00 73.38 428 GLY A N 1
ATOM 3275 C CA . GLY A 1 428 ? -14.813 14.001 28.555 1.00 73.38 428 GLY A CA 1
ATOM 3276 C C . GLY A 1 428 ? -16.254 13.957 28.004 1.00 73.38 428 GLY A C 1
ATOM 3277 O O . GLY A 1 428 ? -16.499 13.264 27.017 1.00 73.38 428 GLY A O 1
ATOM 3278 N N . ALA A 1 429 ? -17.182 14.708 28.603 1.00 84.19 429 ALA A N 1
ATOM 3279 C CA . ALA A 1 429 ? -18.600 14.813 28.294 1.00 84.19 429 ALA A CA 1
ATOM 3280 C C . ALA A 1 429 ? -19.061 16.283 28.393 1.00 84.19 429 ALA A C 1
ATOM 3282 O O . ALA A 1 429 ? -18.525 17.046 29.207 1.00 84.19 429 ALA A O 1
ATOM 3283 N N . PRO A 1 430 ? -20.052 16.706 27.586 1.00 88.88 430 PRO A N 1
ATOM 3284 C CA . PRO A 1 430 ? -20.562 18.071 27.634 1.00 88.88 430 PRO A CA 1
ATOM 3285 C C . PRO A 1 430 ? -21.358 18.326 28.930 1.00 88.88 430 PRO A C 1
ATOM 3287 O O . PRO A 1 430 ? -21.996 17.391 29.431 1.00 88.88 430 PRO A O 1
ATOM 3290 N N . PRO A 1 431 ? -21.375 19.568 29.462 1.00 90.56 431 PRO A N 1
ATOM 3291 C CA . PRO A 1 431 ? -22.089 19.926 30.695 1.00 90.56 431 PRO A CA 1
ATOM 3292 C C . PRO A 1 431 ? -23.560 19.499 30.721 1.00 90.56 431 PRO A C 1
ATOM 3294 O O . PRO A 1 431 ? -24.089 19.152 31.771 1.00 90.56 431 PRO A O 1
ATOM 3297 N N . GLU A 1 432 ? -24.220 19.480 29.567 1.00 91.44 432 GLU A N 1
ATOM 3298 C CA . GLU A 1 432 ? -25.608 19.047 29.397 1.00 91.44 432 GLU A CA 1
ATOM 3299 C C . GLU A 1 432 ? -25.817 17.608 29.886 1.00 91.44 432 GLU A C 1
ATOM 3301 O O . GLU A 1 432 ? -26.782 17.345 30.598 1.00 91.44 432 GLU A O 1
ATOM 3306 N N . THR A 1 433 ? -24.856 16.716 29.626 1.00 92.00 433 THR A N 1
ATOM 3307 C CA . THR A 1 433 ? -24.889 15.317 30.090 1.00 92.00 433 THR A CA 1
ATOM 3308 C C . THR A 1 433 ? -24.936 15.237 31.614 1.00 92.00 433 THR A C 1
ATOM 3310 O O . THR A 1 433 ? -25.664 14.424 32.181 1.00 92.00 433 THR A O 1
ATOM 3313 N N . PHE A 1 434 ? -24.187 16.104 32.304 1.00 94.12 434 PHE A N 1
ATOM 3314 C CA . PHE A 1 434 ? -24.196 16.153 33.765 1.00 94.12 434 PHE A CA 1
ATOM 3315 C C . PHE A 1 434 ? -25.551 16.611 34.297 1.00 94.12 434 PHE A C 1
ATOM 3317 O O . PHE A 1 434 ? -26.044 16.024 35.258 1.00 94.12 434 PHE A O 1
ATOM 3324 N N . ARG A 1 435 ? -26.173 17.615 33.664 1.00 94.56 435 ARG A N 1
ATOM 3325 C CA . ARG A 1 435 ? -27.505 18.099 34.060 1.00 94.56 435 ARG A CA 1
ATOM 3326 C C . ARG A 1 435 ? -28.566 17.024 33.889 1.00 94.56 435 ARG A C 1
ATOM 3328 O O . ARG A 1 435 ? -29.342 16.796 34.808 1.00 94.56 435 ARG A O 1
ATOM 3335 N N . GLU A 1 436 ? -28.562 16.333 32.752 1.00 94.31 436 GLU A N 1
ATOM 3336 C CA . GLU A 1 436 ? -29.503 15.244 32.469 1.00 94.31 436 GLU A CA 1
ATOM 3337 C C . GLU A 1 436 ? -29.379 14.111 33.493 1.00 94.31 436 GLU A C 1
ATOM 3339 O O . GLU A 1 436 ? -30.377 13.594 34.001 1.00 94.31 436 GLU A O 1
ATOM 3344 N N . ILE A 1 437 ? -28.144 13.737 33.839 1.00 94.94 437 ILE A N 1
ATOM 3345 C CA . ILE A 1 437 ? -27.881 12.715 34.852 1.00 94.94 437 ILE A CA 1
ATOM 3346 C C . ILE A 1 437 ? -28.304 13.200 36.244 1.00 94.94 437 ILE A C 1
ATOM 3348 O O . ILE A 1 437 ? -28.946 12.437 36.968 1.00 94.94 437 ILE A O 1
ATOM 3352 N N . ALA A 1 438 ? -27.996 14.450 36.602 1.00 95.75 438 ALA A N 1
ATOM 3353 C CA . ALA A 1 438 ? -28.399 15.057 37.868 1.00 95.75 438 ALA A CA 1
ATOM 3354 C C . ALA A 1 438 ? -29.924 15.057 38.019 1.00 95.75 438 ALA A C 1
ATOM 3356 O O . ALA A 1 438 ? -30.449 14.550 39.008 1.00 95.75 438 ALA A O 1
ATOM 3357 N N . GLU A 1 439 ? -30.637 15.548 37.005 1.00 96.38 439 GLU A N 1
ATOM 3358 C CA . GLU A 1 439 ? -32.097 15.603 36.970 1.00 96.38 439 GLU A CA 1
ATOM 3359 C C . GLU A 1 439 ? -32.706 14.205 37.109 1.00 96.38 439 GLU A C 1
ATOM 3361 O O . GLU A 1 439 ? -33.537 13.970 37.989 1.00 96.38 439 GLU A O 1
ATOM 3366 N N . ARG A 1 440 ? -32.237 13.246 36.302 1.00 96.12 440 ARG A N 1
ATOM 3367 C CA . ARG A 1 440 ? -32.719 11.859 36.336 1.00 96.12 440 ARG A CA 1
ATOM 3368 C C . ARG A 1 440 ? -32.479 11.183 37.686 1.00 96.12 440 ARG A C 1
ATOM 3370 O O . ARG A 1 440 ? -33.306 10.382 38.116 1.00 96.12 440 ARG A O 1
ATOM 3377 N N . ALA A 1 441 ? -31.366 11.492 38.347 1.00 95.12 441 ALA A N 1
ATOM 3378 C CA . ALA A 1 441 ? -31.016 10.944 39.654 1.00 95.12 441 ALA A CA 1
ATOM 3379 C C . ALA A 1 441 ? -31.629 11.720 40.836 1.00 95.12 441 ALA A C 1
ATOM 3381 O O . ALA A 1 441 ? -31.450 11.311 41.983 1.00 95.12 441 ALA A O 1
ATOM 3382 N N . GLY A 1 442 ? -32.329 12.834 40.585 1.00 96.12 442 GLY A N 1
ATOM 3383 C CA . GLY A 1 442 ? -32.856 13.711 41.634 1.00 96.12 442 GLY A CA 1
ATOM 3384 C C . GLY A 1 442 ? -31.763 14.424 42.439 1.00 96.12 442 GLY A C 1
ATOM 3385 O O . GLY A 1 442 ? -31.929 14.649 43.638 1.00 96.12 442 GLY A O 1
ATOM 3386 N N . ARG A 1 443 ? -30.632 14.744 41.801 1.00 94.94 443 ARG A N 1
ATOM 3387 C CA . ARG A 1 443 ? -29.458 15.390 42.403 1.00 94.94 443 ARG A CA 1
ATOM 3388 C C . ARG A 1 443 ? -29.338 16.864 41.989 1.00 94.94 443 ARG A C 1
ATOM 3390 O O . ARG A 1 443 ? -29.884 17.251 40.957 1.00 94.94 443 ARG A O 1
ATOM 3397 N N . PRO A 1 444 ? -28.637 17.699 42.783 1.00 93.62 444 PRO A N 1
ATOM 3398 C CA . PRO A 1 444 ? -28.340 19.078 42.401 1.00 93.62 444 PRO A CA 1
ATOM 3399 C C . PRO A 1 444 ? -27.573 19.147 41.077 1.00 93.62 444 PRO A C 1
ATOM 3401 O O . PRO A 1 444 ? -26.721 18.298 40.824 1.00 93.62 444 PRO A O 1
ATOM 3404 N N . ASP A 1 445 ? -27.858 20.170 40.267 1.00 93.75 445 ASP A N 1
ATOM 3405 C CA . ASP A 1 445 ? -27.094 20.459 39.050 1.00 93.75 445 ASP A CA 1
ATOM 3406 C C . ASP A 1 445 ? -25.638 20.794 39.434 1.00 93.75 445 ASP A C 1
ATOM 3408 O O . ASP A 1 445 ? -25.419 21.787 40.136 1.00 93.75 445 ASP A O 1
ATOM 3412 N N . PRO A 1 446 ? -24.648 19.979 39.021 1.00 91.69 446 PRO A N 1
ATOM 3413 C CA . PRO A 1 446 ? -23.249 20.226 39.348 1.00 91.69 446 PRO A CA 1
ATOM 3414 C C . PRO A 1 446 ? -22.623 21.312 38.461 1.00 91.69 446 PRO A C 1
ATOM 3416 O O . PRO A 1 446 ? -21.507 21.756 38.733 1.00 91.69 446 PRO A O 1
ATOM 3419 N N . VAL A 1 447 ? -23.298 21.727 37.383 1.00 91.12 447 VAL A N 1
ATOM 3420 C CA . VAL A 1 447 ? -22.768 22.720 36.455 1.00 91.12 447 VAL A CA 1
ATOM 3421 C C . VAL A 1 447 ? -22.945 24.114 37.061 1.00 91.12 447 VAL A C 1
ATOM 3423 O O . VAL A 1 447 ? -24.077 24.546 37.301 1.00 91.12 447 VAL A O 1
ATOM 3426 N N . PRO A 1 448 ? -21.858 24.877 37.276 1.00 88.00 448 PRO A N 1
ATOM 3427 C CA . PRO A 1 448 ? -21.980 26.225 37.801 1.00 88.00 448 PRO A CA 1
ATOM 3428 C C . PRO A 1 448 ? -22.779 27.110 36.830 1.00 88.00 448 PRO A C 1
ATOM 3430 O O . PRO A 1 448 ? -22.676 26.953 35.606 1.00 88.00 448 PRO A O 1
ATOM 3433 N N . PRO A 1 449 ? -23.560 28.079 37.342 1.00 84.94 449 PRO A N 1
ATOM 3434 C CA . PRO A 1 449 ? -24.264 29.019 36.485 1.00 84.94 449 PRO A CA 1
ATOM 3435 C C . PRO A 1 449 ? -23.258 29.780 35.608 1.00 84.94 449 PRO A C 1
ATOM 3437 O O . PRO A 1 449 ? -22.138 30.056 36.059 1.00 84.94 449 PRO A O 1
ATOM 3440 N N . PRO A 1 450 ? -23.635 30.153 34.369 1.00 80.38 450 PRO A N 1
ATOM 3441 C CA . PRO A 1 450 ? -22.751 30.896 33.484 1.00 80.38 450 PRO A CA 1
ATOM 3442 C C . PRO A 1 450 ? -22.245 32.144 34.205 1.00 80.38 450 PRO A C 1
ATOM 3444 O O . PRO A 1 450 ? -23.032 32.918 34.764 1.00 80.38 450 PRO A O 1
ATOM 3447 N N . ARG A 1 451 ? -20.919 32.327 34.227 1.00 77.31 451 ARG A N 1
ATOM 3448 C CA . ARG A 1 451 ? -20.319 33.519 34.831 1.00 77.31 451 ARG A CA 1
ATOM 3449 C C . ARG A 1 451 ? -20.924 34.742 34.137 1.00 77.31 451 ARG A C 1
ATOM 3451 O O . ARG A 1 451 ? -20.955 34.765 32.907 1.00 77.31 451 ARG A O 1
ATOM 3458 N N . PRO A 1 452 ? -21.421 35.745 34.883 1.00 74.44 452 PRO A N 1
ATOM 3459 C CA . PRO A 1 452 ? -21.946 36.952 34.266 1.00 74.44 452 PRO A CA 1
ATOM 3460 C C . PRO A 1 452 ? -20.841 37.557 33.404 1.00 74.44 452 PRO A C 1
ATOM 3462 O O . PRO A 1 452 ? -19.754 37.836 33.913 1.00 74.44 452 PRO A O 1
ATOM 3465 N N . ASP A 1 453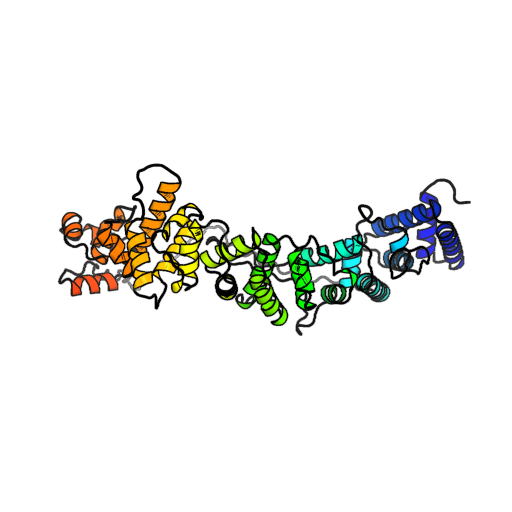 ? -21.113 37.712 32.108 1.00 59.12 453 ASP A N 1
ATOM 3466 C CA . ASP A 1 453 ? -20.171 38.248 31.131 1.00 59.12 453 ASP A CA 1
ATOM 3467 C C . ASP A 1 453 ? -19.593 39.572 31.650 1.00 59.12 453 ASP A C 1
ATOM 3469 O O . ASP A 1 453 ? -20.229 40.630 31.635 1.00 59.12 453 ASP A O 1
ATOM 3473 N N . GLY A 1 454 ? -18.351 39.523 32.132 1.00 54.56 454 GLY A N 1
ATOM 3474 C CA . GLY A 1 454 ? -17.610 40.687 32.618 1.00 54.56 454 GLY A CA 1
ATOM 3475 C C . GLY A 1 454 ? -17.231 41.665 31.500 1.00 54.56 454 GLY A C 1
ATOM 3476 O O . GLY A 1 454 ? -16.526 42.642 31.745 1.00 54.56 454 GLY A O 1
ATOM 3477 N N . SER A 1 455 ? -17.706 41.446 30.270 1.00 52.84 455 SER A N 1
ATOM 3478 C CA . SER A 1 455 ? -17.425 42.254 29.083 1.00 52.84 455 SER A CA 1
ATOM 3479 C C . SER A 1 455 ? -18.204 43.575 29.021 1.00 52.84 455 SER A C 1
ATOM 3481 O O . SER A 1 455 ? -18.196 44.252 27.995 1.00 52.84 455 SER A O 1
ATOM 3483 N N . ARG A 1 456 ? -18.731 44.077 30.148 1.00 49.62 456 ARG A N 1
ATOM 3484 C CA . ARG A 1 456 ? -18.920 45.528 30.325 1.00 49.62 456 ARG A CA 1
ATOM 3485 C C . ARG A 1 456 ? -17.568 46.222 30.538 1.00 49.62 456 ARG A C 1
ATOM 3487 O O . ARG A 1 456 ? -17.371 46.954 31.508 1.00 49.62 456 ARG A O 1
ATOM 3494 N N . ARG A 1 457 ? -16.659 46.110 29.561 1.00 51.41 457 ARG A N 1
ATOM 3495 C CA . ARG A 1 457 ? -15.711 47.195 29.281 1.00 51.41 457 ARG A CA 1
ATOM 3496 C C . ARG A 1 457 ? -16.517 48.364 28.721 1.00 51.41 457 ARG A C 1
ATOM 3498 O O . ARG A 1 457 ? -16.681 48.528 27.522 1.00 51.41 457 ARG A O 1
ATOM 3505 N N . ARG A 1 458 ? -17.081 49.125 29.659 1.00 48.84 458 ARG A N 1
ATOM 3506 C CA . ARG A 1 458 ? -17.270 50.577 29.654 1.00 48.84 458 ARG A CA 1
ATOM 3507 C C . ARG A 1 458 ? -17.074 51.224 28.271 1.00 48.84 458 ARG A C 1
ATOM 3509 O O . ARG A 1 458 ? -16.023 51.783 27.977 1.00 48.84 458 ARG A O 1
ATOM 3516 N N . ALA A 1 459 ? -18.129 51.217 27.460 1.00 50.09 459 ALA A N 1
ATOM 3517 C CA . ALA A 1 459 ? -18.335 52.262 26.468 1.00 50.09 459 ALA A CA 1
ATOM 3518 C C . ALA A 1 459 ? -18.573 53.570 27.241 1.00 50.09 459 ALA A C 1
ATOM 3520 O O . ALA A 1 459 ? -19.690 53.891 27.636 1.00 50.09 459 ALA A O 1
ATOM 3521 N N . GLY A 1 460 ? -17.484 54.261 27.565 1.00 44.91 460 GLY A N 1
ATOM 3522 C CA . GLY A 1 460 ? -17.478 55.555 28.230 1.00 44.91 460 GLY A CA 1
ATOM 3523 C C . GLY A 1 460 ? -16.529 56.480 27.491 1.00 44.91 460 GLY A C 1
ATOM 3524 O O . GLY A 1 460 ? -15.335 56.496 27.766 1.00 44.91 460 GLY A O 1
ATOM 3525 N N . HIS A 1 461 ? -17.080 57.213 26.528 1.00 47.59 461 HIS A N 1
ATOM 3526 C CA . HIS A 1 461 ? -16.484 58.412 25.951 1.00 47.59 461 HIS A CA 1
ATOM 3527 C C . HIS A 1 461 ? -16.049 59.407 27.039 1.00 47.59 461 HIS A C 1
ATOM 3529 O O . HIS A 1 461 ? -16.807 59.661 27.973 1.00 47.59 461 HIS A O 1
ATOM 3535 N N . GLY A 1 462 ? -14.900 60.058 26.828 1.00 44.44 462 GLY A N 1
ATOM 3536 C CA . GLY A 1 462 ? -14.613 61.381 27.390 1.00 44.44 462 GLY A CA 1
ATOM 3537 C C . GLY A 1 462 ? -13.246 61.506 28.054 1.00 44.44 462 GLY A C 1
ATOM 3538 O O . GLY A 1 462 ? -13.118 61.269 29.250 1.00 44.44 462 GLY A O 1
ATOM 3539 N N . GLY A 1 463 ? -12.238 61.937 27.293 1.00 36.41 463 GLY A N 1
ATOM 3540 C CA . GLY A 1 463 ? -10.932 62.293 27.843 1.00 36.41 463 GLY A CA 1
ATOM 3541 C C . GLY A 1 463 ? -9.893 62.604 26.774 1.00 36.41 463 GLY A C 1
ATOM 3542 O O . GLY A 1 463 ? -8.986 61.818 26.540 1.00 36.41 463 GLY A O 1
ATOM 3543 N N . THR A 1 464 ? -10.046 63.745 26.108 1.00 50.91 464 THR A N 1
ATOM 3544 C CA . THR A 1 464 ? -8.997 64.400 25.319 1.00 50.91 464 THR A CA 1
ATOM 3545 C C . THR A 1 464 ? -7.749 64.646 26.169 1.00 50.91 464 THR A C 1
ATOM 3547 O O . THR A 1 464 ? -7.860 65.342 27.173 1.00 50.91 464 THR A O 1
ATOM 3550 N N . HIS A 1 465 ? -6.574 64.174 25.743 1.00 42.41 465 HIS A N 1
ATOM 3551 C CA . HIS A 1 465 ? -5.316 64.911 25.892 1.00 42.41 465 HIS A CA 1
ATOM 3552 C C . HIS A 1 465 ? -4.257 64.433 24.891 1.00 42.41 465 HIS A C 1
ATOM 3554 O O . HIS A 1 465 ? -4.234 63.287 24.452 1.00 42.41 465 HIS A O 1
ATOM 3560 N N . HIS A 1 466 ? -3.460 65.418 24.500 1.00 38.31 466 HIS A N 1
ATOM 3561 C CA . HIS A 1 466 ? -2.472 65.477 23.438 1.00 38.31 466 HIS A CA 1
ATOM 3562 C C . HIS A 1 466 ? -1.194 64.662 23.708 1.00 38.31 466 HIS A C 1
ATOM 3564 O O . HIS A 1 466 ? -0.802 64.503 24.857 1.00 38.31 466 HIS A O 1
ATOM 3570 N N . SER A 1 467 ? -0.560 64.274 22.590 1.00 42.53 467 SER A N 1
ATOM 3571 C CA . SER A 1 467 ? 0.888 64.269 22.289 1.00 42.53 467 SER A CA 1
ATOM 3572 C C . SER A 1 467 ? 1.851 63.606 23.285 1.00 42.53 467 SER A C 1
ATOM 3574 O O . SER A 1 467 ? 2.032 64.095 24.393 1.00 42.53 467 SER A O 1
ATOM 3576 N N . ASP A 1 468 ? 2.593 62.580 22.862 1.00 37.38 468 ASP A N 1
ATOM 3577 C CA . ASP A 1 468 ? 3.909 62.719 22.207 1.00 37.38 468 ASP A CA 1
ATOM 3578 C C . ASP A 1 468 ? 4.740 61.416 22.287 1.00 37.38 468 ASP A C 1
ATOM 3580 O O . ASP A 1 468 ? 4.640 60.654 23.242 1.00 37.38 468 ASP A O 1
ATOM 3584 N N . TYR A 1 469 ? 5.624 61.254 21.296 1.00 35.72 469 TYR A N 1
ATOM 3585 C CA . TYR A 1 469 ? 6.901 60.514 21.331 1.00 35.72 469 TYR A CA 1
ATOM 3586 C C . TYR A 1 469 ? 6.970 58.963 21.208 1.00 35.72 469 TYR A C 1
ATOM 3588 O O . TYR A 1 469 ? 6.784 58.213 22.156 1.00 35.72 469 TYR A O 1
ATOM 3596 N N . THR A 1 470 ? 7.405 58.544 20.002 1.00 42.78 470 THR A N 1
ATOM 3597 C CA . THR A 1 470 ? 8.567 57.674 19.650 1.00 42.78 470 THR A CA 1
ATOM 3598 C C . THR A 1 470 ? 8.757 56.242 20.189 1.00 42.78 470 THR A C 1
ATOM 3600 O O . THR A 1 470 ? 8.846 56.027 21.391 1.00 42.78 470 THR A O 1
ATOM 3603 N N . GLY A 1 471 ? 9.098 55.334 19.255 1.00 36.44 471 GLY A N 1
ATOM 3604 C CA . GLY A 1 471 ? 9.925 54.122 19.456 1.00 36.44 471 GLY A CA 1
ATOM 3605 C C . GLY A 1 471 ? 9.258 52.850 18.904 1.00 36.44 471 GLY A C 1
ATOM 3606 O O . GLY A 1 471 ? 8.237 52.454 19.444 1.00 36.44 471 GLY A O 1
ATOM 3607 N N . PHE A 1 472 ? 9.637 52.316 17.727 1.00 38.12 472 PHE A N 1
ATOM 3608 C CA . PHE A 1 472 ? 10.627 51.218 17.539 1.00 38.12 472 PHE A CA 1
ATOM 3609 C C . PHE A 1 472 ? 10.319 50.007 18.464 1.00 38.12 472 PHE A C 1
ATOM 3611 O O . PHE A 1 472 ? 10.252 50.192 19.670 1.00 38.12 472 PHE A O 1
ATOM 3618 N N . ASP A 1 473 ? 10.130 48.750 18.040 1.00 39.34 473 ASP A N 1
ATOM 3619 C CA . ASP A 1 473 ? 10.749 48.012 16.932 1.00 39.34 473 ASP A CA 1
ATOM 3620 C C . ASP A 1 473 ? 10.140 46.585 16.799 1.00 39.34 473 ASP A C 1
ATOM 3622 O O . ASP A 1 473 ? 9.673 46.040 17.798 1.00 39.34 473 ASP A O 1
ATOM 3626 N N . GLY A 1 474 ? 10.244 45.976 15.605 1.00 37.41 474 GLY A N 1
ATOM 3627 C CA . GLY A 1 474 ? 10.262 44.515 15.339 1.00 37.41 474 GLY A CA 1
ATOM 3628 C C . GLY A 1 474 ? 8.954 43.705 15.476 1.00 37.41 474 GLY A C 1
ATOM 3629 O O . GLY A 1 474 ? 8.264 43.761 16.480 1.00 37.41 474 GLY A O 1
ATOM 3630 N N . GLY A 1 475 ? 8.536 42.844 14.549 1.00 36.22 475 GLY A N 1
ATOM 3631 C CA . GLY A 1 475 ? 9.087 42.375 13.281 1.00 36.22 475 GLY A CA 1
ATOM 3632 C C . GLY A 1 475 ? 8.151 41.274 12.761 1.00 36.22 475 GLY A C 1
ATOM 3633 O O . GLY A 1 475 ? 7.959 40.262 13.431 1.00 36.22 475 GLY A O 1
ATOM 3634 N N . GLY A 1 476 ? 7.521 41.502 11.607 1.00 35.69 476 GLY A N 1
ATOM 3635 C CA . GLY A 1 476 ? 6.667 40.532 10.918 1.00 35.69 476 GLY A CA 1
ATOM 3636 C C . GLY A 1 476 ? 7.435 39.882 9.771 1.00 35.69 476 GLY A C 1
ATOM 3637 O O . GLY A 1 476 ? 8.017 40.584 8.947 1.00 35.69 476 GLY A O 1
ATOM 3638 N N . TYR A 1 477 ? 7.451 38.551 9.737 1.00 38.31 477 TYR A N 1
ATOM 3639 C CA . TYR A 1 477 ? 7.950 37.771 8.608 1.00 38.31 477 TYR A CA 1
ATOM 3640 C C . TYR A 1 477 ? 6.773 37.395 7.704 1.00 38.31 477 TYR A C 1
ATOM 3642 O O . TYR A 1 477 ? 6.066 36.437 7.994 1.00 38.31 477 TYR A O 1
ATOM 3650 N N . ASP A 1 478 ? 6.614 38.121 6.596 1.00 43.41 478 ASP A N 1
ATOM 3651 C CA . ASP A 1 478 ? 5.860 37.678 5.420 1.00 43.41 478 ASP A CA 1
ATOM 3652 C C . ASP A 1 478 ? 6.866 37.349 4.309 1.00 43.41 478 ASP A C 1
ATOM 3654 O O . ASP A 1 478 ? 7.442 38.228 3.666 1.00 43.41 478 ASP A O 1
ATOM 3658 N N . GLY A 1 479 ? 7.122 36.056 4.109 1.00 39.78 479 GLY A N 1
ATOM 3659 C CA . GLY A 1 479 ? 7.992 35.532 3.057 1.00 39.78 479 GLY A CA 1
ATOM 3660 C C . GLY A 1 479 ? 7.217 35.209 1.782 1.00 39.78 479 GLY A C 1
ATOM 3661 O O . GLY A 1 479 ? 7.036 34.040 1.457 1.00 39.78 479 GLY A O 1
ATOM 3662 N N . GLY A 1 480 ? 6.760 36.234 1.059 1.00 39.81 480 GLY A N 1
ATOM 3663 C CA . GLY A 1 480 ? 6.199 36.113 -0.291 1.00 39.81 480 GLY A CA 1
ATOM 3664 C C . GLY A 1 480 ? 7.243 36.455 -1.357 1.00 39.81 480 GLY A C 1
ATOM 3665 O O . GLY A 1 480 ? 7.455 37.625 -1.665 1.00 39.81 480 GLY A O 1
ATOM 3666 N N . GLY A 1 481 ? 7.910 35.445 -1.919 1.00 45.88 481 GLY A N 1
ATOM 3667 C CA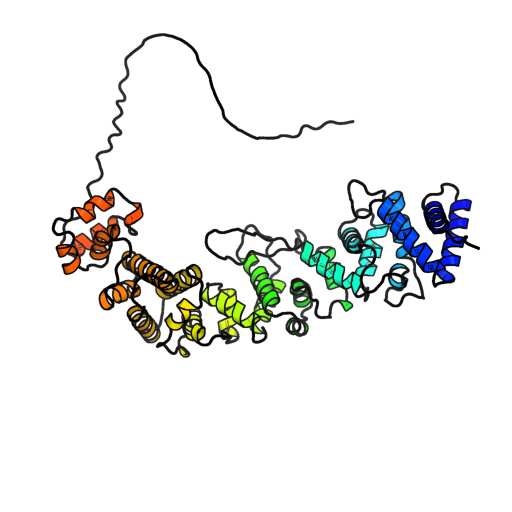 . GLY A 1 481 ? 8.872 35.605 -3.013 1.00 45.88 481 GLY A CA 1
ATOM 3668 C C . GLY A 1 481 ? 8.204 35.509 -4.386 1.00 45.88 481 GLY A C 1
ATOM 3669 O O . GLY A 1 481 ? 7.907 34.412 -4.850 1.00 45.88 481 GLY A O 1
ATOM 3670 N N . GLY A 1 482 ? 7.992 36.653 -5.040 1.00 45.38 482 GLY A N 1
ATOM 3671 C CA . GLY A 1 482 ? 7.677 36.742 -6.467 1.00 45.38 482 GLY A CA 1
ATOM 3672 C C . GLY A 1 482 ? 8.953 36.791 -7.314 1.00 45.38 482 GLY A C 1
ATOM 3673 O O . GLY A 1 482 ? 9.884 37.527 -6.990 1.00 45.38 482 GLY A O 1
ATOM 3674 N N . TYR A 1 483 ? 8.990 36.029 -8.409 1.00 45.78 483 TYR A N 1
ATOM 3675 C CA . TYR A 1 483 ? 10.037 36.126 -9.427 1.00 45.78 483 TYR A CA 1
ATOM 3676 C C . TYR A 1 483 ? 9.600 37.072 -10.548 1.00 45.78 483 TYR A C 1
ATOM 3678 O O . TYR A 1 483 ? 8.599 36.843 -11.226 1.00 45.78 483 TYR A O 1
ATOM 3686 N N . SER A 1 484 ? 10.388 38.131 -10.732 1.00 52.62 484 SER A N 1
ATOM 3687 C CA . SER A 1 484 ? 10.354 39.018 -11.893 1.00 52.62 484 SER A CA 1
ATOM 3688 C C . SER A 1 484 ? 11.034 38.366 -13.091 1.00 52.62 484 SER A C 1
ATOM 3690 O O . SER A 1 484 ? 12.114 37.786 -12.972 1.00 52.62 484 SER A O 1
ATOM 3692 N N . GLY A 1 485 ? 10.414 38.532 -14.258 1.00 49.44 485 GLY A N 1
ATOM 3693 C CA . GLY A 1 485 ? 11.022 38.249 -15.548 1.00 49.44 485 GLY A CA 1
ATOM 3694 C C . GLY A 1 485 ? 12.188 39.186 -15.863 1.00 49.44 485 GLY A C 1
ATOM 3695 O O . GLY A 1 485 ? 12.194 40.362 -15.498 1.00 49.44 485 GLY A O 1
ATOM 3696 N N . GLY A 1 486 ? 13.157 38.649 -16.593 1.00 47.97 486 GLY A N 1
ATOM 3697 C CA . GLY A 1 486 ? 14.201 39.397 -17.275 1.00 47.97 486 GLY A CA 1
ATOM 3698 C C . GLY A 1 486 ? 14.423 38.750 -18.632 1.00 47.97 486 GLY A C 1
ATOM 3699 O O . GLY A 1 486 ? 14.764 37.573 -18.702 1.00 47.97 486 GLY A O 1
ATOM 3700 N N . GLY A 1 487 ? 14.160 39.507 -19.694 1.00 53.53 487 GLY A N 1
ATOM 3701 C CA . GLY A 1 487 ? 14.547 39.135 -21.046 1.00 53.53 487 GLY A CA 1
ATOM 3702 C C . GLY A 1 487 ? 16.012 39.466 -21.308 1.00 53.53 487 GLY A C 1
ATOM 3703 O O . GLY A 1 487 ? 16.519 40.450 -20.771 1.00 53.53 487 GLY A O 1
ATOM 3704 N N . PHE A 1 488 ? 16.632 38.652 -22.157 1.00 43.44 488 PHE A N 1
ATOM 3705 C CA . PHE A 1 488 ? 17.590 39.028 -23.194 1.00 43.44 488 PHE A CA 1
ATOM 3706 C C . PH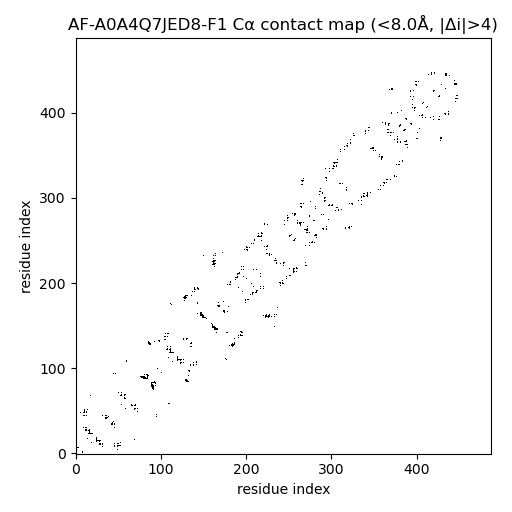E A 1 488 ? 17.481 38.017 -24.332 1.00 43.44 488 PHE A C 1
ATOM 3708 O O . PHE A 1 488 ? 17.333 36.814 -24.018 1.00 43.44 488 PHE A O 1
#

Radius of gyration: 35.11 Å; Cα contacts (8 Å, |Δi|>4): 608; chains: 1; bounding box: 79×84×96 Å

Foldseek 3Di:
DQPPDLVSLLVLLCQLQDPPPPVSVVVSVVCLVVLCVVDDPSVVSNVVSLLVQCVVQVQLPVVRGPCSSNVVSLVQQLPADPCAPWPPRGNVRNNPDLDDDDDCLSLLVCLQPNPDPSRNVSSLVCLLETLRNVSLLSLLVLQVVLWDWPPPPPVQDDDLTQTDRCQADPVRHGGSSLVSLLNYPNNLAQDQRLSCLQSCLVVVNLVRNQVYPQQSNLSVLLNLLSLVVDPVDDRHDVSSVVSSLVSLLVGDPDNNLQNLLLVLLLPSVSSLVSCVVNVGAHPDNLCRLLSCLSSVVVVPHPLQRNCVCLVVDDLSSSLSSLLSSLPDPPDDPVNLVSLLVVLLVQDQQPDDDPVSVSSLSSLQSLLLVVLVVRPSSLSSCVNNVGDHPDPLLRLLSCQSSVVPVVNCVVCVPLPSVLVCLVVVVSNSDDLVSSQVSCVVVVHDRSHDDPDPPPPPPDPDDDDDDDDDDDDDDDDDDDPDDDDDDDDD

Organism: NCBI:txid2510978

Secondary structure (DSSP, 8-state):
---S-THHHHHHHHHHHH-SSHHHHHHHHHHHHHHHHH-HHHHHHHHHHHHHHHHHTTTT-TTT--HHHHHHHHHHHHSB-TT-SSSS-BHHHHH--SSSSS--HHHHHHHHH-S-HHHHHHHHHHHHH---HHHHHHHHHHHHHT-EE-----TTS-----EE-S-B-TTSPBPHHHHHHHH-GGG-S--S-GGGHHHHHHTT-GGGGGGS-HHHHHHHHHHHHHGGG-TTS-PPPHHHHHHHHHHHHTPPTTHHHHHHHHHHHHT-HHHHHHHHHHT---SSTTHHHHHHHHTT-GGG--GGGTTTTGGGS-HHHHHHHHHHHHH--S--HHHHHHHHHHHHTPPPP-SSSHHHHHHHHHHHHHHHHHHTT-HHHHHHHHHHT---S-GGGHHHHHHHTT-HHHHHHH-TTSHHHHHHTT-GGG-SS-HHHHHHHHHHHT----SPPPPP-----------------------------PPPP---